Protein AF-A0A497GZW0-F1 (afdb_monomer_lite)

Foldseek 3Di:
DEDELDAAQDQAEPPVVPRFGDALFRPQLQLQLCLFFFVQFLLSSLLSNCLRLQVLLWFPQALPDTDSADDDDLQDQDPVQVVSCVQLVRFGCASVAQDVVSCVVCVVRSVPGDYGPDHCQAGFNPHDFQFFGGQFFKKKKKFFLWFDFLLLQVLLLLLVLLLLLLQLQLQLVVNQVRQVVDPQRAQKEKEKEAEAEDDAPVQGDSVSSVVQVVPWDWHDDNHYTYTYHYNYDDDPPCHRDMDMAMEGSHSDFDFLVCVVVNYDYSLLSQFLFDDSTMTMGTGHSNDDDDQVVSLVSSLVSSVVVCVVLLFDQWAAPVNLVVLPPPDPPFPQCQQPQPVVNDTRRLSVVCCVKTIDIDMDGNDPDPDDGGTVCCVVCVSVVVQVVADAAAPQRRRGIDDSADADDQCCDPQVLDLQNGHPHHRHGSSVVSLNSQDQDDDDPVCVVVVNDDTRDHSLFKKKKKFFGLDWDFDLVQKDQQDDRSSNPNCNVVDSGDHPHHGSSNSSVLSSVRLSLQSVLVCQLPVPCRPDAAPSRSRSMHMDTNVCVSSVVSSVVSCVSLLDWYWYDHPSITTTMRGKIWIRINHDDPPVDDPSRDPPDCRRDGDRDTDHSVDDDDDPDPPPVPDD

pLDDT: mean 74.23, std 16.89, range [27.61, 98.06]

Structure (mmCIF, N/CA/C/O backbone):
data_AF-A0A497GZW0-F1
#
_entry.id   AF-A0A497GZW0-F1
#
loop_
_atom_site.group_PDB
_atom_site.id
_atom_site.type_symbol
_atom_site.label_atom_id
_atom_site.label_alt_id
_atom_site.label_comp_id
_atom_site.label_asym_id
_atom_site.label_entity_id
_atom_site.label_seq_id
_atom_site.pdbx_PDB_ins_code
_atom_site.Cartn_x
_atom_site.Cartn_y
_atom_site.Cartn_z
_atom_site.occupancy
_atom_site.B_iso_or_equiv
_atom_site.auth_seq_id
_atom_site.auth_comp_id
_atom_site.auth_asym_id
_atom_site.auth_atom_id
_atom_site.pdbx_PDB_model_num
ATOM 1 N N . MET A 1 1 ? -15.204 -14.429 -4.700 1.00 72.56 1 MET A N 1
ATOM 2 C CA . MET A 1 1 ? -14.470 -14.567 -3.412 1.00 72.56 1 MET A CA 1
ATOM 3 C C . MET A 1 1 ? -15.152 -13.696 -2.369 1.00 72.56 1 MET A C 1
ATOM 5 O O . MET A 1 1 ? -15.653 -12.664 -2.774 1.00 72.56 1 MET A O 1
ATOM 9 N N . GLU A 1 2 ? -15.188 -14.061 -1.084 1.00 78.50 2 GLU A N 1
ATOM 10 C CA . GLU A 1 2 ? -15.742 -13.191 -0.030 1.00 78.50 2 GLU A CA 1
ATOM 11 C C . GLU A 1 2 ? -14.625 -12.669 0.890 1.00 78.50 2 GLU A C 1
ATOM 13 O O . GLU A 1 2 ? -13.804 -13.459 1.355 1.00 78.50 2 GLU A O 1
ATOM 18 N N . PHE A 1 3 ? -14.589 -11.357 1.141 1.00 79.50 3 PHE A N 1
ATOM 19 C CA . PHE A 1 3 ? -13.738 -10.729 2.154 1.00 79.50 3 PHE A CA 1
ATOM 20 C C . PHE A 1 3 ? -14.595 -10.079 3.227 1.00 79.50 3 PHE A C 1
ATOM 22 O O . PHE A 1 3 ? -15.461 -9.257 2.936 1.00 79.50 3 PHE A O 1
ATOM 29 N N . ASP A 1 4 ? -14.297 -10.416 4.473 1.00 83.25 4 ASP A N 1
ATOM 30 C CA . ASP A 1 4 ? -14.954 -9.867 5.647 1.00 83.25 4 ASP A CA 1
ATOM 31 C C . ASP A 1 4 ? -13.923 -9.112 6.480 1.00 83.25 4 ASP A C 1
ATOM 33 O O . ASP A 1 4 ? -13.052 -9.714 7.111 1.00 83.25 4 ASP A O 1
ATOM 37 N N . PHE A 1 5 ? -14.000 -7.784 6.446 1.00 77.94 5 PHE A N 1
ATOM 38 C CA . PHE A 1 5 ? -13.150 -6.924 7.267 1.00 77.94 5 PHE A CA 1
ATOM 39 C C . PHE A 1 5 ? -13.878 -6.432 8.528 1.00 77.94 5 PHE A C 1
ATOM 41 O O . PHE A 1 5 ? -13.449 -5.449 9.142 1.00 77.94 5 PHE A O 1
ATOM 48 N N . GLY A 1 6 ? -14.974 -7.095 8.910 1.00 84.75 6 GLY A N 1
ATOM 49 C CA . GLY A 1 6 ? -15.782 -6.756 10.072 1.00 84.75 6 GLY A CA 1
ATOM 50 C C . GLY A 1 6 ? -16.754 -5.586 9.837 1.00 84.75 6 GLY A C 1
ATOM 51 O O . GLY A 1 6 ? -17.154 -5.303 8.703 1.00 84.75 6 GLY A O 1
ATOM 52 N N . PRO A 1 7 ? -17.196 -4.915 10.915 1.00 82.31 7 PRO A N 1
ATOM 53 C CA . PRO A 1 7 ? -18.136 -3.801 10.839 1.00 82.31 7 PRO A CA 1
ATOM 54 C C . PRO A 1 7 ? -17.513 -2.561 10.189 1.00 82.31 7 PRO A C 1
ATOM 56 O O . PRO A 1 7 ? -16.296 -2.362 10.221 1.00 82.31 7 PRO A O 1
ATOM 59 N N . ILE A 1 8 ? -18.355 -1.695 9.621 1.00 76.06 8 ILE A N 1
ATOM 60 C CA . ILE A 1 8 ? -17.902 -0.414 9.066 1.00 76.06 8 ILE A CA 1
ATOM 61 C C . ILE A 1 8 ? -17.605 0.630 10.143 1.00 76.06 8 ILE A C 1
ATOM 63 O O . ILE A 1 8 ? -18.201 0.653 11.220 1.00 76.06 8 ILE A O 1
ATOM 67 N N . SER A 1 9 ? -16.707 1.545 9.795 1.00 64.94 9 SER A N 1
ATOM 68 C CA . SER A 1 9 ? -16.302 2.685 10.597 1.00 64.94 9 SER A CA 1
ATOM 69 C C . SER A 1 9 ? -17.310 3.845 10.555 1.00 64.94 9 SER A C 1
ATOM 71 O O . SER A 1 9 ? -17.476 4.542 11.547 1.00 64.94 9 SER A O 1
ATOM 73 N N . ARG A 1 10 ? -18.003 4.156 9.447 1.00 62.12 10 ARG A N 1
ATOM 74 C CA . ARG A 1 10 ? -18.831 5.385 9.438 1.00 62.12 10 ARG A CA 1
ATOM 75 C C . ARG A 1 10 ? -19.922 5.453 8.374 1.00 62.12 10 ARG A C 1
ATOM 77 O O . ARG A 1 10 ? -19.821 4.865 7.308 1.00 62.12 10 ARG A O 1
ATOM 84 N N . THR A 1 11 ? -20.926 6.286 8.659 1.00 51.06 11 THR A N 1
ATOM 85 C CA . THR A 1 11 ? -21.983 6.722 7.734 1.00 51.06 11 THR A CA 1
ATOM 86 C C . THR A 1 11 ? -22.100 8.252 7.735 1.00 51.06 11 THR A C 1
ATOM 88 O O . THR A 1 11 ? -22.813 8.776 8.591 1.00 51.06 11 THR A O 1
ATOM 91 N N . VAL A 1 12 ? -21.449 9.017 6.854 1.00 51.72 12 VAL A N 1
ATOM 92 C CA . VAL A 1 12 ? -21.759 10.462 6.718 1.00 51.72 12 VAL A CA 1
ATOM 93 C C . VAL A 1 12 ? -21.550 10.939 5.282 1.00 51.72 12 VAL A C 1
ATOM 95 O O . VAL A 1 12 ? -20.528 10.652 4.672 1.00 51.72 12 VAL A O 1
ATOM 98 N N . ASP A 1 13 ? -22.522 11.711 4.796 1.00 44.41 13 ASP A N 1
ATOM 99 C CA . ASP A 1 13 ? -22.482 12.461 3.544 1.00 44.41 13 ASP A CA 1
ATOM 100 C C . ASP A 1 13 ? -22.250 13.949 3.838 1.00 44.41 13 ASP A C 1
ATOM 102 O O . ASP A 1 13 ? -23.073 14.574 4.516 1.00 44.41 13 ASP A O 1
ATOM 106 N N . ALA A 1 14 ? -21.152 14.507 3.332 1.00 39.19 14 ALA A N 1
ATOM 107 C CA . ALA A 1 14 ? -20.874 15.946 3.357 1.00 39.19 14 ALA A CA 1
ATOM 108 C C . ALA A 1 14 ? -21.216 16.652 2.035 1.00 39.19 14 ALA A C 1
ATOM 110 O O . ALA A 1 14 ? -21.321 17.876 2.017 1.00 39.19 14 ALA A O 1
ATOM 111 N N . SER A 1 15 ? -21.462 15.894 0.965 1.00 38.19 15 SER A N 1
ATOM 112 C CA . SER A 1 15 ? -21.670 16.411 -0.391 1.00 38.19 15 SER A CA 1
ATOM 113 C C . SER A 1 15 ? -23.035 17.068 -0.575 1.00 38.19 15 SER A C 1
ATOM 115 O O . SER A 1 15 ? -23.174 18.086 -1.253 1.00 38.19 15 SER A O 1
ATOM 117 N N . THR A 1 16 ? -24.058 16.520 0.091 1.00 43.00 16 THR A N 1
ATOM 118 C CA . THR A 1 16 ? -25.438 17.022 0.013 1.00 43.00 16 THR A CA 1
ATOM 119 C C . THR A 1 16 ? -25.911 17.715 1.291 1.00 43.00 16 THR A C 1
ATOM 121 O O . THR A 1 16 ? -26.984 18.323 1.298 1.00 43.00 16 THR A O 1
ATOM 124 N N . GLY A 1 17 ? -25.166 17.581 2.397 1.00 45.44 17 GLY A N 1
ATOM 125 C CA . GLY A 1 17 ? -25.575 18.028 3.734 1.00 45.44 17 GLY A CA 1
ATOM 126 C C . GLY A 1 17 ? -26.786 17.283 4.323 1.00 45.44 17 GLY A C 1
ATOM 127 O O . GLY A 1 17 ? -27.246 17.637 5.409 1.00 45.44 17 GLY A O 1
ATOM 128 N N . LYS A 1 18 ? -27.319 16.261 3.634 1.00 47.38 18 LYS A N 1
ATOM 129 C CA . LYS A 1 18 ? -28.511 15.500 4.058 1.00 47.38 18 LYS A CA 1
ATOM 130 C C . LYS A 1 18 ? -28.174 14.254 4.873 1.00 47.38 18 LYS A C 1
ATOM 132 O O . LYS A 1 18 ? -29.022 13.765 5.614 1.00 47.38 18 LYS A O 1
ATOM 137 N N . GLY A 1 19 ? -26.923 13.794 4.804 1.00 50.72 19 GLY A N 1
ATOM 138 C CA . GLY A 1 19 ? -26.454 12.645 5.565 1.00 50.72 19 GLY A CA 1
ATOM 139 C C . GLY A 1 19 ? -26.933 11.306 5.003 1.00 50.72 19 GLY A C 1
ATOM 140 O O . GLY A 1 19 ? -27.130 10.397 5.798 1.00 50.72 19 GLY A O 1
ATOM 141 N N . ASP A 1 20 ? -27.105 11.154 3.691 1.00 50.94 20 ASP A N 1
ATOM 142 C CA . ASP A 1 20 ? -27.768 9.979 3.091 1.00 50.94 20 ASP A CA 1
ATOM 143 C C . ASP A 1 20 ? -26.820 9.017 2.351 1.00 50.94 20 ASP A C 1
ATOM 145 O O . ASP A 1 20 ? -27.283 8.138 1.633 1.00 50.94 20 ASP A O 1
ATOM 149 N N . ALA A 1 21 ? -25.504 9.139 2.557 1.00 53.97 21 ALA A N 1
ATOM 150 C CA . ALA A 1 21 ? -24.487 8.260 1.974 1.00 53.97 21 ALA A CA 1
ATOM 151 C C . ALA A 1 21 ? -23.683 7.499 3.046 1.00 53.97 21 ALA A C 1
ATOM 153 O O . ALA A 1 21 ? -23.474 7.983 4.168 1.00 53.97 21 ALA A O 1
ATOM 154 N N . ILE A 1 22 ? -23.225 6.296 2.682 1.00 56.78 22 ILE A N 1
ATOM 155 C CA . ILE A 1 22 ? -22.329 5.446 3.478 1.00 56.78 22 ILE A CA 1
ATOM 156 C C . ILE A 1 22 ? -21.067 5.164 2.675 1.00 56.78 22 ILE A C 1
ATOM 158 O O . ILE A 1 22 ? -21.142 4.828 1.496 1.00 56.78 22 ILE A O 1
ATOM 162 N N . ASN A 1 23 ? -19.927 5.268 3.355 1.00 60.88 23 ASN A N 1
ATOM 163 C CA . ASN A 1 23 ? -18.619 4.900 2.832 1.00 60.88 23 ASN A CA 1
ATOM 164 C C . ASN A 1 23 ? -18.255 3.510 3.375 1.00 60.88 23 ASN A C 1
ATOM 166 O O . ASN A 1 23 ? -18.435 3.245 4.566 1.00 60.88 23 ASN A O 1
ATOM 170 N N . PHE A 1 24 ? -17.712 2.630 2.537 1.00 62.91 24 PHE A N 1
ATOM 171 C CA . PHE A 1 24 ? -17.342 1.252 2.888 1.00 62.91 24 PHE A CA 1
ATOM 172 C C . PHE A 1 24 ? -15.982 1.172 3.597 1.00 62.91 24 PHE A C 1
ATOM 174 O O . PHE A 1 24 ? -15.136 0.332 3.291 1.00 62.91 24 PHE A O 1
ATOM 181 N N . ALA A 1 25 ? -15.750 2.061 4.559 1.00 67.75 25 ALA A N 1
ATOM 182 C CA . ALA A 1 25 ? -14.551 2.021 5.378 1.00 67.75 25 ALA A CA 1
ATOM 183 C C . ALA A 1 25 ? -14.703 0.927 6.440 1.00 67.75 25 A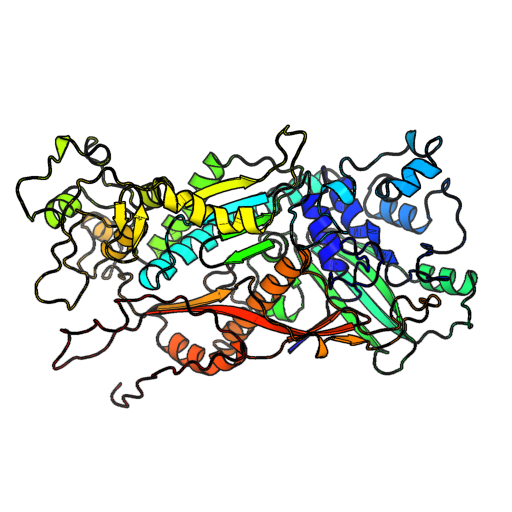LA A C 1
ATOM 185 O O . ALA A 1 25 ? -15.474 1.093 7.382 1.00 67.75 25 ALA A O 1
ATOM 186 N N . SER A 1 26 ? -13.978 -0.184 6.307 1.00 79.31 26 SER A N 1
ATOM 187 C CA . SER A 1 26 ? -13.835 -1.172 7.386 1.00 79.31 26 SER A CA 1
ATOM 188 C C . SER A 1 26 ? -13.307 -0.496 8.652 1.00 79.31 26 SER A C 1
ATOM 190 O O . SER A 1 26 ? -12.370 0.301 8.572 1.00 79.31 26 SER A O 1
ATOM 192 N N . LEU A 1 27 ? -13.884 -0.828 9.811 1.00 81.56 27 LEU A N 1
ATOM 193 C CA . LEU A 1 27 ? -13.433 -0.321 11.104 1.00 81.56 27 LEU A CA 1
ATOM 194 C C . LEU A 1 27 ? -11.936 -0.609 11.340 1.00 81.56 27 LEU A C 1
ATOM 196 O O . LEU A 1 27 ? -11.187 0.357 11.443 1.00 81.56 27 LEU A O 1
ATOM 200 N N . PRO A 1 28 ? -11.441 -1.864 11.312 1.00 85.56 28 PRO A N 1
ATOM 201 C CA . PRO A 1 28 ? -10.009 -2.156 11.448 1.00 85.56 28 PRO A CA 1
ATOM 202 C C . PRO A 1 28 ? -9.083 -1.342 10.536 1.00 85.56 28 PRO A C 1
ATOM 204 O O . PRO A 1 28 ? -8.052 -0.840 10.984 1.00 85.56 28 PRO A O 1
ATOM 207 N N . ILE A 1 29 ? -9.440 -1.215 9.253 1.00 84.56 29 ILE A N 1
ATOM 208 C CA . ILE A 1 29 ? -8.618 -0.501 8.265 1.00 84.56 29 ILE A CA 1
ATOM 209 C C . ILE A 1 29 ? -8.612 0.995 8.575 1.00 84.56 29 ILE A C 1
ATOM 211 O O . ILE A 1 29 ? -7.560 1.630 8.531 1.00 84.56 29 ILE A O 1
ATOM 215 N N . HIS A 1 30 ? -9.772 1.542 8.927 1.00 82.12 30 HIS A N 1
ATOM 216 C CA . HIS A 1 30 ? -9.926 2.933 9.313 1.00 82.12 30 HIS A CA 1
ATOM 217 C C . HIS A 1 30 ? -9.054 3.290 10.519 1.00 82.12 30 HIS A C 1
ATOM 219 O O . HIS A 1 30 ? -8.257 4.219 10.429 1.00 82.12 30 HIS A O 1
ATOM 225 N N . GLU A 1 31 ? -9.156 2.533 11.615 1.00 84.50 31 GLU A N 1
ATOM 226 C CA . GLU A 1 31 ? -8.363 2.774 12.827 1.00 84.50 31 GLU A CA 1
ATOM 227 C C . GLU A 1 31 ? -6.859 2.741 12.522 1.00 84.50 31 GLU A C 1
ATOM 229 O O . GLU A 1 31 ? -6.108 3.616 12.948 1.00 84.50 31 GLU A O 1
ATOM 234 N N . ALA A 1 32 ? -6.415 1.752 11.740 1.00 88.38 32 ALA A N 1
ATOM 235 C CA . ALA A 1 32 ? -5.006 1.573 11.409 1.00 88.38 32 ALA A CA 1
ATOM 236 C C . ALA A 1 32 ? -4.464 2.677 10.493 1.00 88.38 32 ALA A C 1
ATOM 238 O O . ALA A 1 32 ? -3.387 3.214 10.751 1.00 88.38 32 ALA A O 1
ATOM 239 N N . MET A 1 33 ? -5.203 3.041 9.440 1.00 86.00 33 MET A N 1
ATOM 240 C CA . MET A 1 33 ? -4.814 4.133 8.544 1.00 86.00 33 MET A CA 1
ATOM 241 C C . MET A 1 33 ? -4.800 5.476 9.277 1.00 86.00 33 MET A C 1
ATOM 243 O O . MET A 1 33 ? -3.877 6.264 9.078 1.00 86.00 33 MET A O 1
ATOM 247 N N . THR A 1 34 ? -5.778 5.729 10.151 1.00 83.81 34 THR A N 1
ATOM 248 C CA . THR A 1 34 ? -5.810 6.947 10.966 1.00 83.81 34 THR A CA 1
ATOM 249 C C . THR A 1 34 ? -4.653 6.962 11.960 1.00 83.81 34 THR A C 1
ATOM 251 O O . THR A 1 34 ? -3.938 7.957 12.015 1.00 83.81 34 THR A O 1
ATOM 254 N N . ALA A 1 35 ? -4.366 5.860 12.659 1.00 88.56 35 ALA A N 1
ATOM 255 C CA . ALA A 1 35 ? -3.198 5.763 13.537 1.00 88.56 35 ALA A CA 1
ATOM 256 C C . ALA A 1 3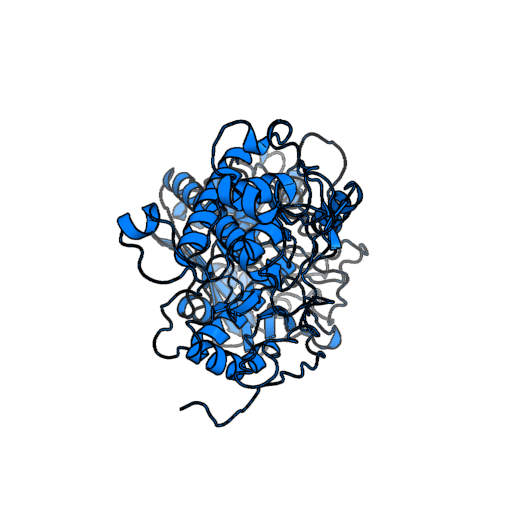5 ? -1.893 6.086 12.795 1.00 88.56 35 ALA A C 1
ATOM 258 O O . ALA A 1 35 ? -1.090 6.890 13.274 1.00 88.56 35 ALA A O 1
ATOM 259 N N . LEU A 1 36 ? -1.725 5.526 11.592 1.00 88.81 36 LEU A N 1
ATOM 260 C CA . LEU A 1 36 ? -0.571 5.767 10.728 1.00 88.81 36 LEU A CA 1
ATOM 261 C C . LEU A 1 36 ? -0.474 7.197 10.203 1.00 88.81 36 LEU A C 1
ATOM 263 O O . LEU A 1 36 ? 0.624 7.602 9.866 1.00 88.81 36 LEU A O 1
ATOM 267 N N . LEU A 1 37 ? -1.564 7.952 10.088 1.00 85.44 37 LEU A N 1
ATOM 268 C CA . LEU A 1 37 ? -1.540 9.305 9.515 1.00 85.44 37 LEU A CA 1
ATOM 269 C C . LEU A 1 37 ? -1.713 10.415 10.547 1.00 85.44 37 LEU A C 1
ATOM 271 O O . LEU A 1 37 ? -1.465 11.576 10.228 1.00 85.44 37 LEU A O 1
ATOM 275 N N . ALA A 1 38 ? -2.155 10.080 11.755 1.00 84.31 38 ALA A N 1
ATOM 276 C CA . ALA A 1 38 ? -2.543 11.035 12.783 1.00 84.31 38 ALA A CA 1
ATOM 277 C C . ALA A 1 38 ? -1.726 10.918 14.065 1.00 84.31 38 ALA A C 1
ATOM 279 O O . ALA A 1 38 ? -1.605 11.906 14.783 1.00 84.31 38 ALA A O 1
ATOM 280 N N . GLY A 1 39 ? -1.167 9.745 14.370 1.00 88.69 39 GLY A N 1
ATOM 281 C CA . GLY A 1 39 ? -0.337 9.583 15.556 1.00 88.69 39 GLY A CA 1
ATOM 282 C C . GLY A 1 39 ? 0.919 10.440 15.442 1.00 88.69 39 GLY A C 1
ATOM 283 O O . GLY A 1 39 ? 1.758 10.158 14.591 1.00 88.69 39 GLY A O 1
ATOM 284 N N . SER A 1 40 ? 1.051 11.469 16.286 1.00 89.50 40 SER A N 1
ATOM 285 C CA . SER A 1 40 ? 2.241 12.342 16.356 1.00 89.50 40 SER A CA 1
ATOM 286 C C . SER A 1 40 ? 3.333 11.831 17.295 1.00 89.50 40 SER A C 1
ATOM 288 O O . SER A 1 40 ? 4.424 12.391 17.354 1.00 89.50 40 SER A O 1
ATOM 290 N N . ASN A 1 41 ? 3.033 10.772 18.038 1.00 90.38 41 ASN A N 1
ATOM 291 C CA . ASN A 1 41 ? 3.936 10.067 18.932 1.00 90.38 41 ASN A CA 1
ATOM 292 C C . ASN A 1 41 ? 3.365 8.670 19.211 1.00 90.38 41 ASN A C 1
ATOM 294 O O . ASN A 1 41 ? 2.225 8.363 18.839 1.00 90.38 41 ASN A O 1
ATOM 298 N N . ARG A 1 42 ? 4.138 7.850 19.924 1.00 91.75 42 ARG A N 1
ATOM 299 C CA . ARG A 1 42 ? 3.717 6.536 20.422 1.00 91.75 42 ARG A CA 1
ATOM 300 C C . ARG A 1 42 ? 2.316 6.505 21.043 1.00 91.75 42 ARG A C 1
ATOM 302 O O . ARG A 1 42 ? 1.527 5.630 20.696 1.00 91.75 42 ARG A O 1
ATOM 309 N N . ASP A 1 43 ? 2.011 7.390 21.993 1.00 91.50 43 ASP A N 1
ATOM 310 C CA . ASP A 1 43 ? 0.768 7.303 22.773 1.00 91.50 43 ASP A CA 1
ATOM 311 C C . ASP A 1 43 ? -0.454 7.614 21.905 1.00 91.50 43 ASP A C 1
ATOM 313 O O . ASP A 1 43 ? -1.455 6.906 21.986 1.00 91.50 43 ASP A O 1
ATOM 317 N N . GLU A 1 44 ? -0.347 8.603 21.017 1.00 90.56 44 GLU A N 1
ATOM 318 C CA . GLU A 1 44 ? -1.394 8.899 20.039 1.00 90.56 44 GLU A CA 1
ATOM 319 C C . GLU A 1 44 ? -1.558 7.778 19.009 1.00 90.56 44 GLU A C 1
ATOM 321 O O . GLU A 1 44 ? -2.687 7.404 18.705 1.00 90.56 44 GLU A O 1
ATOM 326 N N . PHE A 1 45 ? -0.461 7.202 18.500 1.00 91.19 45 PHE A N 1
ATOM 327 C CA . PHE A 1 45 ? -0.522 6.065 17.575 1.00 91.19 45 PHE A CA 1
ATOM 328 C C . PHE A 1 45 ? -1.304 4.893 18.183 1.00 91.19 45 PHE A C 1
ATOM 330 O O . PHE A 1 45 ? -2.216 4.357 17.557 1.00 91.19 45 PHE A O 1
ATOM 337 N N . VAL A 1 46 ? -0.991 4.526 19.430 1.00 90.88 46 VAL A N 1
ATOM 338 C CA . VAL A 1 46 ? -1.681 3.436 20.133 1.00 90.88 46 VAL A CA 1
ATOM 339 C C . VAL A 1 46 ? -3.126 3.816 20.472 1.00 90.88 46 VAL A C 1
ATOM 341 O O . VAL A 1 46 ? -4.015 2.979 20.339 1.00 90.88 46 VAL A O 1
ATOM 344 N N . ALA A 1 47 ? -3.386 5.063 20.874 1.00 88.31 47 ALA A N 1
ATOM 345 C CA . ALA A 1 47 ? -4.731 5.550 21.178 1.00 88.31 47 ALA A CA 1
ATOM 346 C C . ALA A 1 47 ? -5.663 5.535 19.954 1.00 88.31 47 ALA A C 1
ATOM 348 O O . ALA A 1 47 ? -6.829 5.159 20.087 1.00 88.31 47 ALA A O 1
ATOM 349 N N . TRP A 1 48 ? -5.154 5.877 18.765 1.00 87.62 48 TRP A N 1
ATOM 350 C CA . TRP A 1 48 ? -5.913 5.817 17.511 1.00 87.62 48 TRP A CA 1
ATOM 351 C C . TRP A 1 48 ? -6.361 4.400 17.146 1.00 87.62 48 TRP A C 1
ATOM 353 O O . TRP A 1 48 ? -7.436 4.244 16.583 1.00 87.62 48 TRP A O 1
ATOM 363 N N . LEU A 1 49 ? -5.605 3.362 17.518 1.00 88.19 49 LEU A N 1
ATOM 364 C CA . LEU A 1 49 ? -5.995 1.962 17.289 1.00 88.19 49 LEU A CA 1
ATOM 365 C C . LEU A 1 49 ? -7.181 1.500 18.157 1.00 88.19 49 LEU A C 1
ATOM 367 O O . LEU A 1 49 ? -7.654 0.379 18.005 1.00 88.19 49 LEU A O 1
ATOM 371 N N . TRP A 1 50 ? -7.640 2.323 19.100 1.00 82.94 50 TRP A N 1
ATOM 372 C CA . TRP A 1 50 ? -8.790 2.020 19.953 1.00 82.94 50 TRP A CA 1
ATOM 373 C C . TRP A 1 50 ? -9.951 2.999 19.766 1.00 82.94 50 TRP A C 1
ATOM 375 O O . TRP A 1 50 ? -11.048 2.699 20.242 1.00 82.94 50 TRP A O 1
ATOM 385 N N . HIS A 1 51 ? -9.730 4.154 19.121 1.00 73.00 51 HIS A N 1
ATOM 386 C CA . HIS A 1 51 ? -10.596 5.330 19.264 1.00 73.00 51 HIS A CA 1
ATOM 387 C C . HIS A 1 51 ? -12.068 5.053 18.966 1.00 73.00 51 HIS A C 1
ATOM 389 O O . HIS A 1 51 ? -12.941 5.620 19.626 1.00 73.00 51 HIS A O 1
ATOM 395 N N . ASP A 1 52 ? -12.336 4.112 18.065 1.00 73.00 52 ASP A N 1
ATOM 396 C CA . ASP A 1 52 ? -13.666 3.893 17.529 1.00 73.00 52 ASP A CA 1
ATOM 397 C C . ASP A 1 52 ? -14.141 2.433 17.597 1.00 73.00 52 ASP A C 1
ATOM 399 O O . ASP A 1 52 ? -15.139 2.029 16.991 1.00 73.00 52 ASP A O 1
ATOM 403 N N . ILE A 1 53 ? -13.497 1.652 18.468 1.00 70.75 53 ILE A N 1
ATOM 404 C CA . ILE A 1 53 ? -13.812 0.246 18.750 1.00 70.75 53 ILE A CA 1
ATOM 405 C C . ILE A 1 53 ? -15.299 -0.006 19.058 1.00 70.75 53 ILE A C 1
ATOM 407 O O . ILE A 1 53 ? -15.798 -1.074 18.743 1.00 70.75 53 ILE A O 1
ATOM 411 N N . PHE A 1 54 ? -16.041 0.958 19.621 1.00 70.38 54 PHE A N 1
ATOM 412 C CA . PHE A 1 54 ? -17.454 0.785 20.002 1.00 70.38 54 PHE A CA 1
ATOM 413 C C . PHE A 1 54 ? -18.458 0.997 18.867 1.00 70.38 54 PHE A C 1
ATOM 415 O O . PHE A 1 54 ? -19.664 0.930 19.117 1.00 70.38 54 PHE A O 1
ATOM 422 N N . LYS A 1 55 ? -18.008 1.293 17.645 1.00 71.00 55 LYS A N 1
ATOM 423 C CA . LYS A 1 55 ? -18.890 1.628 16.516 1.00 71.00 55 LYS A CA 1
ATOM 424 C C . LYS A 1 55 ? -19.944 0.582 16.211 1.00 71.00 55 LYS A C 1
ATOM 426 O O . LYS A 1 55 ? -21.094 0.936 15.953 1.00 71.00 55 LYS A O 1
ATOM 431 N N . ALA A 1 56 ? -19.606 -0.695 16.355 1.00 70.88 56 ALA A N 1
ATOM 432 C CA . ALA A 1 56 ? -20.575 -1.769 16.182 1.00 70.88 56 ALA A CA 1
ATOM 433 C C . ALA A 1 56 ? -21.677 -1.803 17.270 1.00 70.88 56 ALA A C 1
ATOM 435 O O . ALA A 1 56 ? -22.668 -2.507 17.086 1.00 70.88 56 ALA A O 1
ATOM 436 N N . LEU A 1 57 ? -21.567 -1.017 18.356 1.00 74.31 57 LEU A N 1
ATOM 437 C CA . LEU A 1 57 ? -22.634 -0.794 19.348 1.00 74.31 57 LEU A CA 1
ATOM 438 C C . LEU A 1 57 ? -23.263 0.601 19.342 1.00 74.31 57 LEU A C 1
ATOM 440 O O . LEU A 1 57 ? -23.914 0.975 20.324 1.00 74.31 57 LEU A O 1
ATOM 444 N N . PHE A 1 58 ? -23.064 1.419 18.312 1.00 73.81 58 PHE A N 1
ATOM 445 C CA . PHE A 1 58 ? -23.676 2.746 18.337 1.00 73.81 58 PHE A CA 1
ATOM 446 C C . PHE A 1 58 ? -25.194 2.634 18.430 1.00 73.81 58 PHE A C 1
ATOM 448 O O . PHE A 1 58 ? -25.856 2.041 17.579 1.00 73.81 58 PHE A O 1
ATOM 455 N N . HIS A 1 59 ? -25.735 3.220 19.497 1.00 77.50 59 HIS A N 1
ATOM 456 C CA . HIS A 1 59 ? -27.164 3.324 19.691 1.00 77.50 59 HIS A CA 1
ATOM 457 C C . HIS A 1 59 ? -27.659 4.567 18.959 1.00 77.50 59 HIS A C 1
ATOM 459 O O . HIS A 1 59 ? -27.299 5.685 19.333 1.00 77.50 59 HIS A O 1
ATOM 465 N N . TRP A 1 60 ? -28.492 4.368 17.938 1.00 77.06 60 TRP A N 1
ATOM 466 C CA . TRP A 1 60 ? -29.149 5.433 17.183 1.00 77.06 60 TRP A CA 1
ATOM 467 C C . TRP A 1 60 ? -30.621 5.528 17.580 1.00 77.06 60 TRP A C 1
ATOM 469 O O . TRP A 1 60 ? -31.471 4.913 16.936 1.00 77.06 60 TRP A O 1
ATOM 479 N N . PRO A 1 61 ? -30.978 6.307 18.616 1.00 75.44 61 PRO A N 1
ATOM 480 C CA . PRO A 1 61 ? -32.378 6.554 18.952 1.00 75.44 61 PRO A CA 1
ATOM 481 C C . PRO A 1 61 ? -33.110 7.369 17.880 1.00 75.44 61 PRO A C 1
ATOM 483 O O . PRO A 1 61 ? -34.333 7.306 17.782 1.00 75.44 61 PRO A O 1
ATOM 486 N N . ARG A 1 62 ? -32.383 8.172 17.091 1.00 73.81 62 ARG A N 1
ATOM 487 C CA . ARG A 1 62 ? -32.902 8.929 15.940 1.00 73.81 62 ARG A CA 1
ATOM 488 C C . ARG A 1 62 ? -31.847 8.939 14.839 1.00 73.81 62 ARG A C 1
ATOM 490 O O . ARG A 1 62 ? -30.665 8.904 15.152 1.00 73.81 62 ARG A O 1
ATOM 497 N N . ARG A 1 63 ? -32.248 9.100 13.573 1.00 72.19 63 ARG A N 1
ATOM 498 C CA . ARG A 1 63 ? -31.352 9.066 12.394 1.00 72.19 63 ARG A CA 1
ATOM 499 C C . ARG A 1 63 ? -30.070 9.907 12.512 1.00 72.19 63 ARG A C 1
ATOM 501 O O . ARG A 1 63 ? -29.059 9.551 11.924 1.00 72.19 63 ARG A O 1
ATOM 508 N N . THR A 1 64 ? -30.113 11.031 13.228 1.00 66.94 64 THR A N 1
ATOM 509 C CA . THR A 1 64 ? -28.980 11.962 13.398 1.00 66.94 64 THR A CA 1
ATOM 510 C C . THR A 1 64 ? -28.441 12.030 14.826 1.00 66.94 64 THR A C 1
ATOM 512 O O . THR A 1 64 ? -27.469 12.743 15.076 1.00 66.94 64 THR A O 1
ATOM 515 N N . ASN A 1 65 ? -29.054 11.314 15.771 1.00 68.12 65 ASN A N 1
ATOM 516 C CA . ASN A 1 65 ? -28.669 11.354 17.175 1.00 68.12 65 ASN A CA 1
ATOM 517 C C . ASN A 1 65 ? -28.218 9.974 17.623 1.00 68.12 65 ASN A C 1
ATOM 519 O O . ASN A 1 65 ? -29.010 9.038 17.577 1.00 68.12 65 ASN A O 1
ATOM 523 N N . TRP A 1 66 ? -26.984 9.896 18.100 1.00 67.69 66 TRP A N 1
ATOM 524 C CA . TRP A 1 66 ? -26.371 8.688 18.619 1.00 67.69 66 TRP A CA 1
ATOM 525 C C . TRP A 1 66 ? -25.700 8.938 19.947 1.00 67.69 66 TRP A C 1
ATOM 527 O O . TRP A 1 66 ? -25.317 10.063 20.276 1.00 67.69 66 TRP A O 1
ATOM 537 N N . SER A 1 67 ? -25.496 7.851 20.675 1.00 63.22 67 SER A N 1
ATOM 538 C CA . SER A 1 67 ? -24.667 7.837 21.865 1.00 63.22 67 SER A CA 1
ATOM 539 C C . SER A 1 67 ? -23.679 6.674 21.840 1.00 63.22 67 SER A C 1
ATOM 541 O O . SER A 1 67 ? -24.019 5.528 21.542 1.00 63.22 67 SER A O 1
ATOM 543 N N . HIS A 1 68 ? -22.436 6.978 22.218 1.00 58.75 68 HIS A N 1
ATOM 544 C CA . HIS A 1 68 ? -21.473 5.968 22.642 1.00 58.75 68 HIS A CA 1
ATOM 545 C C . HIS A 1 68 ? -21.828 5.494 24.047 1.00 58.75 68 HIS A C 1
ATOM 547 O O . HIS A 1 68 ? -21.301 6.050 25.013 1.00 58.75 68 HIS A O 1
ATOM 553 N N . LEU A 1 69 ? -22.642 4.446 24.146 1.00 55.12 69 LEU A N 1
ATOM 554 C CA . LEU A 1 69 ? -23.044 3.822 25.407 1.00 55.12 69 LEU A CA 1
ATOM 555 C C . LEU A 1 69 ? -23.821 4.775 26.351 1.00 55.12 69 LEU A C 1
ATOM 557 O O . LEU A 1 69 ? -23.433 5.919 26.584 1.00 55.12 69 LEU A O 1
ATOM 561 N N . PRO A 1 70 ? -24.929 4.323 26.937 1.00 40.12 70 PRO A N 1
ATOM 562 C CA . PRO A 1 70 ? -25.610 5.089 27.967 1.00 40.12 70 PRO A CA 1
ATOM 563 C C . PRO A 1 70 ? -24.844 5.072 29.307 1.00 40.12 70 PRO A C 1
ATOM 565 O O . PRO A 1 70 ? -24.257 4.058 29.676 1.00 40.12 70 PRO A O 1
ATOM 568 N N . ASP A 1 71 ? -24.893 6.194 30.036 1.00 42.06 71 ASP A N 1
ATOM 569 C CA . ASP A 1 71 ? -24.651 6.321 31.491 1.00 42.06 71 ASP A CA 1
ATOM 570 C C . ASP A 1 71 ? -23.242 6.578 32.069 1.00 42.06 71 ASP A C 1
ATOM 572 O O . ASP A 1 71 ? -22.944 6.106 33.166 1.00 42.06 71 ASP A O 1
ATOM 576 N N . VAL A 1 72 ? -22.400 7.435 31.470 1.00 41.44 72 VAL A N 1
ATOM 577 C CA . VAL A 1 72 ? -21.309 8.076 32.250 1.00 41.44 72 VAL A CA 1
ATOM 578 C C . VAL A 1 72 ? -21.120 9.552 31.856 1.00 41.44 72 VAL A C 1
ATOM 580 O O . VAL A 1 72 ? -20.975 9.840 30.667 1.00 41.44 72 VAL A O 1
ATOM 583 N N . PRO A 1 73 ? -21.113 10.509 32.810 1.00 48.09 73 PRO A N 1
ATOM 584 C CA . PRO A 1 73 ? -20.828 11.915 32.519 1.00 48.09 73 PRO A CA 1
ATOM 585 C C . PRO A 1 73 ? -19.416 12.110 31.941 1.00 48.09 73 PRO A C 1
ATOM 587 O O . PRO A 1 73 ? -18.496 11.367 32.265 1.00 48.09 73 PRO A O 1
ATOM 590 N N . CYS A 1 74 ? -19.241 13.171 31.140 1.00 49.69 74 CYS A N 1
ATOM 591 C CA . CYS A 1 74 ? -17.985 13.626 30.505 1.00 49.69 74 CYS A CA 1
ATOM 592 C C . CYS A 1 74 ? -16.740 13.685 31.421 1.00 49.69 74 CYS A C 1
ATOM 594 O O . CYS A 1 74 ? -15.635 13.916 30.942 1.00 49.69 74 CYS A O 1
ATOM 596 N N . THR A 1 75 ? -16.930 13.600 32.736 1.00 46.88 75 THR A N 1
ATOM 597 C CA . THR A 1 75 ? -15.969 13.949 33.785 1.00 46.88 75 THR A CA 1
ATOM 598 C C . THR A 1 75 ? -15.259 12.750 34.413 1.00 46.88 75 THR A C 1
ATOM 600 O O . THR A 1 75 ? -14.409 12.948 35.275 1.00 46.88 75 THR A O 1
ATOM 603 N N . MET A 1 76 ? -15.591 11.518 34.017 1.00 54.28 76 MET A N 1
ATOM 604 C CA . MET A 1 76 ? -14.981 10.292 34.542 1.00 54.28 76 MET A CA 1
ATOM 605 C C . MET A 1 76 ? -14.323 9.501 33.407 1.00 54.28 76 MET A C 1
ATOM 607 O O . MET A 1 76 ? -14.986 9.257 32.396 1.00 54.28 76 MET A O 1
ATOM 611 N N . PRO A 1 77 ? -13.071 9.030 33.568 1.00 56.19 77 PRO A N 1
ATOM 612 C CA . PRO A 1 77 ? -12.511 8.037 32.665 1.00 56.19 77 PRO A CA 1
ATOM 613 C C . PRO A 1 77 ? -13.446 6.834 32.559 1.00 56.19 77 PRO A C 1
ATOM 615 O O . PRO A 1 77 ? -13.809 6.233 33.577 1.00 56.19 77 PRO A O 1
ATOM 618 N N . LYS A 1 78 ? -13.855 6.469 31.338 1.00 69.38 78 LYS A N 1
ATOM 619 C CA . LYS A 1 78 ? -14.688 5.275 31.142 1.00 69.38 78 LYS A CA 1
ATOM 620 C C . LYS A 1 78 ? -13.918 4.061 31.665 1.00 69.38 78 LYS A C 1
ATOM 622 O O . LYS A 1 78 ? -12.715 3.957 31.447 1.00 69.38 78 LYS A O 1
ATOM 627 N N . ILE A 1 79 ? -14.598 3.106 32.304 1.00 72.38 79 ILE A N 1
ATOM 628 C CA . ILE A 1 79 ? -13.966 1.863 32.794 1.00 72.38 79 ILE A CA 1
ATOM 629 C C . ILE A 1 79 ? -13.174 1.177 31.669 1.00 72.38 79 ILE A C 1
ATOM 631 O O . ILE A 1 79 ? -12.101 0.629 31.908 1.00 72.38 79 ILE A O 1
ATOM 635 N N . GLN A 1 80 ? -13.680 1.234 30.438 1.00 74.94 80 GLN A N 1
ATOM 636 C CA . GLN A 1 80 ? -13.034 0.680 29.255 1.00 74.94 80 GLN A CA 1
ATOM 637 C C . GLN A 1 80 ? -11.777 1.459 28.849 1.00 74.94 80 GLN A C 1
ATOM 639 O O . GLN A 1 80 ? -10.771 0.835 28.540 1.00 74.94 80 GLN A O 1
ATOM 644 N N . GLU A 1 81 ? -11.795 2.792 28.914 1.00 78.31 81 GLU A N 1
ATOM 645 C CA . GLU A 1 81 ? -10.608 3.615 28.653 1.00 78.31 81 GLU A CA 1
ATOM 646 C C . GLU A 1 81 ? -9.556 3.440 29.758 1.00 78.31 81 GLU A C 1
ATOM 648 O O . GLU A 1 81 ? -8.371 3.328 29.476 1.00 78.31 81 GLU A O 1
ATOM 653 N N . ALA A 1 82 ? -9.971 3.327 31.022 1.00 80.06 82 ALA A N 1
ATOM 654 C CA . ALA A 1 82 ? -9.062 3.031 32.126 1.00 80.06 82 ALA A CA 1
ATOM 655 C C . ALA A 1 82 ? -8.415 1.641 31.977 1.00 80.06 82 ALA A C 1
ATOM 657 O O . ALA A 1 82 ? -7.228 1.474 32.257 1.00 80.06 82 ALA A O 1
ATOM 658 N N . ARG A 1 83 ? -9.175 0.641 31.504 1.00 80.06 83 ARG A N 1
ATOM 659 C CA . ARG A 1 83 ? -8.633 -0.677 31.130 1.00 80.06 83 ARG A CA 1
ATOM 660 C C . ARG A 1 83 ? -7.665 -0.564 29.956 1.00 80.06 83 ARG A C 1
ATOM 662 O O . ARG A 1 83 ? -6.598 -1.166 30.026 1.00 80.06 83 ARG A O 1
ATOM 669 N N . PHE A 1 84 ? -8.016 0.221 28.936 1.00 84.19 84 PHE A N 1
ATOM 670 C CA . PHE A 1 84 ? -7.162 0.494 27.786 1.00 84.19 84 PHE A CA 1
ATOM 671 C C . PHE A 1 84 ? -5.826 1.090 28.224 1.00 84.19 84 PHE A C 1
ATOM 673 O O . PHE A 1 84 ? -4.791 0.459 28.048 1.00 84.19 84 PHE A O 1
ATOM 680 N N . ALA A 1 85 ? -5.871 2.234 28.901 1.00 86.38 85 ALA A N 1
ATOM 681 C CA . ALA A 1 85 ? -4.721 2.953 29.429 1.00 86.38 85 ALA A CA 1
ATOM 682 C C . ALA A 1 85 ? -3.851 2.088 30.348 1.00 86.38 85 ALA A C 1
ATOM 684 O O . ALA A 1 85 ? -2.631 2.112 30.244 1.00 86.38 85 ALA A O 1
ATOM 685 N N . LYS A 1 86 ? -4.455 1.272 31.222 1.00 86.19 86 LYS A N 1
ATOM 686 C CA . LYS A 1 86 ? -3.698 0.339 32.068 1.00 86.19 86 LYS A CA 1
ATOM 687 C C . LYS A 1 86 ? -2.966 -0.718 31.240 1.00 86.19 86 LYS A C 1
ATOM 689 O O . LYS A 1 86 ? -1.841 -1.074 31.576 1.00 86.19 86 LYS A O 1
ATOM 694 N N . ALA A 1 87 ? -3.616 -1.249 30.208 1.00 84.38 87 ALA A N 1
ATOM 695 C CA . ALA A 1 87 ? -3.052 -2.303 29.382 1.00 84.38 87 ALA A CA 1
ATOM 696 C C . ALA A 1 87 ? -1.996 -1.770 28.410 1.00 84.38 87 ALA A C 1
ATOM 698 O O . ALA A 1 87 ? -1.000 -2.443 28.215 1.00 84.38 87 ALA A O 1
ATOM 699 N N . THR A 1 88 ? -2.173 -0.581 27.834 1.00 87.25 88 THR A N 1
ATOM 700 C CA . THR A 1 88 ? -1.269 0.001 26.826 1.00 87.25 88 THR A CA 1
ATOM 701 C C . THR A 1 88 ? -0.330 1.063 27.382 1.00 87.25 88 THR A C 1
ATOM 703 O O . THR A 1 88 ? 0.529 1.545 26.649 1.00 87.25 88 THR A O 1
ATOM 706 N N . ASN A 1 89 ? -0.468 1.451 28.650 1.00 87.50 89 ASN A N 1
ATOM 707 C CA . ASN A 1 89 ? 0.276 2.548 29.277 1.00 87.50 89 ASN A CA 1
ATOM 708 C C . ASN A 1 89 ? 0.112 3.905 28.557 1.00 87.50 89 ASN A C 1
ATOM 710 O O . ASN A 1 89 ? 0.962 4.789 28.663 1.00 87.50 89 ASN A O 1
ATOM 714 N N . VAL A 1 90 ? -0.970 4.059 27.789 1.00 88.56 90 VAL A N 1
ATOM 715 C CA . VAL A 1 90 ? -1.393 5.343 27.218 1.00 88.56 90 VAL A CA 1
ATOM 716 C C . VAL A 1 90 ? -2.049 6.181 28.323 1.00 88.56 90 VAL A C 1
ATOM 718 O O . VAL A 1 90 ? -2.744 5.613 29.169 1.00 88.56 90 VAL A O 1
ATOM 721 N N . PRO A 1 91 ? -1.880 7.516 28.349 1.00 86.94 91 PRO A N 1
ATOM 722 C CA . PRO A 1 91 ? -2.542 8.360 29.335 1.00 86.94 91 PRO A CA 1
ATOM 723 C C . PRO A 1 91 ? -4.068 8.203 29.336 1.00 86.94 91 PRO A C 1
ATOM 725 O O . PRO A 1 91 ? -4.729 8.293 28.301 1.00 86.94 91 PRO A O 1
ATOM 728 N N . VAL A 1 92 ? -4.633 8.013 30.529 1.00 83.88 92 VAL A N 1
ATOM 729 C CA . VAL A 1 92 ? -6.085 8.000 30.734 1.00 83.88 92 VAL A CA 1
ATOM 730 C C . VAL A 1 92 ? -6.668 9.350 30.305 1.00 83.88 92 VAL A C 1
ATOM 732 O O . VAL A 1 92 ? -6.173 10.395 30.724 1.00 83.88 92 VAL A O 1
ATOM 735 N N . GLY A 1 93 ? -7.735 9.331 29.509 1.00 76.56 93 GLY A N 1
ATOM 736 C CA . GLY A 1 93 ? -8.397 10.532 29.005 1.00 76.56 93 GLY A CA 1
ATOM 737 C C . GLY A 1 93 ? -7.919 10.961 27.620 1.00 76.56 93 GLY A C 1
ATOM 738 O O . GLY A 1 93 ? -8.624 11.741 26.984 1.00 76.56 93 GLY A O 1
ATOM 739 N N . LEU A 1 94 ? -6.778 10.450 27.126 1.00 81.12 94 LEU A N 1
ATOM 740 C CA . LEU A 1 94 ? -6.260 10.823 25.806 1.00 81.12 94 LEU A CA 1
ATOM 741 C C . LEU A 1 94 ? -7.272 10.488 24.712 1.00 81.12 94 LEU A C 1
ATOM 743 O O . LEU A 1 94 ? -7.580 11.352 23.891 1.00 81.12 94 LEU A O 1
ATOM 747 N N . VAL A 1 95 ? -7.855 9.283 24.735 1.00 78.94 95 VAL A N 1
ATOM 748 C CA . VAL A 1 95 ? -8.822 8.900 23.703 1.00 78.94 95 VAL A CA 1
ATOM 749 C C . VAL A 1 95 ? -10.028 9.828 23.740 1.00 78.94 95 VAL A C 1
ATOM 751 O O . VAL A 1 95 ? -10.478 10.274 22.694 1.00 78.94 95 VAL A O 1
ATOM 754 N N . ALA A 1 96 ? -10.538 10.195 24.914 1.00 71.81 96 ALA A N 1
ATOM 755 C CA . ALA A 1 96 ? -11.726 11.044 25.009 1.00 71.81 96 ALA A CA 1
ATOM 756 C C . ALA A 1 96 ? -11.582 12.429 24.331 1.00 71.81 96 ALA A C 1
ATOM 758 O O . ALA A 1 96 ? -12.592 13.073 24.036 1.00 71.81 96 ALA A O 1
ATOM 759 N N . THR A 1 97 ? -10.357 12.895 24.061 1.00 72.19 97 THR A N 1
ATOM 760 C CA . THR A 1 97 ? -10.097 14.237 23.512 1.00 72.19 97 THR A CA 1
ATOM 761 C C . THR A 1 97 ? -10.141 14.356 21.986 1.00 72.19 97 THR A C 1
ATOM 763 O O . THR A 1 97 ? -10.152 15.480 21.490 1.00 72.19 97 THR A O 1
ATOM 766 N N . HIS A 1 98 ? -10.212 13.252 21.232 1.00 67.69 98 HIS A N 1
ATOM 767 C CA . HIS A 1 98 ? -10.098 13.291 19.762 1.00 67.69 98 HIS A CA 1
ATOM 768 C C . HIS A 1 98 ? -11.321 13.878 19.027 1.00 67.69 98 HIS A C 1
ATOM 770 O O . HIS A 1 98 ? -11.220 14.243 17.856 1.00 67.69 98 HIS A O 1
ATOM 776 N N . HIS A 1 99 ? -12.483 13.996 19.688 1.00 64.06 99 HIS A N 1
ATOM 777 C CA . HIS A 1 99 ? -13.690 14.578 19.093 1.00 64.06 99 HIS A CA 1
ATOM 778 C C . HIS A 1 99 ? -13.858 16.072 19.454 1.00 64.06 99 HIS A C 1
ATOM 780 O O . HIS A 1 99 ? -14.177 16.403 20.607 1.00 64.06 99 HIS A O 1
ATOM 786 N N . PRO A 1 100 ? -13.815 17.003 18.475 1.00 56.75 100 PRO A N 1
ATOM 787 C CA . PRO A 1 100 ? -13.859 18.452 18.724 1.00 56.75 100 PRO A CA 1
ATOM 788 C C . PRO A 1 100 ? -15.130 18.944 19.432 1.00 56.75 100 PRO A C 1
ATOM 790 O O . PRO A 1 100 ? -15.119 19.958 20.136 1.00 56.75 100 PRO A O 1
ATOM 793 N N . ARG A 1 101 ? -16.262 18.252 19.230 1.00 56.94 101 ARG A N 1
ATOM 794 C CA . ARG A 1 101 ? -17.551 18.584 19.866 1.00 56.94 101 ARG A CA 1
ATOM 795 C C . ARG A 1 101 ? -17.610 18.143 21.329 1.00 56.94 101 ARG A C 1
ATOM 797 O O . ARG A 1 101 ? -18.215 18.850 22.133 1.00 56.94 101 ARG A O 1
ATOM 804 N N . ALA A 1 102 ? -16.982 17.018 21.672 1.00 56.00 102 ALA A N 1
ATOM 805 C CA . ALA A 1 102 ? -16.846 16.570 23.057 1.00 56.00 102 ALA A CA 1
ATOM 806 C C . ALA A 1 102 ? -15.884 17.495 23.818 1.00 56.00 102 ALA A C 1
ATOM 808 O O . ALA A 1 102 ? -16.237 17.989 24.890 1.00 56.00 102 ALA A O 1
ATOM 809 N N . TYR A 1 103 ? -14.756 17.849 23.187 1.00 53.59 103 TYR A N 1
ATOM 810 C CA . TYR A 1 103 ? -13.794 18.821 23.712 1.00 53.59 103 TYR A CA 1
ATOM 811 C C . TYR A 1 103 ? -14.443 20.177 24.031 1.00 53.59 103 TYR A C 1
ATOM 813 O O . TYR A 1 103 ? -14.310 20.694 25.139 1.00 53.59 103 TYR A O 1
ATOM 821 N N . ARG A 1 104 ? -15.240 20.725 23.099 1.00 58.62 104 ARG A N 1
ATOM 822 C CA . ARG A 1 104 ? -15.956 22.000 23.294 1.00 58.62 104 ARG A CA 1
ATOM 823 C C . ARG A 1 104 ? -17.048 21.952 24.366 1.00 58.62 104 ARG A C 1
ATOM 825 O O . ARG A 1 104 ? -17.215 22.927 25.088 1.00 58.62 104 ARG A O 1
ATOM 832 N N . ARG A 1 105 ? -17.800 20.852 24.493 1.00 57.78 105 ARG A N 1
ATOM 833 C CA . ARG A 1 105 ? -18.874 20.736 25.504 1.00 57.78 105 ARG A CA 1
ATOM 834 C C . ARG A 1 105 ? -18.347 20.594 26.929 1.00 57.78 105 ARG A C 1
ATOM 836 O O . ARG A 1 105 ? -19.041 20.979 27.863 1.00 57.78 105 ARG A O 1
ATOM 843 N N . CYS A 1 106 ? -17.144 20.052 27.089 1.00 56.41 106 CYS A N 1
ATOM 844 C CA . CYS A 1 106 ? -16.559 19.722 28.388 1.00 56.41 106 CYS A CA 1
ATOM 845 C C . CYS A 1 106 ? -15.255 20.526 28.637 1.00 56.41 106 CYS A C 1
ATOM 847 O O . CYS A 1 106 ? -14.393 20.124 29.416 1.00 56.41 106 CYS A O 1
ATOM 849 N N . GLN A 1 107 ? -15.150 21.703 27.996 1.00 56.28 107 GLN A N 1
ATOM 850 C CA . GLN A 1 107 ? -13.962 22.566 27.877 1.00 56.28 107 GLN A CA 1
ATOM 851 C C . GLN A 1 107 ? -13.280 22.901 29.214 1.00 56.28 107 GLN A C 1
ATOM 853 O O . GLN A 1 107 ? -12.060 22.861 29.301 1.00 56.28 107 GLN A O 1
ATOM 858 N N . ASN A 1 108 ? -14.052 23.165 30.272 1.00 60.06 108 ASN A N 1
ATOM 859 C CA . ASN A 1 108 ? -13.508 23.556 31.581 1.00 60.06 108 ASN A CA 1
ATOM 860 C C . ASN A 1 108 ? -12.811 22.403 32.332 1.00 60.06 108 ASN A C 1
ATOM 862 O O . ASN A 1 108 ? -12.129 22.648 33.320 1.00 60.06 108 ASN A O 1
ATOM 866 N N . ILE A 1 109 ? -13.011 21.153 31.900 1.00 57.44 109 ILE A N 1
ATOM 867 C CA . ILE A 1 109 ? -12.511 19.941 32.573 1.00 57.44 109 ILE A CA 1
ATOM 868 C C . ILE A 1 109 ? -11.534 19.182 31.666 1.00 57.44 109 ILE A C 1
ATOM 870 O O . ILE A 1 109 ? -10.562 18.622 32.154 1.00 57.44 109 ILE A O 1
ATOM 874 N N . LEU A 1 110 ? -11.738 19.209 30.345 1.00 58.59 110 LEU A N 1
ATOM 875 C CA . LEU A 1 110 ? -10.857 18.551 29.373 1.00 58.59 110 LEU A CA 1
ATOM 876 C C . LEU A 1 110 ? -9.553 19.320 29.097 1.00 58.59 110 LEU A C 1
ATOM 878 O O . LEU A 1 110 ? -8.622 18.733 28.561 1.00 58.59 110 LEU A O 1
ATOM 882 N N . GLN A 1 111 ? -9.449 20.599 29.482 1.00 63.03 111 GLN A N 1
ATOM 883 C CA . GLN A 1 111 ? -8.204 21.377 29.365 1.00 63.03 111 GLN A CA 1
ATOM 884 C C . GLN A 1 111 ? -7.045 20.821 30.209 1.00 63.03 111 GLN A C 1
ATOM 886 O O . GLN A 1 111 ? -5.892 21.120 29.913 1.00 63.03 111 GLN A O 1
ATOM 891 N N . SER A 1 112 ? -7.330 20.037 31.254 1.00 66.00 112 SER A N 1
ATOM 892 C CA . SER A 1 112 ? -6.303 19.395 32.085 1.00 66.00 112 SER A CA 1
ATOM 893 C C . SER A 1 112 ? -5.902 18.000 31.597 1.00 66.00 112 SER A C 1
ATOM 895 O O . SER A 1 112 ? -4.952 17.428 32.133 1.00 66.00 112 SER A O 1
ATOM 897 N N . LEU A 1 113 ? -6.610 17.441 30.609 1.00 70.38 113 LEU A N 1
ATOM 898 C CA . LEU A 1 113 ? -6.309 16.129 30.044 1.00 70.38 113 LEU A CA 1
ATOM 899 C C . LEU A 1 113 ? -5.344 16.250 28.856 1.00 70.38 113 LEU A C 1
ATOM 901 O O . LEU A 1 113 ? -5.373 17.252 28.138 1.00 70.38 113 LEU A O 1
ATOM 905 N N . PRO A 1 114 ? -4.504 15.228 28.616 1.00 74.56 114 PRO A N 1
ATOM 906 C CA . PRO A 1 114 ? -3.688 15.169 27.411 1.00 74.56 114 PRO A CA 1
ATOM 907 C C . PRO A 1 114 ? -4.593 15.111 26.178 1.00 74.56 114 PRO A C 1
ATOM 909 O O . PRO A 1 114 ? -5.584 14.382 26.173 1.00 74.56 114 PRO A O 1
ATOM 912 N N . SER A 1 115 ? -4.246 15.872 25.142 1.00 77.44 115 SER A N 1
ATOM 913 C CA . SER A 1 115 ? -5.022 15.961 23.906 1.00 77.44 115 SER A CA 1
ATOM 914 C C . SER A 1 115 ? -4.239 15.471 22.700 1.00 77.44 115 SER A C 1
ATOM 916 O O . SER A 1 115 ? -3.031 15.690 22.636 1.00 77.44 115 SER A O 1
ATOM 918 N N . PHE A 1 116 ? -4.935 14.897 21.718 1.00 80.19 116 PHE A N 1
ATOM 919 C CA . PHE A 1 116 ? -4.329 14.621 20.418 1.00 80.19 116 PHE A CA 1
ATOM 920 C C . PHE A 1 116 ? -3.822 15.901 19.755 1.00 80.19 116 PHE A C 1
ATOM 922 O O . PHE A 1 116 ? -4.507 16.927 19.740 1.00 80.19 116 PHE A O 1
ATOM 929 N N . SER A 1 117 ? -2.643 15.798 19.154 1.00 84.81 117 SER A N 1
ATOM 930 C CA . SER A 1 117 ? -2.036 16.853 18.344 1.00 84.81 117 SER A CA 1
ATOM 931 C C . SER A 1 117 ? -2.847 17.118 17.077 1.00 84.81 117 SER A C 1
ATOM 933 O O . SER A 1 117 ? -2.998 18.265 16.659 1.00 84.81 117 SER A O 1
ATOM 935 N N . TYR A 1 118 ? -3.420 16.060 16.502 1.00 77.69 118 TYR A N 1
ATOM 936 C CA . TYR A 1 118 ? -4.266 16.133 15.320 1.00 77.69 118 TYR A CA 1
ATOM 937 C C . TYR A 1 118 ? -5.642 15.542 15.601 1.00 77.69 118 TYR A C 1
ATOM 939 O O . TYR A 1 118 ? -5.762 14.457 16.163 1.00 77.69 118 TYR A O 1
ATOM 947 N N . MET A 1 119 ? -6.684 16.256 15.187 1.00 73.81 119 MET A N 1
ATOM 948 C CA . MET A 1 119 ? -8.065 15.791 15.290 1.00 73.81 119 MET A CA 1
ATOM 949 C C . MET A 1 119 ? -8.428 14.951 14.064 1.00 73.81 119 MET A C 1
ATOM 951 O O . MET A 1 119 ? -7.741 14.997 13.044 1.00 73.81 119 MET A O 1
ATOM 955 N N . GLU A 1 120 ? -9.546 14.231 14.141 1.00 66.88 120 GLU A N 1
ATOM 956 C CA . GLU A 1 120 ? -10.079 13.423 13.035 1.00 66.88 120 GLU A CA 1
ATOM 957 C C . GLU A 1 120 ? -10.182 14.226 11.719 1.00 66.88 120 GLU A C 1
ATOM 959 O O . GLU A 1 120 ? -9.783 13.759 10.660 1.00 66.88 120 GLU A O 1
ATOM 964 N N . GLU A 1 121 ? -10.618 15.487 11.788 1.00 66.69 121 GLU A N 1
ATOM 965 C CA . GLU A 1 121 ? -10.721 16.393 10.631 1.00 66.69 121 GLU A CA 1
ATOM 966 C C . GLU A 1 121 ? -9.368 16.765 9.985 1.00 66.69 121 GLU A C 1
ATOM 968 O O . GLU A 1 121 ? -9.336 17.257 8.854 1.00 66.69 121 GLU A O 1
ATOM 973 N N . SER A 1 122 ? -8.251 16.541 10.683 1.00 66.62 122 SER A N 1
ATOM 974 C CA . SER A 1 122 ? -6.918 16.991 10.275 1.00 66.62 122 SER A CA 1
ATOM 975 C C . SER A 1 122 ? -6.163 15.982 9.407 1.00 66.62 122 SER A C 1
ATOM 977 O O . SER A 1 122 ? -5.348 16.390 8.588 1.00 66.62 122 SER A O 1
ATOM 979 N N . THR A 1 123 ? -6.380 14.678 9.558 1.00 61.34 123 THR A N 1
ATOM 980 C CA . THR A 1 123 ? -5.408 13.651 9.112 1.00 61.34 123 THR A CA 1
ATOM 981 C C . THR A 1 123 ? -5.963 12.732 8.035 1.00 61.34 123 THR A C 1
ATOM 983 O O . THR A 1 123 ? -5.263 12.335 7.111 1.00 61.34 123 THR A O 1
ATOM 986 N N . LEU A 1 124 ? -7.260 12.492 8.049 1.00 60.75 124 LEU A N 1
ATOM 987 C CA . LEU A 1 124 ? -8.008 11.890 6.961 1.00 60.75 124 LEU A CA 1
ATOM 988 C C . LEU A 1 124 ? -9.386 12.497 7.067 1.00 60.75 124 LEU A C 1
ATOM 990 O O . LEU A 1 124 ? -10.020 12.391 8.109 1.00 60.75 124 LEU A O 1
ATOM 994 N N . SER A 1 125 ? -9.844 13.190 6.033 1.00 51.19 125 SER A N 1
ATOM 995 C CA . SER A 1 125 ? -11.149 13.812 6.136 1.00 51.19 125 SER A CA 1
ATOM 996 C C . SER A 1 125 ? -12.204 12.691 6.079 1.00 51.19 125 SER A C 1
ATOM 998 O O . SER A 1 125 ? -12.575 12.175 5.030 1.00 51.19 125 SER A O 1
ATOM 1000 N N . ASN A 1 126 ? -12.654 12.253 7.256 1.00 46.22 126 ASN A N 1
ATOM 1001 C CA . ASN A 1 126 ? -13.610 11.155 7.440 1.00 46.22 126 ASN A CA 1
ATOM 1002 C C . ASN A 1 126 ? -15.029 11.498 6.939 1.00 46.22 126 ASN A C 1
ATOM 1004 O O . ASN A 1 126 ? -15.981 10.744 7.143 1.00 46.22 126 ASN A O 1
ATOM 1008 N N . GLU A 1 127 ? -15.170 12.655 6.294 1.00 46.75 127 GLU A N 1
ATOM 1009 C CA . GLU A 1 127 ? -16.422 13.315 5.962 1.00 46.75 127 GLU A CA 1
ATOM 1010 C C . GLU A 1 127 ? -16.364 14.017 4.598 1.00 46.75 127 GLU A C 1
ATOM 1012 O O . GLU A 1 127 ? -16.865 15.121 4.522 1.00 46.75 127 GLU A O 1
ATOM 1017 N N . PHE A 1 128 ? -15.730 13.527 3.525 1.00 48.50 128 PHE A N 1
ATOM 1018 C CA . PHE A 1 128 ? -15.700 14.352 2.300 1.00 48.50 128 PHE A CA 1
ATOM 1019 C C . PHE A 1 128 ? -15.732 13.584 0.990 1.00 48.50 128 PHE A C 1
ATOM 1021 O O . PHE A 1 128 ? -15.070 12.561 0.812 1.00 48.50 128 PHE A O 1
ATOM 1028 N N . ASP A 1 129 ? -16.489 14.179 0.069 1.00 40.28 129 ASP A N 1
ATOM 1029 C CA . ASP A 1 129 ? -16.371 14.056 -1.372 1.00 40.28 129 ASP A CA 1
ATOM 1030 C C . ASP A 1 129 ? -14.944 13.732 -1.797 1.00 40.28 129 ASP A C 1
ATOM 1032 O O . ASP A 1 129 ? -14.053 14.487 -1.424 1.00 40.28 129 ASP A O 1
ATOM 1036 N N . GLN A 1 130 ? -14.768 12.637 -2.550 1.00 45.03 130 GLN A N 1
ATOM 1037 C CA . GLN A 1 130 ? -13.753 12.223 -3.558 1.00 45.03 130 GLN A CA 1
ATOM 1038 C C . GLN A 1 130 ? -12.432 13.000 -3.807 1.00 45.03 130 GLN A C 1
ATOM 1040 O O . GLN A 1 130 ? -11.706 12.693 -4.754 1.00 45.03 130 GLN A O 1
ATOM 1045 N N . VAL A 1 131 ? -12.090 14.025 -3.043 1.00 49.88 131 VAL A N 1
ATOM 1046 C CA . VAL A 1 131 ? -11.428 15.217 -3.561 1.00 49.88 131 VAL A CA 1
ATOM 1047 C C . VAL A 1 131 ? -10.389 15.767 -2.571 1.00 49.88 131 VAL A C 1
ATOM 1049 O O . VAL A 1 131 ? -9.946 16.890 -2.735 1.00 49.88 131 VAL A O 1
ATOM 1052 N N . ALA A 1 132 ? -9.940 15.012 -1.561 1.00 57.81 132 ALA A N 1
ATOM 1053 C CA . ALA A 1 132 ? -8.980 15.522 -0.575 1.00 57.81 132 ALA A CA 1
ATOM 1054 C C . ALA A 1 132 ? -8.020 14.457 -0.027 1.00 57.81 132 ALA A C 1
ATOM 1056 O O . ALA A 1 132 ? -8.451 13.413 0.458 1.00 57.81 132 ALA A O 1
ATOM 1057 N N . ILE A 1 133 ? -6.719 14.755 -0.026 1.00 66.06 133 ILE A N 1
ATOM 1058 C CA . ILE A 1 133 ? -5.781 14.164 0.941 1.00 66.06 133 ILE A CA 1
ATOM 1059 C C . ILE A 1 133 ? -5.810 15.021 2.220 1.00 66.06 133 ILE A C 1
ATOM 1061 O O . ILE A 1 133 ? -5.893 16.245 2.119 1.00 66.06 133 ILE A O 1
ATOM 1065 N N . GLY A 1 134 ? -5.834 14.399 3.407 1.00 64.81 134 GLY A N 1
ATOM 1066 C CA . GLY A 1 134 ? -6.070 15.081 4.694 1.00 64.81 134 GLY A CA 1
ATOM 1067 C C . GLY A 1 134 ? -5.213 16.339 4.908 1.00 64.81 134 GLY A C 1
ATOM 1068 O O . GLY A 1 134 ? -4.075 16.396 4.448 1.00 64.81 134 GLY A O 1
ATOM 1069 N N . ARG A 1 135 ? -5.766 17.348 5.602 1.00 67.31 135 ARG A N 1
ATOM 1070 C CA . ARG A 1 135 ? -5.192 18.706 5.737 1.00 67.31 135 ARG A CA 1
ATOM 1071 C C . ARG A 1 135 ? -3.738 18.712 6.223 1.00 67.31 135 ARG A C 1
ATOM 1073 O O . ARG A 1 135 ? -2.915 19.436 5.674 1.00 67.31 135 ARG A O 1
ATOM 1080 N N . GLU A 1 136 ? -3.459 17.913 7.242 1.00 73.69 136 GLU A N 1
ATOM 1081 C CA . GLU A 1 136 ? -2.172 17.810 7.931 1.00 73.69 136 GLU A CA 1
ATOM 1082 C C . GLU A 1 136 ? -1.516 16.438 7.695 1.00 73.69 136 GLU A C 1
ATOM 1084 O O . GLU A 1 136 ? -0.450 16.158 8.233 1.00 73.69 136 GLU A O 1
ATOM 1089 N N . ALA A 1 137 ? -2.131 15.549 6.904 1.00 78.06 137 ALA A N 1
ATOM 1090 C CA . ALA A 1 137 ? -1.541 14.244 6.634 1.00 78.06 137 ALA A CA 1
ATOM 1091 C C . ALA A 1 137 ? -0.336 14.330 5.708 1.00 78.06 137 ALA A C 1
ATOM 1093 O O . ALA A 1 137 ? -0.293 15.087 4.734 1.00 78.06 137 ALA A O 1
ATOM 1094 N N . HIS A 1 138 ? 0.640 13.486 6.015 1.00 84.62 138 HIS A N 1
ATOM 1095 C CA . HIS A 1 138 ? 1.846 13.359 5.234 1.00 84.62 138 HIS A CA 1
ATOM 1096 C C . HIS A 1 138 ? 1.752 12.156 4.301 1.00 84.62 138 HIS A C 1
ATOM 1098 O O . HIS A 1 138 ? 1.377 11.049 4.696 1.00 84.62 138 HIS A O 1
ATOM 1104 N N . PHE A 1 139 ? 2.163 12.372 3.058 1.00 88.44 139 PHE A N 1
ATOM 1105 C CA . PHE A 1 139 ? 2.298 11.319 2.067 1.00 88.44 139 PHE A CA 1
ATOM 1106 C C . PHE A 1 139 ? 3.646 11.429 1.366 1.00 88.44 139 PHE A C 1
ATOM 1108 O O . PHE A 1 139 ? 4.232 12.506 1.261 1.00 88.44 139 PHE A O 1
ATOM 1115 N N . ILE A 1 140 ? 4.120 10.318 0.820 1.00 92.38 140 ILE A N 1
ATOM 1116 C CA . ILE A 1 140 ? 5.176 10.308 -0.187 1.00 92.38 140 ILE A CA 1
ATOM 1117 C C . ILE A 1 140 ? 4.563 9.846 -1.495 1.00 92.38 140 ILE A C 1
ATOM 1119 O O . ILE A 1 140 ? 3.850 8.843 -1.548 1.00 92.38 140 ILE A O 1
ATOM 1123 N N . GLN A 1 141 ? 4.880 10.563 -2.562 1.00 93.44 141 GLN A N 1
ATOM 1124 C CA . GLN A 1 141 ? 4.514 10.191 -3.913 1.00 93.44 141 GLN A CA 1
ATOM 1125 C C . GLN A 1 141 ? 5.759 9.766 -4.693 1.00 93.44 141 GLN A C 1
ATOM 1127 O O . GLN A 1 141 ? 6.727 10.526 -4.766 1.00 93.44 141 GLN A O 1
ATOM 1132 N N . LEU A 1 142 ? 5.692 8.593 -5.321 1.00 95.88 142 LEU A N 1
ATOM 1133 C CA . LEU A 1 142 ? 6.528 8.209 -6.455 1.00 95.88 142 LEU A CA 1
ATOM 1134 C C . LEU A 1 142 ? 5.748 8.488 -7.743 1.00 95.88 142 LEU A C 1
ATOM 1136 O O . LEU A 1 142 ? 4.631 8.000 -7.906 1.00 95.88 142 LEU A O 1
ATOM 1140 N N . SER A 1 143 ? 6.356 9.227 -8.664 1.00 94.25 143 SER A N 1
ATOM 1141 C CA . SER A 1 143 ? 5.781 9.579 -9.962 1.00 94.25 143 SER A CA 1
ATOM 1142 C C . SER A 1 143 ? 6.737 9.229 -11.093 1.00 94.25 143 SER A C 1
ATOM 1144 O O . SER A 1 143 ? 7.885 9.671 -11.100 1.00 94.25 143 SER A O 1
ATOM 1146 N N . PHE A 1 144 ? 6.242 8.525 -12.105 1.00 91.94 144 PHE A N 1
ATOM 1147 C CA . PHE A 1 144 ? 6.910 8.360 -13.388 1.00 91.94 144 PHE A CA 1
ATOM 1148 C C . PHE A 1 144 ? 6.417 9.424 -14.364 1.00 91.94 144 PHE A C 1
ATOM 1150 O O . PHE A 1 144 ? 5.275 9.395 -14.826 1.00 91.94 144 PHE A O 1
ATOM 1157 N N . LEU A 1 145 ? 7.312 10.329 -14.749 1.00 89.19 145 LEU A N 1
ATOM 1158 C CA . LEU A 1 145 ? 7.089 11.368 -15.760 1.00 89.19 145 LEU A CA 1
ATOM 1159 C C . LEU A 1 145 ? 7.214 10.774 -17.169 1.00 89.19 145 LEU A C 1
ATOM 1161 O O . LEU A 1 145 ? 7.735 11.408 -18.077 1.00 89.19 145 LEU A O 1
ATOM 1165 N N . ALA A 1 146 ? 6.788 9.529 -17.342 1.00 84.75 146 ALA A N 1
ATOM 1166 C CA . ALA A 1 146 ? 6.844 8.818 -18.597 1.00 84.75 146 ALA A CA 1
ATOM 1167 C C . ALA A 1 146 ? 5.503 8.149 -18.877 1.00 84.75 146 ALA A C 1
ATOM 1169 O O . ALA A 1 146 ? 4.928 7.480 -18.014 1.00 84.75 146 ALA A O 1
ATOM 1170 N N . GLU A 1 147 ? 5.031 8.271 -20.113 1.00 81.00 147 GLU A N 1
ATOM 1171 C CA . GLU A 1 147 ? 3.874 7.542 -20.627 1.00 81.00 147 GLU A CA 1
ATOM 1172 C C . GLU A 1 147 ? 4.110 6.030 -20.453 1.00 81.00 147 GLU A C 1
ATOM 1174 O O . GLU A 1 147 ? 5.160 5.535 -20.879 1.00 81.00 147 GLU A O 1
ATOM 1179 N N . PRO A 1 148 ? 3.209 5.300 -19.767 1.00 77.81 148 PRO A N 1
ATOM 1180 C CA . PRO A 1 148 ? 3.289 3.861 -19.607 1.00 77.81 148 PRO A CA 1
ATOM 1181 C C . PRO A 1 148 ? 3.408 3.181 -20.957 1.00 77.81 148 PRO A C 1
ATOM 1183 O O . PRO A 1 148 ? 2.602 3.393 -21.858 1.00 77.81 148 PRO A O 1
ATOM 1186 N N . ALA A 1 149 ? 4.432 2.349 -21.081 1.00 74.88 149 ALA A N 1
ATOM 1187 C CA . ALA A 1 149 ? 4.631 1.515 -22.244 1.00 74.88 149 ALA A CA 1
ATOM 1188 C C . ALA A 1 149 ? 5.070 0.127 -21.797 1.00 74.88 149 ALA A C 1
ATOM 1190 O O . ALA A 1 149 ? 5.876 0.015 -20.868 1.00 74.88 149 ALA A O 1
ATOM 1191 N N . THR A 1 150 ? 4.596 -0.906 -22.495 1.00 70.38 150 THR A N 1
ATOM 1192 C CA . THR A 1 150 ? 4.851 -2.317 -22.174 1.00 70.38 150 THR A CA 1
ATOM 1193 C C . THR A 1 150 ? 6.341 -2.604 -22.000 1.00 70.38 150 THR A C 1
ATOM 1195 O O . THR A 1 150 ? 6.739 -3.169 -20.992 1.00 70.38 150 THR A O 1
ATOM 1198 N N . HIS A 1 151 ? 7.190 -2.102 -22.902 1.00 71.62 151 HIS A N 1
ATOM 1199 C CA . HIS A 1 151 ? 8.641 -2.290 -22.815 1.00 71.62 151 HIS A CA 1
ATOM 1200 C C . HIS A 1 151 ? 9.267 -1.621 -21.575 1.00 71.62 151 HIS A C 1
ATOM 1202 O O . HIS A 1 151 ? 10.288 -2.060 -21.078 1.00 71.62 151 HIS A O 1
ATOM 1208 N N . THR A 1 152 ? 8.661 -0.584 -20.994 1.00 79.81 152 THR A N 1
ATOM 1209 C CA . THR A 1 152 ? 9.173 0.022 -19.746 1.00 79.81 152 THR A CA 1
ATOM 1210 C C . THR A 1 152 ? 8.573 -0.581 -18.474 1.00 79.81 152 THR A C 1
ATOM 1212 O O . THR A 1 152 ? 9.022 -0.238 -17.379 1.00 79.81 152 THR A O 1
ATOM 1215 N N . ALA A 1 153 ? 7.577 -1.467 -18.591 1.00 82.50 153 ALA A N 1
ATOM 1216 C CA . ALA A 1 153 ? 6.794 -1.958 -17.458 1.00 82.50 153 ALA A CA 1
ATOM 1217 C C . ALA A 1 153 ? 7.650 -2.719 -16.435 1.00 82.50 153 ALA A C 1
ATOM 1219 O O . ALA A 1 153 ? 7.503 -2.490 -15.236 1.00 82.50 153 ALA A O 1
ATOM 1220 N N . LEU A 1 154 ? 8.604 -3.543 -16.890 1.00 84.62 154 LEU A N 1
ATOM 1221 C CA . LEU A 1 154 ? 9.493 -4.286 -15.991 1.00 84.62 154 LEU A CA 1
ATOM 1222 C C . LEU A 1 154 ? 10.337 -3.340 -15.128 1.00 84.62 154 LEU A C 1
ATOM 1224 O O . LEU A 1 154 ? 10.369 -3.475 -13.907 1.00 84.62 154 LEU A O 1
ATOM 1228 N N . LEU A 1 155 ? 10.987 -2.350 -15.748 1.00 87.88 155 LEU A N 1
ATOM 1229 C CA . LEU A 1 155 ? 11.820 -1.383 -15.029 1.00 87.88 155 LEU A CA 1
ATOM 1230 C C . LEU A 1 155 ? 10.993 -0.563 -14.030 1.00 87.88 155 LEU A C 1
ATOM 1232 O O . LEU A 1 155 ? 11.425 -0.371 -12.894 1.00 87.88 155 LEU A O 1
ATOM 1236 N N . ARG A 1 156 ? 9.790 -0.124 -14.422 1.00 91.19 156 ARG A N 1
ATOM 1237 C CA . ARG A 1 156 ? 8.867 0.563 -13.507 1.00 91.19 156 ARG A CA 1
ATOM 1238 C C . ARG A 1 156 ? 8.501 -0.321 -12.327 1.00 91.19 156 ARG A C 1
ATOM 1240 O O . ARG A 1 156 ? 8.624 0.134 -11.201 1.00 91.19 156 ARG A O 1
ATOM 1247 N N . ALA A 1 157 ? 8.140 -1.583 -12.558 1.00 91.88 157 ALA A N 1
ATOM 1248 C CA . ALA A 1 157 ? 7.795 -2.516 -11.490 1.00 91.88 157 ALA A CA 1
ATOM 1249 C C . ALA A 1 157 ? 8.963 -2.739 -10.514 1.00 91.88 157 ALA A C 1
ATOM 1251 O O . ALA A 1 157 ? 8.754 -2.767 -9.301 1.00 91.88 157 ALA A O 1
ATOM 1252 N N . VAL A 1 158 ? 10.201 -2.828 -11.015 1.00 93.50 158 VAL A N 1
ATOM 1253 C CA . VAL A 1 158 ? 11.399 -2.936 -10.168 1.00 93.50 158 VAL A CA 1
ATOM 1254 C C . VAL A 1 158 ? 11.610 -1.674 -9.327 1.00 93.50 158 VAL A C 1
ATOM 1256 O O . VAL A 1 158 ? 11.840 -1.788 -8.122 1.00 93.50 158 VAL A O 1
ATOM 1259 N N . ILE A 1 159 ? 11.497 -0.488 -9.935 1.00 96.50 159 ILE A N 1
ATOM 1260 C CA . ILE A 1 159 ? 11.622 0.799 -9.233 1.00 96.50 159 ILE A CA 1
ATOM 1261 C C . ILE A 1 159 ? 10.513 0.951 -8.186 1.00 96.50 159 ILE A C 1
ATOM 1263 O O . ILE A 1 159 ? 10.803 1.295 -7.043 1.00 96.50 159 ILE A O 1
ATOM 1267 N N . THR A 1 160 ? 9.262 0.653 -8.538 1.00 96.69 160 THR A N 1
ATOM 1268 C CA . THR A 1 160 ? 8.129 0.751 -7.615 1.00 96.69 160 THR A CA 1
ATOM 1269 C C . THR A 1 160 ? 8.278 -0.220 -6.452 1.00 96.69 160 THR A C 1
ATOM 1271 O O . THR A 1 160 ? 8.119 0.178 -5.303 1.00 96.69 160 THR A O 1
ATOM 1274 N N . ASN A 1 161 ? 8.651 -1.476 -6.713 1.00 97.19 161 ASN A N 1
ATOM 1275 C CA . ASN A 1 161 ? 8.878 -2.451 -5.648 1.00 97.19 161 ASN A CA 1
ATOM 1276 C C . ASN A 1 161 ? 9.998 -2.001 -4.692 1.00 97.19 161 ASN A C 1
ATOM 1278 O O . ASN A 1 161 ? 9.850 -2.140 -3.482 1.00 97.19 161 ASN A O 1
ATOM 1282 N N . ALA A 1 162 ? 11.087 -1.428 -5.221 1.00 97.69 162 ALA A N 1
ATOM 1283 C CA . ALA A 1 162 ? 12.164 -0.859 -4.410 1.00 97.69 162 ALA A CA 1
ATOM 1284 C C . ALA A 1 162 ? 11.692 0.349 -3.580 1.00 97.69 162 ALA A C 1
ATOM 1286 O O . ALA A 1 162 ? 11.998 0.432 -2.395 1.00 97.69 162 ALA A O 1
ATOM 1287 N N . PHE A 1 163 ? 10.910 1.255 -4.173 1.00 98.06 163 PHE A N 1
ATOM 1288 C CA . PHE A 1 163 ? 10.323 2.398 -3.470 1.00 98.06 163 PHE A CA 1
ATOM 1289 C C . PHE A 1 163 ? 9.465 1.952 -2.287 1.00 98.06 163 PHE A C 1
ATOM 1291 O O . PHE A 1 163 ? 9.685 2.384 -1.157 1.00 98.06 163 PHE A O 1
ATOM 1298 N N . MET A 1 164 ? 8.533 1.036 -2.536 1.00 97.50 164 MET A N 1
ATOM 1299 C CA . MET A 1 164 ? 7.608 0.552 -1.519 1.00 97.50 164 MET A CA 1
ATOM 1300 C C . MET A 1 164 ? 8.321 -0.206 -0.403 1.00 97.50 164 MET A C 1
ATOM 1302 O O . MET A 1 164 ? 7.977 -0.030 0.762 1.00 97.50 164 MET A O 1
ATOM 1306 N N . GLU A 1 165 ? 9.337 -1.005 -0.732 1.00 97.50 165 GLU A N 1
ATOM 1307 C CA . GLU A 1 165 ? 10.177 -1.673 0.262 1.00 97.50 165 GLU A CA 1
ATOM 1308 C C . GLU A 1 165 ? 10.875 -0.676 1.186 1.00 97.50 165 GLU A C 1
ATOM 1310 O O . GLU A 1 165 ? 10.784 -0.811 2.406 1.00 97.50 165 GLU A O 1
ATOM 1315 N N . VAL A 1 166 ? 11.578 0.306 0.613 1.00 97.81 166 VAL A N 1
ATOM 1316 C CA . VAL A 1 166 ? 12.373 1.266 1.387 1.00 97.81 166 VAL A CA 1
ATOM 1317 C C . VAL A 1 166 ? 11.468 2.080 2.308 1.00 97.81 166 VAL A C 1
ATOM 1319 O O . VAL A 1 166 ? 11.755 2.187 3.499 1.00 97.81 166 VAL A O 1
ATOM 1322 N N . VAL A 1 167 ? 10.344 2.587 1.788 1.00 97.19 167 VAL A N 1
ATOM 1323 C CA . VAL A 1 167 ? 9.370 3.340 2.593 1.00 97.19 167 VAL A CA 1
ATOM 1324 C C . VAL A 1 167 ? 8.782 2.462 3.698 1.00 97.19 167 VAL A C 1
ATOM 1326 O O . VAL A 1 167 ? 8.759 2.876 4.853 1.00 97.19 167 VAL A O 1
ATOM 1329 N N . THR A 1 168 ? 8.360 1.234 3.383 1.00 96.88 168 THR A N 1
ATOM 1330 C CA . THR A 1 168 ? 7.758 0.326 4.377 1.00 96.88 168 THR A CA 1
ATOM 1331 C C . THR A 1 168 ? 8.735 -0.007 5.501 1.00 96.88 168 THR A C 1
ATOM 1333 O O . THR A 1 168 ? 8.350 0.035 6.666 1.00 96.88 168 THR A O 1
ATOM 1336 N N . LYS A 1 169 ? 10.000 -0.297 5.174 1.00 96.94 169 LYS A N 1
ATOM 1337 C CA . LYS A 1 169 ? 11.049 -0.562 6.172 1.00 96.94 169 LYS A CA 1
ATOM 1338 C C . LYS A 1 169 ? 11.304 0.652 7.057 1.00 96.94 169 LYS A C 1
ATOM 1340 O O . LYS A 1 169 ? 11.267 0.529 8.273 1.00 96.94 169 LYS A O 1
ATOM 1345 N N . MET A 1 170 ? 11.447 1.833 6.458 1.00 95.94 170 MET A N 1
ATOM 1346 C CA . MET A 1 170 ? 11.642 3.081 7.199 1.00 95.94 170 MET A CA 1
ATOM 1347 C C . MET A 1 170 ? 10.483 3.377 8.165 1.00 95.94 170 MET A C 1
ATOM 1349 O O . MET A 1 170 ? 10.710 3.800 9.302 1.00 95.94 170 MET A O 1
ATOM 1353 N N . VAL A 1 171 ? 9.241 3.138 7.730 1.00 95.56 171 VAL A N 1
ATOM 1354 C CA . VAL A 1 171 ? 8.053 3.298 8.576 1.00 95.56 171 VAL A CA 1
ATOM 1355 C C . VAL A 1 171 ? 8.033 2.260 9.699 1.00 95.56 171 VAL A C 1
ATOM 1357 O O . VAL A 1 171 ? 7.860 2.649 10.852 1.00 95.56 171 VAL A O 1
ATOM 1360 N N . ALA A 1 172 ? 8.255 0.977 9.399 1.00 95.38 172 ALA A N 1
ATOM 1361 C CA . ALA A 1 172 ? 8.272 -0.089 10.404 1.00 95.38 172 ALA A CA 1
ATOM 1362 C C . ALA A 1 172 ? 9.329 0.162 11.488 1.00 95.38 172 ALA A C 1
ATOM 1364 O O . ALA A 1 172 ? 9.006 0.125 12.672 1.00 95.38 172 ALA A O 1
ATOM 1365 N N . ASP A 1 173 ? 10.556 0.513 11.090 1.00 94.25 173 ASP A N 1
ATOM 1366 C CA . ASP A 1 173 ? 11.656 0.824 12.010 1.00 94.25 173 ASP A CA 1
ATOM 1367 C C . ASP A 1 173 ? 11.319 2.023 12.908 1.00 94.25 173 ASP A C 1
ATOM 1369 O O . ASP A 1 173 ? 11.776 2.136 14.047 1.00 94.25 173 ASP A O 1
ATOM 1373 N N . THR A 1 174 ? 10.527 2.967 12.399 1.00 92.69 174 THR A N 1
ATOM 1374 C CA . THR A 1 174 ? 10.111 4.144 13.166 1.00 92.69 174 THR A CA 1
ATOM 1375 C C . THR A 1 174 ? 8.985 3.806 14.134 1.00 92.69 174 THR A C 1
ATOM 1377 O O . THR A 1 174 ? 9.067 4.197 15.294 1.00 92.69 174 THR A O 1
ATOM 1380 N N . ILE A 1 175 ? 7.991 3.023 13.709 1.00 92.12 175 ILE A N 1
ATOM 1381 C CA . ILE A 1 175 ? 6.945 2.506 14.601 1.00 92.12 175 ILE A CA 1
ATOM 1382 C C . ILE A 1 175 ? 7.573 1.663 15.716 1.00 92.12 175 ILE A C 1
ATOM 1384 O O . ILE A 1 175 ? 7.246 1.864 16.881 1.00 92.12 175 ILE A O 1
ATOM 1388 N N . GLU A 1 176 ? 8.508 0.764 15.398 1.00 91.44 176 GLU A N 1
ATOM 1389 C CA . GLU A 1 176 ? 9.179 -0.073 16.398 1.00 91.44 176 GLU A CA 1
ATOM 1390 C C . GLU A 1 176 ? 9.938 0.776 17.427 1.00 91.44 176 GLU A C 1
ATOM 1392 O O . GLU A 1 176 ? 9.795 0.549 18.630 1.00 91.44 176 GLU A O 1
ATOM 1397 N N . ARG A 1 177 ? 10.681 1.799 16.980 1.00 91.06 177 ARG A N 1
ATOM 1398 C CA . ARG A 1 177 ? 11.376 2.736 17.880 1.00 91.06 177 ARG A CA 1
ATOM 1399 C C . ARG A 1 177 ? 10.416 3.531 18.760 1.00 91.06 177 ARG A C 1
ATOM 1401 O O . ARG A 1 177 ? 10.666 3.646 19.958 1.00 91.06 177 ARG A O 1
ATOM 1408 N N . GLU A 1 178 ? 9.332 4.054 18.190 1.00 90.56 178 GLU A N 1
ATOM 1409 C CA . GLU A 1 178 ? 8.311 4.777 18.952 1.00 90.56 178 GLU A CA 1
ATOM 1410 C C . GLU A 1 178 ? 7.677 3.868 20.004 1.00 90.56 178 GLU A C 1
ATOM 1412 O O . GLU A 1 178 ? 7.644 4.219 21.185 1.00 90.56 178 GLU A O 1
ATOM 1417 N N . LEU A 1 179 ? 7.239 2.668 19.613 1.00 88.75 179 LEU A N 1
ATOM 1418 C CA . LEU A 1 179 ? 6.610 1.708 20.518 1.00 88.75 179 LEU A CA 1
ATOM 1419 C C . LEU A 1 179 ? 7.568 1.252 21.628 1.00 88.75 179 LEU A C 1
ATOM 1421 O O . LEU A 1 179 ? 7.123 1.121 22.765 1.00 88.75 179 LEU A O 1
ATOM 1425 N N . ALA A 1 180 ? 8.868 1.102 21.351 1.00 87.94 180 ALA A N 1
ATOM 1426 C CA . ALA A 1 180 ? 9.887 0.718 22.336 1.00 87.94 180 ALA A CA 1
ATOM 1427 C C . ALA A 1 180 ? 10.072 1.717 23.492 1.00 87.94 180 ALA A C 1
ATOM 1429 O O . ALA A 1 180 ? 10.631 1.352 24.527 1.00 87.94 180 ALA A O 1
ATOM 1430 N N . SER A 1 181 ? 9.588 2.955 23.356 1.00 85.19 181 SER A N 1
ATOM 1431 C CA . SER A 1 181 ? 9.723 3.983 24.396 1.00 85.19 181 SER A CA 1
ATOM 1432 C C . SER A 1 181 ? 9.003 3.641 25.709 1.00 85.19 181 SER A C 1
ATOM 1434 O O . SER A 1 181 ? 9.408 4.132 26.766 1.00 85.19 181 SER A O 1
ATOM 1436 N N . LYS A 1 182 ? 7.946 2.811 25.669 1.00 84.00 182 LYS A N 1
ATOM 1437 C CA . LYS A 1 182 ? 7.135 2.431 26.839 1.00 84.00 182 LYS A CA 1
ATOM 1438 C C . LYS A 1 182 ? 6.565 1.018 26.704 1.00 84.00 182 LYS A C 1
ATOM 1440 O O . LYS A 1 182 ? 6.058 0.639 25.653 1.00 84.00 182 LYS A O 1
ATOM 1445 N N . THR A 1 183 ? 6.545 0.263 27.802 1.00 71.69 183 THR A N 1
ATOM 1446 C CA . THR A 1 183 ? 5.820 -1.014 27.870 1.00 71.69 183 THR A CA 1
ATOM 1447 C C . THR A 1 183 ? 4.301 -0.798 27.944 1.00 71.69 183 THR A C 1
ATOM 1449 O O . THR A 1 183 ? 3.868 0.166 28.578 1.00 71.69 183 THR A O 1
ATOM 1452 N N . PRO A 1 184 ? 3.487 -1.705 27.368 1.00 73.38 184 PRO A N 1
ATOM 1453 C CA . PRO A 1 184 ? 3.871 -2.780 26.448 1.00 73.38 184 PRO A CA 1
ATOM 1454 C C . PRO A 1 184 ? 4.104 -2.290 25.010 1.00 73.38 184 PRO A C 1
ATOM 1456 O O . PRO A 1 184 ? 3.512 -1.308 24.555 1.00 73.38 184 PRO A O 1
ATOM 1459 N N . THR A 1 185 ? 4.940 -3.036 24.295 1.00 82.50 185 THR A N 1
ATOM 1460 C CA . THR A 1 185 ? 5.127 -2.951 22.843 1.00 82.50 185 THR A CA 1
ATOM 1461 C C . THR A 1 185 ? 4.329 -4.054 22.160 1.00 82.50 185 THR A C 1
ATOM 1463 O O . THR A 1 185 ? 4.119 -5.097 22.770 1.00 82.50 185 THR A O 1
ATOM 1466 N N . PHE A 1 186 ? 3.923 -3.855 20.909 1.00 90.62 186 PHE A N 1
ATOM 1467 C CA . PHE A 1 186 ? 3.338 -4.896 20.061 1.00 90.62 186 PHE A CA 1
ATOM 1468 C C . PHE A 1 186 ? 3.773 -4.677 18.611 1.00 90.62 186 PHE A C 1
ATOM 1470 O O . PHE A 1 186 ? 4.037 -3.548 18.204 1.00 90.62 186 PHE A O 1
ATOM 1477 N N . LYS A 1 187 ? 3.839 -5.751 17.823 1.00 91.06 187 LYS A N 1
ATOM 1478 C CA . LYS A 1 187 ? 4.162 -5.692 16.386 1.00 91.06 187 LYS A CA 1
ATOM 1479 C C . LYS A 1 187 ? 2.938 -5.920 15.507 1.00 91.06 187 LYS A C 1
ATOM 1481 O O . LYS A 1 187 ? 2.962 -5.603 14.324 1.00 91.06 187 LYS A O 1
ATOM 1486 N N . ARG A 1 188 ? 1.859 -6.459 16.074 1.00 93.19 188 ARG A N 1
ATOM 1487 C CA . ARG A 1 188 ? 0.618 -6.773 15.366 1.00 93.19 188 ARG A CA 1
ATOM 1488 C C . ARG A 1 188 ? -0.599 -6.273 16.134 1.00 93.19 188 ARG A C 1
ATOM 1490 O O . ARG A 1 188 ? -0.581 -6.206 17.360 1.00 93.19 188 ARG A O 1
ATOM 1497 N N . VAL A 1 189 ? -1.663 -5.948 15.411 1.00 93.62 189 VAL A N 1
ATOM 1498 C CA . VAL A 1 189 ? -2.968 -5.563 15.965 1.00 93.62 189 VAL A CA 1
ATOM 1499 C C . VAL A 1 189 ? -4.021 -6.504 15.400 1.00 93.62 189 VAL A C 1
ATOM 1501 O O . VAL A 1 189 ? -4.097 -6.679 14.193 1.00 93.62 189 VAL A O 1
ATOM 1504 N N . ARG A 1 190 ? -4.840 -7.126 16.239 1.00 93.56 190 ARG A N 1
ATOM 1505 C CA . ARG A 1 190 ? -5.865 -8.089 15.838 1.00 93.56 190 ARG A CA 1
ATOM 1506 C C . ARG A 1 190 ? -7.229 -7.600 16.286 1.00 93.56 190 ARG A C 1
ATOM 1508 O O . ARG A 1 190 ? -7.478 -7.527 17.479 1.00 93.56 190 ARG A O 1
ATOM 1515 N N . TYR A 1 191 ? -8.125 -7.353 15.344 1.00 92.19 191 TYR A N 1
ATOM 1516 C CA . TYR A 1 191 ? -9.543 -7.135 15.604 1.00 92.19 191 TYR A CA 1
ATOM 1517 C C . TYR A 1 191 ? -10.286 -8.454 15.410 1.00 92.19 191 TYR A C 1
ATOM 1519 O O . TYR A 1 191 ? -10.134 -9.090 14.369 1.00 92.19 191 TYR A O 1
ATOM 1527 N N . ALA A 1 192 ? -11.062 -8.878 16.398 1.00 92.12 192 ALA A N 1
ATOM 1528 C CA . ALA A 1 192 ? -11.837 -10.110 16.389 1.00 92.12 192 ALA A CA 1
ATOM 1529 C C . ALA A 1 192 ? -13.304 -9.780 16.678 1.00 92.12 192 ALA A C 1
ATOM 1531 O O . ALA A 1 192 ? -13.653 -9.394 17.792 1.00 92.12 192 ALA A O 1
ATOM 1532 N N . PHE A 1 193 ? -14.157 -9.921 15.671 1.00 90.75 193 PHE A N 1
ATOM 1533 C CA . PHE A 1 193 ? -15.585 -9.649 15.745 1.00 90.75 193 PHE A CA 1
ATOM 1534 C C . PHE A 1 193 ? -16.365 -10.955 15.836 1.00 90.75 193 PHE A C 1
ATOM 1536 O O . PHE A 1 193 ? -16.208 -11.846 15.002 1.00 90.75 193 PHE A O 1
ATOM 1543 N N . ASP A 1 194 ? -17.216 -11.055 16.846 1.00 91.31 194 ASP A N 1
ATOM 1544 C CA . ASP A 1 194 ? -18.114 -12.181 17.063 1.00 91.31 194 ASP A CA 1
ATOM 1545 C C . ASP A 1 194 ? -19.551 -11.719 16.833 1.00 91.31 194 ASP A C 1
ATOM 1547 O O . ASP A 1 194 ? -20.068 -10.877 17.570 1.00 91.31 194 ASP A O 1
ATOM 1551 N N . PHE A 1 195 ? -20.173 -12.223 15.774 1.00 91.25 195 PHE A N 1
ATOM 1552 C CA . PHE A 1 195 ? -21.526 -11.855 15.406 1.00 91.25 195 PHE A CA 1
ATOM 1553 C C . PHE A 1 195 ? -22.502 -12.804 16.093 1.00 91.25 195 PHE A C 1
ATOM 1555 O O . PHE A 1 195 ? -22.567 -13.994 15.774 1.00 91.25 195 PHE A O 1
ATOM 1562 N N . ARG A 1 196 ? -23.275 -12.277 17.045 1.00 90.75 196 ARG A N 1
ATOM 1563 C CA . ARG A 1 196 ? -24.221 -13.089 17.815 1.00 90.75 196 ARG A CA 1
ATOM 1564 C C . ARG A 1 196 ? -25.592 -12.470 17.841 1.00 90.75 196 ARG A C 1
ATOM 1566 O O . ARG A 1 196 ? -25.762 -11.257 18.016 1.00 90.75 196 ARG A O 1
ATOM 1573 N N . ARG A 1 197 ? -26.588 -13.340 17.775 1.00 90.06 197 ARG A N 1
ATOM 1574 C CA . ARG A 1 197 ? -27.964 -12.947 18.030 1.00 90.06 197 ARG A CA 1
ATOM 1575 C C . ARG A 1 197 ? -28.125 -12.493 19.471 1.00 90.06 197 ARG A C 1
ATOM 1577 O O . ARG A 1 197 ? -27.760 -13.196 20.414 1.00 90.06 197 ARG A O 1
ATOM 1584 N N . VAL A 1 198 ? -28.720 -11.321 19.629 1.00 87.25 198 VAL A N 1
ATOM 1585 C CA . VAL A 1 198 ? -29.041 -10.759 20.938 1.00 87.25 198 VAL A CA 1
ATOM 1586 C C . VAL A 1 198 ? -30.546 -10.590 21.052 1.00 87.25 198 VAL A C 1
ATOM 1588 O O . VAL A 1 198 ? -31.213 -10.158 20.116 1.00 87.25 198 VAL A O 1
ATOM 1591 N N . GLN A 1 199 ? -31.097 -10.944 22.209 1.00 85.94 199 GLN A N 1
ATOM 1592 C CA . GLN A 1 199 ? -32.475 -10.599 22.541 1.00 85.94 199 GLN A CA 1
ATOM 1593 C C . GLN A 1 199 ? -32.450 -9.250 23.246 1.00 85.94 199 GLN A C 1
ATOM 1595 O O . GLN A 1 199 ? -32.059 -9.165 24.407 1.00 85.94 199 GLN A O 1
ATOM 1600 N N . LEU A 1 200 ? -32.812 -8.201 22.511 1.00 87.06 200 LEU A N 1
ATOM 1601 C CA . LEU A 1 200 ? -32.978 -6.857 23.049 1.00 87.06 200 LEU A CA 1
ATOM 1602 C C . LEU A 1 200 ? -34.461 -6.513 23.092 1.00 87.06 200 LEU A C 1
ATOM 1604 O O . LEU A 1 200 ? -35.221 -6.881 22.191 1.00 87.06 200 LEU A O 1
ATOM 1608 N N . SER A 1 201 ? -34.866 -5.774 24.119 1.00 88.50 201 SER A N 1
ATOM 1609 C CA . SER A 1 201 ? -36.157 -5.097 24.114 1.00 88.50 201 SER A CA 1
ATOM 1610 C C . SER A 1 201 ? -36.257 -4.102 22.944 1.00 88.50 201 SER A C 1
ATOM 1612 O O . SER A 1 201 ? -35.257 -3.696 22.352 1.00 88.50 201 SER A O 1
ATOM 1614 N N . SER A 1 202 ? -37.480 -3.731 22.561 1.00 82.69 202 SER A N 1
ATOM 1615 C CA . SER A 1 202 ? -37.735 -2.759 21.493 1.00 82.69 202 SER A CA 1
ATOM 1616 C C . SER A 1 202 ? -38.563 -1.605 22.067 1.00 82.69 202 SER A C 1
ATOM 1618 O O . SER A 1 202 ? -39.759 -1.793 22.303 1.00 82.69 202 SER A O 1
ATOM 1620 N N . PRO A 1 203 ? -37.961 -0.430 22.345 1.00 82.69 203 PRO A N 1
ATOM 1621 C CA . PRO A 1 203 ? -36.550 -0.056 22.150 1.00 82.69 203 PRO A CA 1
ATOM 1622 C C . PRO A 1 203 ? -35.589 -0.676 23.191 1.00 82.69 203 PRO A C 1
ATOM 1624 O O . PRO A 1 203 ? -36.012 -0.829 24.337 1.00 82.69 203 PRO A O 1
ATOM 1627 N N . PRO A 1 204 ? -34.304 -0.950 22.861 1.00 85.44 204 PRO A N 1
ATOM 1628 C CA . PRO A 1 204 ? -33.335 -1.471 23.825 1.00 85.44 204 PRO A CA 1
ATOM 1629 C C . PRO A 1 204 ? -33.130 -0.518 25.006 1.00 85.44 204 PRO A C 1
ATOM 1631 O O . PRO A 1 204 ? -32.969 0.696 24.842 1.00 85.44 204 PRO A O 1
ATOM 1634 N N . THR A 1 205 ? -33.093 -1.072 26.210 1.00 85.38 205 THR A N 1
ATOM 1635 C CA . THR A 1 205 ? -32.833 -0.341 27.450 1.00 85.38 205 THR A CA 1
ATOM 1636 C C . THR A 1 205 ? -31.354 0.017 27.601 1.00 85.38 205 THR A C 1
ATOM 1638 O O . THR A 1 205 ? -30.458 -0.616 27.039 1.00 85.38 205 THR A O 1
ATOM 1641 N N . HIS A 1 206 ? -31.074 1.029 28.427 1.00 79.69 206 HIS A N 1
ATOM 1642 C CA . HIS A 1 206 ? -29.701 1.447 28.719 1.00 79.69 206 HIS A CA 1
ATOM 1643 C C . HIS A 1 206 ? -28.875 0.319 29.366 1.00 79.69 206 HIS A C 1
ATOM 1645 O O . HIS A 1 206 ? -27.703 0.129 29.038 1.00 79.69 206 HIS A O 1
ATOM 1651 N N . SER A 1 207 ? -29.499 -0.491 30.225 1.00 83.25 207 SER A N 1
ATOM 1652 C CA . SER A 1 207 ? -28.858 -1.637 30.876 1.00 83.25 207 SER A CA 1
ATOM 1653 C C . SER A 1 207 ? -28.506 -2.762 29.899 1.00 83.25 207 SER A C 1
ATOM 1655 O O . SER A 1 207 ? -27.432 -3.352 30.032 1.00 83.25 207 SER A O 1
ATOM 1657 N N . GLU A 1 208 ? -29.353 -3.045 28.905 1.00 86.62 208 GLU A N 1
ATOM 1658 C CA . GLU A 1 208 ? -29.059 -4.025 27.851 1.00 86.62 208 GLU A CA 1
ATOM 1659 C C . GLU A 1 208 ? -27.854 -3.590 27.010 1.00 86.62 208 GLU A C 1
ATOM 1661 O O . GLU A 1 208 ? -26.913 -4.365 26.830 1.00 86.62 208 GLU A O 1
ATOM 1666 N N . ILE A 1 209 ? -27.822 -2.324 26.579 1.00 79.25 209 ILE A N 1
ATOM 1667 C CA . ILE A 1 209 ? -26.696 -1.765 25.813 1.00 79.25 209 ILE A CA 1
ATOM 1668 C C . ILE A 1 209 ? -25.404 -1.801 26.649 1.00 79.25 209 ILE A C 1
ATOM 1670 O O . ILE A 1 209 ? -24.353 -2.228 26.164 1.00 79.25 209 ILE A O 1
ATOM 1674 N N . ALA A 1 210 ? -25.473 -1.420 27.929 1.00 78.00 210 ALA A N 1
ATOM 1675 C CA . ALA A 1 210 ? -24.332 -1.479 28.842 1.00 78.00 210 ALA A CA 1
ATOM 1676 C C . ALA A 1 210 ? -23.847 -2.918 29.103 1.00 78.00 210 ALA A C 1
ATOM 1678 O O . ALA A 1 210 ? -22.655 -3.134 29.326 1.00 78.00 210 ALA A O 1
ATOM 1679 N N . SER A 1 211 ? -24.745 -3.908 29.076 1.00 83.06 211 SER A N 1
ATOM 1680 C CA . SER A 1 211 ? -24.402 -5.328 29.210 1.00 83.06 211 SER A CA 1
ATOM 1681 C C . SER A 1 211 ? -23.603 -5.834 28.008 1.00 83.06 211 SER A C 1
ATOM 1683 O O . SER A 1 211 ? -22.565 -6.472 28.188 1.00 83.06 211 SER A O 1
ATOM 1685 N N . LEU A 1 212 ? -24.017 -5.480 26.785 1.00 84.94 212 LEU A N 1
ATOM 1686 C CA . LEU A 1 212 ? -23.250 -5.778 25.569 1.00 84.94 212 LEU A CA 1
ATOM 1687 C C . LEU A 1 212 ? -21.860 -5.137 25.630 1.00 84.94 212 LEU A C 1
ATOM 1689 O O . LEU A 1 212 ? -20.855 -5.785 25.355 1.00 84.94 212 LEU A O 1
ATOM 1693 N N . ALA A 1 213 ? -21.783 -3.892 26.101 1.00 77.19 213 ALA A N 1
ATOM 1694 C CA . ALA A 1 213 ? -20.525 -3.164 26.211 1.00 77.19 213 ALA A CA 1
ATOM 1695 C C . ALA A 1 213 ? -19.516 -3.746 27.207 1.00 77.19 213 ALA A C 1
ATOM 1697 O O . ALA A 1 213 ? -18.319 -3.467 27.128 1.00 77.19 213 ALA A O 1
ATOM 1698 N N . LYS A 1 214 ? -19.974 -4.546 28.171 1.00 78.25 214 LYS A N 1
ATOM 1699 C CA . LYS A 1 214 ? -19.090 -5.240 29.117 1.00 78.25 214 LYS A CA 1
ATOM 1700 C C . LYS A 1 214 ? -18.405 -6.460 28.506 1.00 78.25 214 LYS A C 1
ATOM 1702 O O . LYS A 1 214 ? -17.465 -6.958 29.118 1.00 78.25 214 LYS A O 1
ATOM 1707 N N . GLN A 1 215 ? -18.860 -6.920 27.341 1.00 82.62 215 GLN A N 1
ATOM 1708 C CA . GLN A 1 215 ? -18.299 -8.078 26.645 1.00 82.62 215 GLN A CA 1
ATOM 1709 C C . GLN A 1 215 ? -17.093 -7.711 25.769 1.00 82.62 215 GLN A C 1
ATOM 1711 O O . GLN A 1 215 ? -16.438 -8.606 25.248 1.00 82.62 215 GLN A O 1
ATOM 1716 N N . TYR A 1 216 ? -16.757 -6.419 25.653 1.00 81.00 216 TYR A N 1
ATOM 1717 C CA . TYR A 1 216 ? -15.505 -5.989 25.037 1.00 81.00 216 TYR A CA 1
ATOM 1718 C C . TYR A 1 216 ? -14.307 -6.359 25.872 1.00 81.00 216 TYR A C 1
ATOM 1720 O O . TYR A 1 216 ? -14.259 -6.105 27.083 1.00 81.00 216 TYR A O 1
ATOM 1728 N N . ASN A 1 217 ? -13.305 -6.871 25.176 1.00 85.38 217 ASN A N 1
ATOM 1729 C CA . ASN A 1 217 ? -12.054 -7.244 25.778 1.00 85.38 217 ASN A CA 1
ATOM 1730 C C . ASN A 1 217 ? -10.889 -6.745 24.930 1.00 85.38 217 ASN A C 1
ATOM 1732 O O . ASN A 1 217 ? -10.959 -6.679 23.703 1.00 85.38 217 ASN A O 1
ATOM 1736 N N . MET A 1 218 ? -9.818 -6.370 25.618 1.00 85.88 218 MET A N 1
ATOM 1737 C CA . MET A 1 218 ? -8.575 -5.985 24.984 1.00 85.88 218 MET A CA 1
ATOM 1738 C C . MET A 1 218 ? -7.422 -6.641 25.720 1.00 85.88 218 MET A C 1
ATOM 1740 O O . MET A 1 218 ? -7.313 -6.535 26.945 1.00 85.88 218 MET A O 1
ATOM 1744 N N . LEU A 1 219 ? -6.556 -7.294 24.959 1.00 89.12 219 LEU A N 1
ATOM 1745 C CA . LEU A 1 219 ? -5.400 -8.012 25.467 1.00 89.12 219 LEU A CA 1
ATOM 1746 C C . LEU A 1 219 ? -4.153 -7.450 24.799 1.00 89.12 219 LEU A C 1
ATOM 1748 O O . LEU A 1 219 ? -4.122 -7.287 23.583 1.00 89.12 219 LEU A O 1
ATOM 1752 N N . VAL A 1 220 ? -3.124 -7.161 25.590 1.00 88.00 220 VAL A N 1
ATOM 1753 C CA . VAL A 1 220 ? -1.833 -6.717 25.063 1.00 88.00 220 VAL A CA 1
ATOM 1754 C C . VAL A 1 220 ? -0.768 -7.713 25.483 1.00 88.00 220 VAL A C 1
ATOM 1756 O O . VAL A 1 220 ? -0.602 -8.002 26.668 1.00 88.00 220 VAL A O 1
ATOM 1759 N N . SER A 1 221 ? -0.065 -8.240 24.492 1.00 85.19 221 SER A N 1
ATOM 1760 C CA . SER A 1 221 ? 1.112 -9.094 24.626 1.00 85.19 221 SER A CA 1
ATOM 1761 C C . SER A 1 221 ? 2.316 -8.400 23.984 1.00 85.19 221 SER A C 1
ATOM 1763 O O . SER A 1 221 ? 2.148 -7.372 23.332 1.00 85.19 221 SER A O 1
ATOM 1765 N N . SER A 1 222 ? 3.523 -8.950 24.147 1.00 80.69 222 SER A N 1
ATOM 1766 C CA . SER A 1 222 ? 4.758 -8.365 23.592 1.00 80.69 222 SER A CA 1
ATOM 1767 C C . SER A 1 222 ? 4.735 -8.180 22.075 1.00 80.69 222 SER A C 1
ATOM 1769 O O . SER A 1 222 ? 5.417 -7.301 21.554 1.00 80.69 222 SER A O 1
ATOM 1771 N N . ASP A 1 223 ? 3.964 -9.011 21.372 1.00 88.88 223 ASP A N 1
ATOM 1772 C CA . ASP A 1 223 ? 3.923 -9.029 19.912 1.00 88.88 223 ASP A CA 1
ATOM 1773 C C . ASP A 1 223 ? 2.552 -8.662 19.338 1.00 88.88 223 ASP A C 1
ATOM 1775 O O . ASP A 1 223 ? 2.476 -8.341 18.153 1.00 88.88 223 ASP A O 1
ATOM 1779 N N . GLU A 1 224 ? 1.480 -8.665 20.137 1.00 92.69 224 GLU A N 1
ATOM 1780 C CA . GLU A 1 224 ? 0.110 -8.471 19.644 1.00 92.69 224 GLU A CA 1
ATOM 1781 C C . GLU A 1 224 ? -0.767 -7.625 20.585 1.00 92.69 224 GLU A C 1
ATOM 1783 O O . GLU A 1 224 ? -0.848 -7.900 21.786 1.00 92.69 224 GLU A O 1
ATOM 1788 N N . LEU A 1 225 ? -1.488 -6.658 20.010 1.00 91.94 225 LEU A N 1
ATOM 1789 C CA . LEU A 1 225 ? -2.657 -5.985 20.581 1.00 91.94 225 LEU A CA 1
ATOM 1790 C C . LEU A 1 225 ? -3.924 -6.649 20.027 1.00 91.94 225 LEU A C 1
ATOM 1792 O O . LEU A 1 225 ? -4.195 -6.543 18.836 1.00 91.94 225 LEU A O 1
ATOM 1796 N N . VAL A 1 226 ? -4.712 -7.315 20.865 1.00 92.19 226 VAL A N 1
ATOM 1797 C CA . VAL A 1 226 ? -5.959 -7.985 20.471 1.00 92.19 226 VAL A CA 1
ATOM 1798 C C . VAL A 1 226 ? -7.160 -7.190 20.974 1.00 92.19 226 VAL A C 1
ATOM 1800 O O . VAL A 1 226 ? -7.231 -6.839 22.150 1.00 92.19 226 VAL A O 1
ATOM 1803 N N . ILE A 1 227 ? -8.104 -6.937 20.077 1.00 89.56 227 ILE A N 1
ATOM 1804 C CA . ILE A 1 227 ? -9.349 -6.198 20.255 1.00 89.56 227 ILE A CA 1
ATOM 1805 C C . ILE A 1 227 ? -10.501 -7.155 19.935 1.00 89.56 227 ILE A C 1
ATOM 1807 O O . ILE A 1 227 ? -10.709 -7.513 18.779 1.00 89.56 227 ILE A O 1
ATOM 1811 N N . GLU A 1 228 ? -11.248 -7.581 20.950 1.00 89.56 228 GLU A N 1
ATOM 1812 C CA . GLU A 1 228 ? -12.366 -8.521 20.804 1.00 89.56 228 GLU A CA 1
ATOM 1813 C C . GLU A 1 228 ? -13.698 -7.783 20.956 1.00 89.56 228 GLU A C 1
ATOM 1815 O O . GLU A 1 228 ? -13.908 -7.070 21.943 1.00 89.56 228 GLU A O 1
ATOM 1820 N N . HIS A 1 229 ? -14.600 -7.959 19.986 1.00 86.75 229 HIS A N 1
ATOM 1821 C CA . HIS A 1 229 ? -15.842 -7.204 19.882 1.00 86.75 229 HIS A CA 1
ATOM 1822 C C . HIS A 1 229 ? -17.056 -8.071 19.512 1.00 86.75 229 HIS A C 1
ATOM 1824 O O . HIS A 1 229 ? -17.066 -8.759 18.501 1.00 86.75 229 HIS A O 1
ATOM 1830 N N . LEU A 1 230 ? -18.137 -7.973 20.289 1.00 88.38 230 LEU A N 1
ATOM 1831 C CA . LEU A 1 230 ? -19.446 -8.540 19.971 1.00 88.38 230 LEU A CA 1
ATOM 1832 C C . LEU A 1 230 ? -20.228 -7.648 18.994 1.00 88.38 230 LEU A C 1
ATOM 1834 O O . LEU A 1 230 ? -20.492 -6.487 19.293 1.00 88.38 230 LEU A O 1
ATOM 1838 N N . VAL A 1 231 ? -20.666 -8.181 17.861 1.00 90.00 231 VAL A N 1
ATOM 1839 C CA . VAL A 1 231 ? -21.576 -7.491 16.940 1.00 90.00 231 VAL A CA 1
ATOM 1840 C C . VAL A 1 231 ? -22.993 -8.047 17.141 1.00 90.00 231 VAL A C 1
ATOM 1842 O O . VAL A 1 231 ? -23.229 -9.219 16.842 1.00 90.00 231 VAL A O 1
ATOM 1845 N N . PRO A 1 232 ? -23.939 -7.255 17.684 1.00 89.31 232 PRO A N 1
ATOM 1846 C CA . PRO A 1 232 ? -25.302 -7.711 17.916 1.00 89.31 232 PRO A CA 1
ATOM 1847 C C . PRO A 1 232 ? -26.066 -7.836 16.598 1.00 89.31 232 PRO A C 1
ATOM 1849 O O . PRO A 1 232 ? -26.058 -6.906 15.789 1.00 89.31 232 PRO A O 1
ATOM 1852 N N . LEU A 1 233 ? -26.770 -8.954 16.437 1.00 90.44 233 LEU A N 1
ATOM 1853 C CA . LEU A 1 233 ? -27.552 -9.273 15.244 1.00 90.44 233 LEU A CA 1
ATOM 1854 C C . LEU A 1 233 ? -29.048 -9.402 15.521 1.00 90.44 233 LEU A C 1
ATOM 1856 O O . LEU A 1 233 ? -29.450 -9.841 16.606 1.00 90.44 233 LEU A O 1
ATOM 1860 N N . ALA A 1 234 ? -29.856 -9.105 14.499 1.00 83.50 234 ALA A N 1
ATOM 1861 C CA . ALA A 1 234 ? -31.295 -9.379 14.492 1.00 83.50 234 ALA A CA 1
ATOM 1862 C C . ALA A 1 234 ? -31.632 -10.695 13.767 1.00 83.50 234 ALA A C 1
ATOM 1864 O O . ALA A 1 234 ? -32.507 -11.445 14.212 1.00 83.50 234 ALA A O 1
ATOM 1865 N N . LYS A 1 235 ? -30.955 -10.982 12.650 1.00 81.31 235 LYS A N 1
ATOM 1866 C CA . LYS A 1 235 ? -31.219 -12.124 11.770 1.00 81.31 235 LYS A CA 1
ATOM 1867 C C . LYS A 1 235 ? -30.345 -13.342 12.096 1.00 81.31 235 LYS A C 1
ATOM 1869 O O . LYS A 1 235 ? -29.209 -13.199 12.542 1.00 81.31 235 LYS A O 1
ATOM 1874 N N . PRO A 1 236 ? -30.853 -14.559 11.828 1.00 83.88 236 PRO A N 1
ATOM 1875 C CA . PRO A 1 236 ? -30.112 -15.799 12.044 1.00 83.88 236 PRO A CA 1
ATOM 1876 C C . PRO A 1 236 ? -28.935 -16.011 11.081 1.00 83.88 236 PRO A C 1
ATOM 1878 O O . PRO A 1 236 ? -27.994 -16.703 11.443 1.00 83.88 236 PRO A O 1
ATOM 1881 N N . ASP A 1 237 ? -28.965 -15.433 9.880 1.00 84.38 237 ASP A N 1
ATOM 1882 C CA . ASP A 1 237 ? -28.038 -15.794 8.790 1.00 84.38 237 ASP A CA 1
ATOM 1883 C C . ASP A 1 237 ? -26.583 -15.353 9.028 1.00 84.38 237 ASP A C 1
ATOM 1885 O O . ASP A 1 237 ? -25.663 -15.842 8.375 1.00 84.38 237 ASP A O 1
ATOM 1889 N N . LEU A 1 238 ? -26.374 -14.421 9.960 1.00 84.94 238 LEU A N 1
ATOM 1890 C CA . LEU A 1 238 ? -25.055 -13.924 10.359 1.00 84.94 238 LEU A CA 1
ATOM 1891 C C . LEU A 1 238 ? -24.603 -14.494 11.717 1.00 84.94 238 LEU A C 1
ATOM 1893 O O . LEU A 1 238 ? -23.487 -14.228 12.156 1.00 84.94 238 LEU A O 1
ATOM 1897 N N . ASP A 1 239 ? -25.465 -15.253 12.394 1.00 88.12 239 ASP A N 1
ATOM 1898 C CA . ASP A 1 239 ? -25.244 -15.748 13.752 1.00 88.12 239 ASP A CA 1
ATOM 1899 C C . ASP A 1 239 ? -24.134 -16.807 13.785 1.00 88.12 239 ASP A C 1
ATOM 1901 O O . ASP A 1 239 ? -24.133 -17.754 12.997 1.00 88.12 239 ASP A O 1
ATOM 1905 N N . GLY A 1 240 ? -23.171 -16.647 14.695 1.00 85.00 240 GLY A N 1
ATOM 1906 C CA . GLY A 1 240 ? -21.996 -17.517 14.796 1.00 85.00 240 GLY A CA 1
ATOM 1907 C C . GLY A 1 240 ? -20.894 -17.210 13.778 1.00 85.00 240 GLY A C 1
ATOM 1908 O O . GLY A 1 240 ? -19.877 -17.907 13.748 1.00 85.00 240 GLY A O 1
ATOM 1909 N N . ARG A 1 241 ? -21.058 -16.168 12.953 1.00 87.56 241 ARG A N 1
ATOM 1910 C CA . ARG A 1 241 ? -19.995 -15.683 12.073 1.00 87.56 241 ARG A CA 1
ATOM 1911 C C . ARG A 1 241 ? -18.891 -15.027 12.906 1.00 87.56 241 ARG A C 1
ATOM 1913 O O . ARG A 1 241 ? -19.161 -14.280 13.844 1.00 87.56 241 ARG A O 1
ATOM 1920 N N . HIS A 1 242 ? -17.640 -15.292 12.540 1.00 88.88 242 HIS A N 1
ATOM 1921 C CA . HIS A 1 242 ? -16.466 -14.703 13.176 1.00 88.88 242 HIS A CA 1
ATOM 1922 C C . HIS A 1 242 ? -15.597 -14.025 12.121 1.00 88.88 242 HIS A C 1
ATOM 1924 O O . HIS A 1 242 ? -15.195 -14.671 11.153 1.00 88.88 242 HIS A O 1
ATOM 1930 N N . ALA A 1 243 ? -15.299 -12.742 12.317 1.00 89.00 243 ALA A N 1
ATOM 1931 C CA . ALA A 1 243 ? -14.404 -11.992 11.444 1.00 89.00 243 ALA A CA 1
ATOM 1932 C C . ALA A 1 243 ? -13.158 -11.587 12.223 1.00 89.00 243 ALA A C 1
ATOM 1934 O O . ALA A 1 243 ? -13.249 -10.949 13.271 1.00 89.00 243 ALA A O 1
ATOM 1935 N N . GLN A 1 244 ? -11.987 -11.937 11.702 1.00 91.31 244 GLN A N 1
ATOM 1936 C CA . GLN A 1 244 ? -10.715 -11.570 12.299 1.00 91.31 244 GLN A CA 1
ATOM 1937 C C . GLN A 1 244 ? -9.867 -10.811 11.287 1.00 91.31 244 GLN A C 1
ATOM 1939 O O . GLN A 1 244 ? -9.562 -11.326 10.215 1.00 91.31 244 GLN A O 1
ATOM 1944 N N . VAL A 1 245 ? -9.431 -9.615 11.668 1.00 90.88 245 VAL A N 1
ATOM 1945 C CA . VAL A 1 245 ? -8.506 -8.799 10.884 1.00 90.88 245 VAL A CA 1
ATOM 1946 C C . VAL A 1 245 ? -7.227 -8.632 11.680 1.00 90.88 245 VAL A C 1
ATOM 1948 O O . VAL A 1 245 ? -7.247 -8.113 12.794 1.00 90.88 245 VAL A O 1
ATOM 1951 N N . VAL A 1 246 ? -6.110 -9.077 11.112 1.00 93.69 246 VAL A N 1
ATOM 1952 C CA . VAL A 1 246 ? -4.784 -8.901 11.709 1.00 93.69 246 VAL A CA 1
ATOM 1953 C C . VAL A 1 246 ? -4.033 -7.868 10.893 1.00 93.69 246 VAL A C 1
ATOM 1955 O O . VAL A 1 246 ? -3.925 -7.994 9.685 1.00 93.69 246 VAL A O 1
ATOM 1958 N N . ILE A 1 247 ? -3.489 -6.865 11.551 1.00 93.94 247 ILE A N 1
ATOM 1959 C CA . ILE A 1 247 ? -2.616 -5.849 10.989 1.00 93.94 247 ILE A CA 1
ATOM 1960 C C . ILE A 1 247 ? -1.209 -6.148 11.473 1.00 93.94 247 ILE A C 1
ATOM 1962 O O . ILE A 1 247 ? -0.978 -6.263 12.676 1.00 93.94 247 ILE A O 1
ATOM 1966 N N . ASP A 1 248 ? -0.278 -6.272 10.541 1.00 94.88 248 ASP A N 1
ATOM 1967 C CA . ASP A 1 248 ? 1.135 -6.403 10.851 1.00 94.88 248 ASP A CA 1
ATOM 1968 C C . ASP A 1 248 ? 1.864 -5.085 10.620 1.00 94.88 248 ASP A C 1
ATOM 1970 O O . ASP A 1 248 ? 1.844 -4.540 9.517 1.00 94.88 248 ASP A O 1
ATOM 1974 N N . LEU A 1 249 ? 2.503 -4.593 11.678 1.00 94.12 249 LEU A N 1
ATOM 1975 C CA . LEU A 1 249 ? 3.271 -3.354 11.695 1.00 94.12 249 LEU A CA 1
ATOM 1976 C C . LEU A 1 249 ? 4.755 -3.589 11.377 1.00 94.12 249 LEU A C 1
ATOM 1978 O O . LEU A 1 249 ? 5.534 -2.637 11.376 1.00 94.12 249 LEU A O 1
ATOM 1982 N N . THR A 1 250 ? 5.170 -4.832 11.116 1.00 93.94 250 THR A N 1
ATOM 1983 C CA . THR A 1 250 ? 6.524 -5.133 10.643 1.00 93.94 250 THR A CA 1
ATOM 1984 C C . THR A 1 250 ? 6.691 -4.818 9.154 1.00 93.94 250 THR A C 1
ATOM 1986 O O . THR A 1 250 ? 5.731 -4.663 8.397 1.00 93.94 250 THR A O 1
ATOM 1989 N N . ALA A 1 251 ? 7.948 -4.774 8.709 1.00 94.50 251 ALA A N 1
ATOM 1990 C CA . ALA A 1 251 ? 8.296 -4.685 7.294 1.00 94.50 251 ALA A CA 1
ATOM 1991 C C . ALA A 1 251 ? 8.477 -6.056 6.622 1.00 94.50 251 ALA A C 1
ATOM 1993 O O . ALA A 1 251 ? 9.107 -6.134 5.559 1.00 94.50 251 ALA A O 1
ATOM 1994 N N . GLU A 1 252 ? 7.980 -7.139 7.227 1.00 93.75 252 GLU A N 1
ATOM 1995 C CA . GLU A 1 252 ? 8.066 -8.461 6.617 1.00 93.75 252 GLU A CA 1
ATOM 1996 C C . GLU A 1 252 ? 7.307 -8.496 5.280 1.00 93.75 252 GLU A C 1
ATOM 1998 O O . GLU A 1 252 ? 6.169 -8.022 5.194 1.00 93.75 252 GLU A O 1
ATOM 2003 N N . PRO A 1 253 ? 7.909 -9.061 4.217 1.00 91.06 253 PRO A N 1
ATOM 2004 C CA . PRO A 1 253 ? 7.217 -9.244 2.951 1.00 91.06 253 PRO A CA 1
ATOM 2005 C C . PRO A 1 253 ? 5.954 -10.099 3.142 1.00 91.06 253 PRO A C 1
ATOM 2007 O O . PRO A 1 253 ? 6.040 -11.182 3.733 1.00 91.06 253 PRO A O 1
ATOM 2010 N N . PRO A 1 254 ? 4.789 -9.679 2.620 1.00 87.38 254 PRO A N 1
ATOM 2011 C CA . PRO A 1 254 ? 3.588 -10.487 2.726 1.00 87.38 254 PRO A CA 1
ATOM 2012 C C . PRO A 1 254 ? 3.727 -11.784 1.915 1.00 87.38 254 PRO A C 1
ATOM 2014 O O . PRO A 1 254 ? 4.396 -11.843 0.878 1.00 87.38 254 PRO A O 1
ATOM 2017 N N . THR A 1 255 ? 3.073 -12.842 2.393 1.00 87.19 255 THR A N 1
ATOM 2018 C CA . THR A 1 255 ? 3.064 -14.167 1.761 1.00 87.19 255 THR A CA 1
ATOM 2019 C C . THR A 1 255 ? 1.638 -14.593 1.443 1.00 87.19 255 THR A C 1
ATOM 2021 O O . THR A 1 255 ? 0.692 -14.130 2.079 1.00 87.19 255 THR A O 1
ATOM 2024 N N . ALA A 1 256 ? 1.487 -15.515 0.489 1.00 80.75 256 ALA A N 1
ATOM 2025 C CA . ALA A 1 256 ? 0.204 -16.128 0.140 1.00 80.75 256 ALA A CA 1
ATOM 2026 C C . ALA A 1 256 ? -0.587 -16.579 1.378 1.00 80.75 256 ALA A C 1
ATOM 2028 O O . ALA A 1 256 ? -1.713 -16.139 1.593 1.00 80.75 256 ALA A O 1
ATOM 2029 N N . LYS A 1 257 ? 0.060 -17.360 2.252 1.00 85.00 257 LYS A N 1
ATOM 2030 C CA . LYS A 1 257 ? -0.524 -17.821 3.516 1.00 85.00 257 LYS A CA 1
ATOM 2031 C C . LYS A 1 257 ? -1.079 -16.675 4.372 1.00 85.00 257 LYS A C 1
ATOM 2033 O O . LYS A 1 257 ? -2.181 -16.787 4.896 1.00 85.00 257 LYS A O 1
ATOM 2038 N N . ARG A 1 258 ? -0.330 -15.579 4.507 1.00 87.25 258 ARG A N 1
ATOM 2039 C CA . ARG A 1 258 ? -0.744 -14.433 5.327 1.00 87.25 258 ARG A CA 1
ATOM 2040 C C . ARG A 1 258 ? -1.969 -13.724 4.747 1.00 87.25 258 ARG A C 1
ATOM 2042 O O . ARG A 1 258 ? -2.824 -13.289 5.513 1.00 87.25 258 ARG A O 1
ATOM 2049 N N . PHE A 1 259 ? -2.096 -13.660 3.421 1.00 82.25 259 PHE A N 1
ATOM 2050 C CA . PHE A 1 259 ? -3.305 -13.128 2.788 1.00 82.25 259 PHE A CA 1
ATOM 2051 C C . PHE A 1 259 ? -4.538 -13.992 3.072 1.00 82.25 259 PHE A C 1
ATOM 2053 O O . PHE A 1 259 ? -5.599 -13.442 3.373 1.00 82.25 259 PHE A O 1
ATOM 2060 N N . ASP A 1 260 ? -4.395 -15.321 3.030 1.00 80.06 260 ASP A N 1
ATOM 2061 C CA . ASP A 1 260 ? -5.484 -16.262 3.332 1.00 80.06 260 ASP A CA 1
ATOM 2062 C C . ASP A 1 260 ? -5.928 -16.193 4.800 1.00 80.06 260 ASP A C 1
ATOM 2064 O O . ASP A 1 260 ? -7.108 -16.335 5.107 1.00 80.06 260 ASP A O 1
ATOM 2068 N N . GLU A 1 261 ? -4.989 -15.927 5.709 1.00 83.75 261 GLU A N 1
ATOM 2069 C CA . GLU A 1 261 ? -5.248 -15.715 7.139 1.00 83.75 261 GLU A CA 1
ATOM 2070 C C . GLU A 1 261 ? -5.870 -14.339 7.444 1.00 83.75 261 GLU A C 1
ATOM 2072 O O . GLU A 1 261 ? -6.091 -14.000 8.606 1.00 83.75 261 GLU A O 1
ATOM 2077 N N . GLY A 1 262 ? -6.141 -13.522 6.421 1.00 81.94 262 GLY A N 1
ATOM 2078 C CA . GLY A 1 262 ? -6.728 -12.198 6.597 1.00 81.94 262 GLY A CA 1
ATOM 2079 C C . GLY A 1 262 ? -5.745 -11.145 7.110 1.00 81.94 262 GLY A C 1
ATOM 2080 O O . GLY A 1 262 ? -6.177 -10.049 7.467 1.00 81.94 262 GLY A O 1
ATOM 2081 N N . VAL A 1 263 ? -4.437 -11.426 7.114 1.00 91.31 263 VAL A N 1
ATOM 2082 C CA . VAL A 1 263 ? -3.413 -10.488 7.586 1.00 91.31 263 VAL A CA 1
ATOM 2083 C C . VAL A 1 263 ? -3.216 -9.364 6.567 1.00 91.31 263 VAL A C 1
ATOM 2085 O O . VAL A 1 263 ? -2.987 -9.611 5.385 1.00 91.31 263 VAL A O 1
ATOM 2088 N N . ILE A 1 264 ? -3.292 -8.124 7.032 1.00 93.00 264 ILE A N 1
ATOM 2089 C CA . ILE A 1 264 ? -2.987 -6.901 6.297 1.00 93.00 264 ILE A CA 1
ATOM 2090 C C . ILE A 1 264 ? -1.564 -6.486 6.673 1.00 93.00 264 ILE A C 1
ATOM 2092 O O . ILE A 1 264 ? -1.260 -6.254 7.844 1.00 93.00 264 ILE A O 1
ATOM 2096 N N . SER A 1 265 ? -0.678 -6.429 5.687 1.00 93.94 265 SER A N 1
ATOM 2097 C CA . SER A 1 265 ? 0.707 -5.990 5.873 1.00 93.94 265 SER A CA 1
ATOM 2098 C C . SER A 1 265 ? 0.823 -4.468 5.983 1.00 93.94 265 SER A C 1
ATOM 2100 O O . SER A 1 265 ? -0.023 -3.720 5.488 1.00 93.94 265 SER A O 1
ATOM 2102 N N . LEU A 1 266 ? 1.919 -3.986 6.570 1.00 94.94 266 LEU A N 1
ATOM 2103 C CA . LEU A 1 266 ? 2.174 -2.552 6.663 1.00 94.94 266 LEU A CA 1
ATOM 2104 C C . LEU A 1 266 ? 2.194 -1.886 5.278 1.00 94.94 266 LEU A C 1
ATOM 2106 O O . LEU A 1 266 ? 1.590 -0.836 5.094 1.00 94.94 266 LEU A O 1
ATOM 2110 N N . VAL A 1 267 ? 2.811 -2.511 4.269 1.00 94.94 267 VAL A N 1
ATOM 2111 C CA . VAL A 1 267 ? 2.847 -1.952 2.904 1.00 94.94 267 VAL A CA 1
ATOM 2112 C C . VAL A 1 267 ? 1.451 -1.821 2.282 1.00 94.94 267 VAL A C 1
ATOM 2114 O O . VAL A 1 267 ? 1.208 -0.903 1.499 1.00 94.94 267 VAL A O 1
ATOM 2117 N N . GLU A 1 268 ? 0.522 -2.714 2.620 1.00 92.50 268 GLU A N 1
ATOM 2118 C CA . GLU A 1 268 ? -0.881 -2.618 2.210 1.00 92.50 268 GLU A CA 1
ATOM 2119 C C . GLU A 1 268 ? -1.572 -1.417 2.859 1.00 92.50 268 GLU A C 1
ATOM 2121 O O . GLU A 1 268 ? -2.251 -0.672 2.160 1.00 92.50 268 GLU A O 1
ATOM 2126 N N . LEU A 1 269 ? -1.346 -1.179 4.154 1.00 91.19 269 LEU A N 1
ATOM 2127 C CA . LEU A 1 269 ? -1.904 -0.021 4.865 1.00 91.19 269 LEU A CA 1
ATOM 2128 C C . LEU A 1 269 ? -1.331 1.309 4.381 1.00 91.19 269 LEU A C 1
ATOM 2130 O O . LEU A 1 269 ? -2.051 2.304 4.301 1.00 91.19 269 LEU A O 1
ATOM 2134 N N . LEU A 1 270 ? -0.037 1.332 4.060 1.00 92.75 270 LEU A N 1
ATOM 2135 C CA . LEU A 1 270 ? 0.628 2.543 3.597 1.00 92.75 270 LEU A CA 1
ATOM 2136 C C . LEU A 1 270 ? 0.218 2.904 2.170 1.00 92.75 270 LEU A C 1
ATOM 2138 O O . LEU A 1 270 ? 0.216 4.086 1.851 1.00 92.75 270 LEU A O 1
ATOM 2142 N N . THR A 1 271 ? -0.109 1.939 1.300 1.00 92.25 271 THR A N 1
ATOM 2143 C CA . THR A 1 271 ? -0.357 2.232 -0.123 1.00 92.25 271 THR A CA 1
ATOM 2144 C C . THR A 1 271 ? -1.789 2.683 -0.375 1.00 92.25 271 THR A C 1
ATOM 2146 O O . THR A 1 271 ? -2.695 1.879 -0.585 1.00 92.25 271 THR A O 1
ATOM 2149 N N . VAL A 1 272 ? -1.957 3.995 -0.451 1.00 86.44 272 VAL A N 1
ATOM 2150 C CA . VAL A 1 272 ? -3.256 4.651 -0.576 1.00 86.44 272 VAL A CA 1
ATOM 2151 C C . VAL A 1 272 ? -3.750 4.712 -2.023 1.00 86.44 272 VAL A C 1
ATOM 2153 O O . VAL A 1 272 ? -4.948 4.618 -2.271 1.00 86.44 272 VAL A O 1
ATOM 2156 N N . TYR A 1 273 ? -2.841 4.867 -2.985 1.00 87.50 273 TYR A N 1
ATOM 2157 C CA . TYR A 1 273 ? -3.168 4.870 -4.410 1.00 87.50 273 TYR A CA 1
ATOM 2158 C C . TYR A 1 273 ? -2.014 4.289 -5.226 1.00 87.50 273 TYR A C 1
ATOM 2160 O O . TYR A 1 273 ? -0.846 4.556 -4.930 1.00 87.50 273 TYR A O 1
ATOM 2168 N N . GLN A 1 274 ? -2.343 3.528 -6.268 1.00 88.56 274 GLN A N 1
ATOM 2169 C CA . GLN A 1 274 ? -1.383 2.922 -7.176 1.00 88.56 274 GLN A CA 1
ATOM 2170 C C . GLN A 1 274 ? -1.939 2.793 -8.605 1.00 88.56 274 GLN A C 1
ATOM 2172 O O . GLN A 1 274 ? -2.990 2.191 -8.829 1.00 88.56 274 GLN A O 1
ATOM 2177 N N . ASP A 1 275 ? -1.177 3.289 -9.578 1.00 84.56 275 ASP A N 1
ATOM 2178 C CA . ASP A 1 275 ? -1.322 2.994 -11.007 1.00 84.56 275 ASP A CA 1
ATOM 2179 C C . ASP A 1 275 ? 0.059 2.883 -11.694 1.00 84.56 275 ASP A C 1
ATOM 2181 O O . ASP A 1 275 ? 1.108 3.034 -11.059 1.00 84.56 275 ASP A O 1
ATOM 2185 N N . SER A 1 276 ? 0.072 2.641 -13.007 1.00 82.75 276 SER A N 1
ATOM 2186 C CA . SER A 1 276 ? 1.290 2.561 -13.838 1.00 82.75 276 SER A CA 1
ATOM 2187 C C . SER A 1 276 ? 2.217 3.797 -13.847 1.00 82.75 276 SER A C 1
ATOM 2189 O O . SER A 1 276 ? 3.329 3.730 -14.400 1.00 82.75 276 SER A O 1
ATOM 2191 N N . ARG A 1 277 ? 1.798 4.943 -13.294 1.00 86.69 277 ARG A N 1
ATOM 2192 C CA . ARG A 1 277 ? 2.586 6.188 -13.210 1.00 86.69 277 ARG A CA 1
ATOM 2193 C C . ARG A 1 277 ? 2.809 6.677 -11.789 1.00 86.69 277 ARG A C 1
ATOM 2195 O O . ARG A 1 277 ? 3.801 7.364 -11.572 1.00 86.69 277 ARG A O 1
ATOM 2202 N N . THR A 1 278 ? 1.915 6.388 -10.858 1.00 90.00 278 THR A N 1
ATOM 2203 C CA . THR A 1 278 ? 1.874 7.028 -9.549 1.00 90.00 278 THR A CA 1
ATOM 2204 C C . THR A 1 278 ? 1.678 5.992 -8.458 1.00 90.00 278 THR A C 1
ATOM 2206 O O . THR A 1 278 ? 0.739 5.202 -8.501 1.00 90.00 278 THR A O 1
ATOM 2209 N N . VAL A 1 279 ? 2.516 6.068 -7.427 1.00 93.69 279 VAL A N 1
ATOM 2210 C CA . VAL A 1 279 ? 2.266 5.422 -6.136 1.00 93.69 279 VAL A CA 1
ATOM 2211 C C . VAL A 1 279 ? 2.237 6.491 -5.059 1.00 93.69 279 VAL A C 1
ATOM 2213 O O . VAL A 1 279 ? 3.169 7.286 -4.943 1.00 93.69 279 VAL A O 1
ATOM 2216 N N . LEU A 1 280 ? 1.162 6.511 -4.277 1.00 92.19 280 LEU A N 1
ATOM 2217 C CA . LEU A 1 280 ? 0.990 7.397 -3.133 1.00 92.19 280 LEU A CA 1
ATOM 2218 C C . LEU A 1 280 ? 0.960 6.555 -1.859 1.00 92.19 280 LEU A C 1
ATOM 2220 O O . LEU A 1 280 ? 0.092 5.690 -1.708 1.00 92.19 280 LEU A O 1
ATOM 2224 N N . MET A 1 281 ? 1.895 6.820 -0.948 1.00 93.25 281 MET A N 1
ATOM 2225 C CA . MET A 1 281 ? 1.972 6.151 0.348 1.00 93.25 281 MET A CA 1
ATOM 2226 C C . MET A 1 281 ? 1.768 7.139 1.496 1.00 93.25 281 MET A C 1
ATOM 2228 O O . M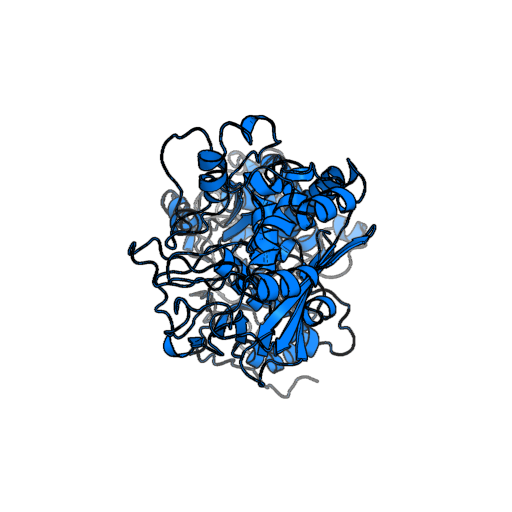ET A 1 281 ? 2.358 8.217 1.481 1.00 93.25 281 MET A O 1
ATOM 2232 N N . GLY A 1 282 ? 0.946 6.781 2.480 1.00 89.75 282 GLY A N 1
ATOM 2233 C CA . GLY A 1 282 ? 0.813 7.521 3.737 1.00 89.75 282 GLY A CA 1
ATOM 2234 C C . GLY A 1 282 ? 2.018 7.300 4.650 1.00 89.75 282 GLY A C 1
ATOM 2235 O O . GLY A 1 282 ? 2.632 6.236 4.586 1.00 89.75 282 GLY A O 1
ATOM 2236 N N . ILE A 1 283 ? 2.368 8.283 5.484 1.00 89.56 283 ILE A N 1
ATOM 2237 C CA . ILE A 1 283 ? 3.472 8.164 6.452 1.00 89.56 283 ILE A CA 1
ATOM 2238 C C . ILE A 1 283 ? 3.085 8.691 7.846 1.00 89.56 283 ILE A C 1
ATOM 2240 O O . ILE A 1 283 ? 2.327 9.660 7.926 1.00 89.56 283 ILE A O 1
ATOM 2244 N N . PRO A 1 284 ? 3.642 8.113 8.932 1.00 89.44 284 PRO A N 1
ATOM 2245 C CA . PRO A 1 284 ? 3.467 8.627 10.292 1.00 89.44 284 PRO A CA 1
ATOM 2246 C C . PRO A 1 284 ? 3.864 10.085 10.472 1.00 89.44 284 PRO A C 1
ATOM 2248 O O . PRO A 1 284 ? 4.864 10.540 9.923 1.00 89.44 284 PRO A O 1
ATOM 2251 N N . GLN A 1 285 ? 3.118 10.806 11.314 1.00 87.00 285 GLN A N 1
ATOM 2252 C CA . GLN A 1 285 ? 3.394 12.214 11.629 1.00 87.00 285 GLN A CA 1
ATOM 2253 C C . GLN A 1 285 ? 4.730 12.394 12.348 1.00 87.00 285 GLN A C 1
ATOM 2255 O O . GLN A 1 285 ? 5.426 13.382 12.134 1.00 87.00 285 GLN A O 1
ATOM 2260 N N . PHE A 1 286 ? 5.112 11.417 13.170 1.00 88.12 286 PHE A N 1
ATOM 2261 C CA . PHE A 1 286 ? 6.413 11.386 13.840 1.00 88.12 286 PHE A CA 1
ATOM 2262 C C . PHE A 1 286 ? 7.568 10.934 12.930 1.00 88.12 286 PHE A C 1
ATOM 2264 O O . PHE A 1 286 ? 8.718 10.924 13.369 1.00 88.12 286 PHE A O 1
ATOM 2271 N N . LEU A 1 287 ? 7.307 10.564 11.669 1.00 89.50 287 LEU A N 1
ATOM 2272 C CA . LEU A 1 287 ? 8.353 10.217 10.712 1.00 89.50 287 LEU A CA 1
ATOM 2273 C C . LEU A 1 287 ? 8.766 11.448 9.896 1.00 89.50 287 LEU A C 1
ATOM 2275 O O . LEU A 1 287 ? 8.011 11.962 9.072 1.00 89.50 287 LEU A O 1
ATOM 2279 N N . GLN A 1 288 ? 10.014 11.876 10.073 1.00 86.00 288 GLN A N 1
ATOM 2280 C CA . GLN A 1 288 ? 10.653 12.837 9.177 1.00 86.00 288 GLN A CA 1
ATOM 2281 C C . GLN A 1 288 ? 11.292 12.112 7.996 1.00 86.00 288 GLN A C 1
ATOM 2283 O O . GLN A 1 288 ? 11.994 11.117 8.180 1.00 86.00 288 GLN A O 1
ATOM 2288 N N . ILE A 1 289 ? 11.070 12.627 6.787 1.00 86.12 289 ILE A N 1
ATOM 2289 C CA . ILE A 1 289 ? 11.566 12.008 5.557 1.00 86.12 289 ILE A CA 1
ATOM 2290 C C . ILE A 1 289 ? 12.478 12.966 4.817 1.00 86.12 289 ILE A C 1
ATOM 2292 O O . ILE A 1 289 ? 12.054 14.020 4.350 1.00 86.12 289 ILE A O 1
ATOM 2296 N N . ASP A 1 290 ? 13.724 12.541 4.645 1.00 89.94 290 ASP A N 1
ATOM 2297 C CA . ASP A 1 290 ? 14.632 13.136 3.679 1.00 89.94 290 ASP A CA 1
ATOM 2298 C C . ASP A 1 290 ? 14.395 12.477 2.313 1.00 89.94 290 ASP A C 1
ATOM 2300 O O . ASP A 1 290 ? 14.777 11.330 2.066 1.00 89.94 290 ASP A O 1
ATOM 2304 N N . THR A 1 291 ? 13.749 13.207 1.402 1.00 90.06 291 THR A N 1
ATOM 2305 C CA . THR A 1 291 ? 13.467 12.714 0.047 1.00 90.06 291 THR A CA 1
ATOM 2306 C C . THR A 1 291 ? 14.733 12.459 -0.775 1.00 90.06 291 THR A C 1
ATOM 2308 O O . THR A 1 291 ? 14.701 11.626 -1.680 1.00 90.06 291 THR A O 1
ATOM 2311 N N . GLY A 1 292 ? 15.838 13.153 -0.482 1.00 91.44 292 GLY A N 1
ATOM 2312 C CA . GLY A 1 292 ? 17.133 12.930 -1.124 1.00 91.44 292 GLY A CA 1
ATOM 2313 C C . GLY A 1 292 ? 17.741 11.602 -0.685 1.00 91.44 292 GLY A C 1
ATOM 2314 O O . GLY A 1 292 ? 18.063 10.765 -1.528 1.00 91.44 292 GLY A O 1
ATOM 2315 N N . GLN A 1 293 ? 17.799 11.356 0.626 1.00 94.38 293 GLN A N 1
ATOM 2316 C CA . GLN A 1 293 ? 18.259 10.072 1.164 1.00 94.38 293 GLN A CA 1
ATOM 2317 C C . GLN A 1 293 ? 17.366 8.911 0.704 1.00 94.38 293 GLN A C 1
ATOM 2319 O O . GLN A 1 293 ? 17.873 7.865 0.292 1.00 94.38 293 GLN A O 1
ATOM 2324 N N . LEU A 1 294 ? 16.042 9.102 0.734 1.00 94.38 294 LEU A N 1
ATOM 2325 C CA . LEU A 1 294 ? 15.073 8.115 0.263 1.00 94.38 294 LEU A CA 1
ATOM 2326 C C . LEU A 1 294 ? 15.339 7.743 -1.198 1.00 94.38 294 LEU A C 1
ATOM 2328 O O . LEU A 1 294 ? 15.415 6.566 -1.538 1.00 94.38 294 LEU A O 1
ATOM 2332 N N . ARG A 1 295 ? 15.527 8.741 -2.062 1.00 95.44 295 ARG A N 1
ATOM 2333 C CA . ARG A 1 295 ? 15.815 8.531 -3.480 1.00 95.44 295 ARG A CA 1
ATOM 2334 C C . ARG A 1 295 ? 17.070 7.685 -3.698 1.00 95.44 295 ARG A C 1
ATOM 2336 O O . ARG A 1 295 ? 17.007 6.740 -4.478 1.00 95.44 295 ARG A O 1
ATOM 2343 N N . GLU A 1 296 ? 18.164 7.966 -2.994 1.00 95.31 296 GLU A N 1
ATOM 2344 C CA . GLU A 1 296 ? 19.405 7.181 -3.101 1.00 95.31 296 GLU A CA 1
ATOM 2345 C C . GLU A 1 296 ? 19.218 5.725 -2.647 1.00 95.31 296 GLU A C 1
ATOM 2347 O O . GLU A 1 296 ? 19.673 4.788 -3.310 1.00 95.31 296 GLU A O 1
ATOM 2352 N N . GLN A 1 297 ? 18.485 5.505 -1.552 1.00 96.94 297 GLN A N 1
ATOM 2353 C CA . GLN A 1 297 ? 18.168 4.155 -1.076 1.00 96.94 297 GLN A CA 1
ATOM 2354 C C . GLN A 1 297 ? 17.317 3.378 -2.089 1.00 96.94 297 GLN A C 1
ATOM 2356 O O . GLN A 1 297 ? 17.565 2.193 -2.326 1.00 96.94 297 GLN A O 1
ATOM 2361 N N . VAL A 1 298 ? 16.351 4.043 -2.729 1.00 97.38 298 VAL A N 1
ATOM 2362 C CA . VAL A 1 298 ? 15.519 3.435 -3.775 1.00 97.38 298 VAL A CA 1
ATOM 2363 C C . VAL A 1 298 ? 16.340 3.119 -5.025 1.00 97.38 298 VAL A C 1
ATOM 2365 O O . VAL A 1 298 ? 16.194 2.021 -5.564 1.00 97.38 298 VAL A O 1
ATOM 2368 N N . ILE A 1 299 ? 17.226 4.021 -5.467 1.00 95.25 299 ILE A N 1
ATOM 2369 C CA . ILE A 1 299 ? 18.151 3.771 -6.587 1.00 95.25 299 ILE A CA 1
ATOM 2370 C C . ILE A 1 299 ? 18.984 2.518 -6.303 1.00 95.25 299 ILE A C 1
ATOM 2372 O O . ILE A 1 299 ? 19.011 1.609 -7.129 1.00 95.25 299 ILE A O 1
ATOM 2376 N N . SER A 1 300 ? 19.589 2.428 -5.117 1.00 94.75 300 SER A N 1
ATOM 2377 C CA . SER A 1 300 ? 20.413 1.284 -4.709 1.00 94.75 300 SER A CA 1
ATOM 2378 C C . SER A 1 300 ? 19.622 -0.034 -4.677 1.00 94.75 300 SER A C 1
ATOM 2380 O O . SER A 1 300 ? 20.040 -1.044 -5.255 1.00 94.75 300 SER A O 1
ATOM 2382 N N . ALA A 1 301 ? 18.429 -0.029 -4.072 1.00 96.00 301 ALA A N 1
ATOM 2383 C CA . ALA A 1 301 ? 17.569 -1.211 -3.999 1.00 96.00 301 ALA A CA 1
ATOM 2384 C C . ALA A 1 301 ? 17.063 -1.663 -5.382 1.00 96.00 301 ALA A C 1
ATOM 2386 O O . ALA A 1 301 ? 16.996 -2.871 -5.654 1.00 96.00 301 ALA A O 1
ATOM 2387 N N . ALA A 1 302 ? 16.736 -0.711 -6.263 1.00 95.06 302 ALA A N 1
ATOM 2388 C CA . ALA A 1 302 ? 16.363 -0.980 -7.646 1.00 95.06 302 ALA A CA 1
ATOM 2389 C C . ALA A 1 302 ? 17.556 -1.536 -8.431 1.00 95.06 302 ALA A C 1
ATOM 2391 O O . ALA A 1 302 ? 17.420 -2.568 -9.082 1.00 95.06 302 ALA A O 1
ATOM 2392 N N . GLU A 1 303 ? 18.737 -0.930 -8.319 1.00 90.69 303 GLU A N 1
ATOM 2393 C CA . GLU A 1 303 ? 19.946 -1.397 -8.997 1.00 90.69 303 GLU A CA 1
ATOM 2394 C C . GLU A 1 303 ? 20.282 -2.843 -8.618 1.00 90.69 303 GLU A C 1
ATOM 2396 O O . GLU A 1 303 ? 20.522 -3.669 -9.496 1.00 90.69 303 GLU A O 1
ATOM 2401 N N . MET A 1 304 ? 20.222 -3.192 -7.331 1.00 89.88 304 MET A N 1
ATOM 2402 C CA . MET A 1 304 ? 20.433 -4.567 -6.869 1.00 89.88 304 MET A CA 1
ATOM 2403 C C . MET A 1 304 ? 19.451 -5.555 -7.521 1.00 89.88 304 MET A C 1
ATOM 2405 O O . MET A 1 304 ? 19.850 -6.637 -7.949 1.00 89.88 304 MET A O 1
ATOM 2409 N N . ARG A 1 305 ? 18.172 -5.182 -7.654 1.00 89.44 305 ARG A N 1
ATOM 2410 C CA . ARG A 1 305 ? 17.149 -6.017 -8.316 1.00 89.44 305 ARG A CA 1
ATOM 2411 C C . ARG A 1 305 ? 17.420 -6.168 -9.798 1.00 89.44 305 ARG A C 1
ATOM 2413 O O . ARG A 1 305 ? 17.297 -7.265 -10.331 1.00 89.44 305 ARG A O 1
ATOM 2420 N N . LEU A 1 306 ? 17.832 -5.084 -10.443 1.00 86.12 306 LEU A N 1
ATOM 2421 C CA . LEU A 1 306 ? 18.245 -5.108 -11.835 1.00 86.12 306 LEU A CA 1
ATOM 2422 C C . LEU A 1 306 ? 19.454 -6.027 -12.031 1.00 86.12 306 LEU A C 1
ATOM 2424 O O . LEU A 1 306 ? 19.424 -6.862 -12.929 1.00 86.12 306 LEU A O 1
ATOM 2428 N N . ARG A 1 307 ? 20.458 -5.984 -11.148 1.00 81.50 307 ARG A N 1
ATOM 2429 C CA . ARG A 1 307 ? 21.588 -6.929 -11.181 1.00 81.50 307 ARG A CA 1
ATOM 2430 C C . ARG A 1 307 ? 21.136 -8.383 -11.017 1.00 81.50 307 ARG A C 1
ATOM 2432 O O . ARG A 1 307 ? 21.625 -9.230 -11.753 1.00 81.50 307 ARG A O 1
ATOM 2439 N N . ASN A 1 308 ? 20.185 -8.670 -10.122 1.00 82.88 308 ASN A N 1
ATOM 2440 C CA . ASN A 1 308 ? 19.631 -10.024 -9.941 1.00 82.88 308 ASN A CA 1
ATOM 2441 C C . ASN A 1 308 ? 18.878 -10.533 -11.180 1.00 82.88 308 ASN A C 1
ATOM 2443 O O . ASN A 1 308 ? 18.797 -11.735 -11.417 1.00 82.88 308 ASN A O 1
ATOM 2447 N N . LEU A 1 309 ? 18.331 -9.612 -11.967 1.00 80.25 309 LEU A N 1
ATOM 2448 C CA . LEU A 1 309 ? 17.727 -9.876 -13.269 1.00 80.25 309 LEU A CA 1
ATOM 2449 C C . LEU A 1 309 ? 18.752 -9.800 -14.419 1.00 80.25 309 LEU A C 1
ATOM 2451 O O . LEU A 1 309 ? 18.363 -9.816 -15.583 1.00 80.25 309 LEU A O 1
ATOM 2455 N N . ASP A 1 310 ? 20.050 -9.718 -14.108 1.00 76.38 310 ASP A N 1
ATOM 2456 C CA . ASP A 1 310 ? 21.163 -9.610 -15.056 1.00 76.38 310 ASP A CA 1
ATOM 2457 C C . ASP A 1 310 ? 21.127 -8.373 -15.971 1.00 76.38 310 ASP A C 1
ATOM 2459 O O . ASP A 1 310 ? 21.606 -8.399 -17.109 1.00 76.38 310 ASP A O 1
ATOM 2463 N N . ILE A 1 311 ? 20.597 -7.261 -15.460 1.00 77.19 311 ILE A N 1
ATOM 2464 C CA . ILE A 1 311 ? 20.409 -6.013 -16.198 1.00 77.19 311 ILE A CA 1
ATOM 2465 C C . ILE A 1 311 ? 21.548 -5.024 -15.958 1.00 77.19 311 ILE A C 1
ATOM 2467 O O . ILE A 1 311 ? 21.891 -4.696 -14.821 1.00 77.19 311 ILE A O 1
ATOM 2471 N N . ARG A 1 312 ? 22.088 -4.466 -17.053 1.00 76.56 312 ARG A N 1
ATOM 2472 C CA . ARG A 1 312 ? 23.073 -3.377 -16.993 1.00 76.56 312 ARG A CA 1
ATOM 2473 C C . ARG A 1 312 ? 22.397 -2.017 -16.785 1.00 76.56 312 ARG A C 1
ATOM 2475 O O . ARG A 1 312 ? 21.626 -1.567 -17.627 1.00 76.56 312 ARG A O 1
ATOM 2482 N N . THR A 1 313 ? 22.766 -1.339 -15.705 1.00 80.19 313 THR A N 1
ATOM 2483 C CA . THR A 1 313 ? 22.355 0.041 -15.380 1.00 80.19 313 THR A CA 1
ATOM 2484 C C . THR A 1 313 ? 23.394 1.090 -15.778 1.00 80.19 313 THR A C 1
ATOM 2486 O O . THR A 1 313 ? 23.055 2.256 -15.929 1.00 80.19 313 THR A O 1
ATOM 2489 N N . LEU A 1 314 ? 24.644 0.679 -16.009 1.00 80.00 314 LEU A N 1
ATOM 2490 C CA . LEU A 1 314 ? 25.759 1.550 -16.393 1.00 80.00 314 LEU A CA 1
ATOM 2491 C C . LEU A 1 314 ? 26.055 1.438 -17.892 1.00 80.00 314 LEU A C 1
ATOM 2493 O O . LEU A 1 314 ? 26.227 0.331 -18.385 1.00 80.00 314 LEU A O 1
ATOM 2497 N N . ALA A 1 315 ? 26.196 2.534 -18.629 1.00 76.44 315 ALA A N 1
ATOM 2498 C CA . ALA A 1 315 ? 26.678 2.520 -20.012 1.00 76.44 315 ALA A CA 1
ATOM 2499 C C . ALA A 1 315 ? 28.146 2.958 -20.063 1.00 76.44 315 ALA A C 1
ATOM 2501 O O . ALA A 1 315 ? 28.470 4.069 -19.649 1.00 76.44 315 ALA A O 1
ATOM 2502 N N . SER A 1 316 ? 29.032 2.115 -20.604 1.00 75.25 316 SER A N 1
ATOM 2503 C CA . SER A 1 316 ? 30.437 2.505 -20.767 1.00 75.25 316 SER A CA 1
ATOM 2504 C C . SER A 1 316 ? 30.614 3.524 -21.876 1.00 75.25 316 SER A C 1
ATOM 2506 O O . SER A 1 316 ? 29.911 3.470 -22.885 1.00 75.25 316 SER A O 1
ATOM 2508 N N . GLU A 1 317 ? 31.606 4.397 -21.732 1.00 74.44 317 GLU A N 1
ATOM 2509 C CA . GLU A 1 317 ? 31.928 5.424 -22.727 1.00 74.44 317 GLU A CA 1
ATOM 2510 C C . GLU A 1 317 ? 32.097 4.828 -24.133 1.00 74.44 317 GLU A C 1
ATOM 2512 O O . GLU A 1 317 ? 31.517 5.325 -25.096 1.00 74.44 317 GLU A O 1
ATOM 2517 N N . ASP A 1 318 ? 32.797 3.699 -24.253 1.00 73.44 318 ASP A N 1
ATOM 2518 C CA . ASP A 1 318 ? 32.959 2.990 -25.527 1.00 73.44 318 ASP A CA 1
ATOM 2519 C C . ASP A 1 318 ? 31.641 2.447 -26.095 1.00 73.44 318 ASP A C 1
ATOM 2521 O O . ASP A 1 318 ? 31.466 2.380 -27.312 1.00 73.44 318 ASP A O 1
ATOM 2525 N N . GLU A 1 319 ? 30.698 2.055 -25.236 1.00 72.12 319 GLU A N 1
ATOM 2526 C CA . GLU A 1 319 ? 29.381 1.573 -25.665 1.00 72.12 319 GLU A CA 1
ATOM 2527 C C . GLU A 1 319 ? 28.546 2.731 -26.207 1.00 72.12 319 GLU A C 1
ATOM 2529 O O . GLU A 1 319 ? 28.010 2.645 -27.312 1.00 72.12 319 GLU A O 1
ATOM 2534 N N . LEU A 1 320 ? 28.541 3.853 -25.486 1.00 70.94 320 LEU A N 1
ATOM 2535 C CA . LEU A 1 320 ? 27.904 5.096 -25.910 1.00 70.94 320 LEU A CA 1
ATOM 2536 C C . LEU A 1 320 ? 28.490 5.576 -27.244 1.00 70.94 320 LEU A C 1
ATOM 2538 O O . LEU A 1 320 ? 27.744 5.804 -28.200 1.00 70.94 320 LEU A O 1
ATOM 2542 N N . LYS A 1 321 ? 29.826 5.634 -27.347 1.00 69.94 321 LYS A N 1
ATOM 2543 C CA . LYS A 1 321 ? 30.553 6.009 -28.567 1.00 69.94 321 LYS A CA 1
ATOM 2544 C C . LYS A 1 321 ? 30.209 5.106 -29.738 1.00 69.94 321 LYS A C 1
ATOM 2546 O O . LYS A 1 321 ? 29.955 5.612 -30.826 1.00 69.94 321 LYS A O 1
ATOM 2551 N N . ARG A 1 322 ? 30.195 3.781 -29.549 1.00 67.38 322 ARG A N 1
ATOM 2552 C CA . ARG A 1 322 ? 29.854 2.820 -30.614 1.00 67.38 322 ARG A CA 1
ATOM 2553 C C . ARG A 1 322 ? 28.427 2.996 -31.115 1.00 67.38 322 ARG A C 1
ATOM 2555 O O . ARG A 1 322 ? 28.223 2.968 -32.325 1.00 67.38 322 ARG A O 1
ATOM 2562 N N . GLN A 1 323 ? 27.473 3.197 -30.216 1.00 61.97 323 GLN A N 1
ATOM 2563 C CA . GLN A 1 323 ? 26.060 3.308 -30.569 1.00 61.97 323 GLN A CA 1
ATOM 2564 C C . GLN A 1 323 ? 25.712 4.632 -31.264 1.00 61.97 323 GLN A C 1
ATOM 2566 O O . GLN A 1 323 ? 24.808 4.680 -32.090 1.00 61.97 323 GLN A O 1
ATOM 2571 N N . ALA A 1 324 ? 26.456 5.701 -30.999 1.00 58.03 324 ALA A N 1
ATOM 2572 C CA . ALA A 1 324 ? 26.273 6.994 -31.656 1.00 58.03 324 ALA A CA 1
ATOM 2573 C C . ALA A 1 324 ? 27.121 7.181 -32.936 1.00 58.03 324 ALA A C 1
ATOM 2575 O O . ALA A 1 324 ? 27.159 8.279 -33.484 1.00 58.03 324 ALA A O 1
ATOM 2576 N N . LYS A 1 325 ? 27.775 6.131 -33.466 1.00 53.22 325 LYS A N 1
ATOM 2577 C CA . LYS A 1 325 ? 28.632 6.202 -34.676 1.00 53.22 325 LYS A CA 1
ATOM 2578 C C . LYS A 1 325 ? 27.912 6.550 -35.988 1.00 53.22 325 LYS A C 1
ATOM 2580 O O . LYS A 1 325 ? 28.584 6.711 -37.008 1.00 53.22 325 LYS A O 1
ATOM 2585 N N . ALA A 1 326 ? 26.591 6.722 -35.996 1.00 50.59 326 ALA A N 1
ATOM 2586 C CA . ALA A 1 326 ? 25.922 7.377 -37.112 1.00 50.59 326 ALA A CA 1
ATOM 2587 C C . ALA A 1 326 ? 26.123 8.906 -37.016 1.00 50.59 326 ALA A C 1
ATOM 2589 O O . ALA A 1 326 ? 25.318 9.620 -36.432 1.00 50.59 326 ALA A O 1
ATOM 2590 N N . TRP A 1 327 ? 27.200 9.354 -37.673 1.00 47.34 327 TRP A N 1
ATOM 2591 C CA . TRP A 1 327 ? 27.535 10.719 -38.103 1.00 47.34 327 TRP A CA 1
ATOM 2592 C C . TRP A 1 327 ? 28.412 11.523 -37.135 1.00 47.34 327 TRP A C 1
ATOM 2594 O O . TRP A 1 327 ? 28.152 11.657 -35.946 1.00 47.34 327 TRP A O 1
ATOM 2604 N N . SER A 1 328 ? 29.463 12.107 -37.706 1.00 54.06 328 SER A N 1
ATOM 2605 C CA . SER A 1 328 ? 30.536 12.943 -37.147 1.00 54.06 328 SER A CA 1
ATOM 2606 C C . SER A 1 328 ? 30.092 14.245 -36.443 1.00 54.06 328 SER A C 1
ATOM 2608 O O . SER A 1 328 ? 30.853 15.206 -36.390 1.00 54.06 328 SER A O 1
ATOM 2610 N N . ARG A 1 329 ? 28.860 14.304 -35.921 1.00 52.50 329 ARG A N 1
ATOM 2611 C CA . ARG A 1 329 ? 28.202 15.503 -35.374 1.00 52.50 329 ARG A CA 1
ATOM 2612 C C . ARG A 1 329 ? 28.019 15.494 -33.854 1.00 52.50 329 ARG A C 1
ATOM 2614 O O . ARG A 1 329 ? 27.580 16.499 -33.307 1.00 52.50 329 ARG A O 1
ATOM 2621 N N . VAL A 1 330 ? 28.319 14.388 -33.172 1.00 59.09 330 VAL A N 1
ATOM 2622 C CA . VAL A 1 330 ? 28.241 14.330 -31.705 1.00 59.09 330 VAL A CA 1
ATOM 2623 C C . VAL A 1 330 ? 29.565 14.806 -31.121 1.00 59.09 330 VAL A C 1
ATOM 2625 O O . VAL A 1 330 ? 30.567 14.092 -31.176 1.00 59.09 330 VAL A O 1
ATOM 2628 N N . ASP A 1 331 ? 29.563 16.016 -30.564 1.00 63.84 331 ASP A N 1
ATOM 2629 C CA . ASP A 1 331 ? 30.664 16.497 -29.734 1.00 63.84 331 ASP A CA 1
ATOM 2630 C C . ASP A 1 331 ? 30.629 15.784 -28.374 1.00 63.84 331 ASP A C 1
ATOM 2632 O O . ASP A 1 331 ? 29.900 16.154 -27.452 1.00 63.84 331 ASP A O 1
ATOM 2636 N N . TRP A 1 332 ? 31.440 14.734 -28.261 1.00 64.25 332 TRP A N 1
ATOM 2637 C CA . TRP A 1 332 ? 31.609 13.955 -27.034 1.00 64.25 332 TRP A CA 1
ATOM 2638 C C . TRP A 1 332 ? 32.179 14.776 -25.873 1.00 64.25 332 TRP A C 1
ATOM 2640 O O . TRP A 1 332 ? 31.901 14.461 -24.718 1.00 64.25 332 TRP A O 1
ATOM 2650 N N . GLY A 1 333 ? 32.938 15.836 -26.165 1.00 62.75 333 GLY A N 1
ATOM 2651 C CA . GLY A 1 333 ? 33.465 16.764 -25.166 1.00 62.75 333 GLY A CA 1
ATOM 2652 C C . GLY A 1 333 ? 32.416 17.756 -24.654 1.00 62.75 333 GLY A C 1
ATOM 2653 O O . GLY A 1 333 ? 32.582 18.319 -23.569 1.00 62.75 333 GLY A O 1
ATOM 2654 N N . ALA A 1 334 ? 31.313 17.958 -25.381 1.00 60.91 334 ALA A N 1
ATOM 2655 C CA . ALA A 1 334 ? 30.198 18.807 -24.960 1.00 60.91 334 ALA A CA 1
ATOM 2656 C C . ALA A 1 334 ? 29.178 18.090 -24.065 1.00 60.91 334 ALA A C 1
ATOM 2658 O O . ALA A 1 334 ? 28.434 18.765 -23.359 1.00 60.91 334 ALA A O 1
ATOM 2659 N N . LEU A 1 335 ? 29.161 16.753 -24.051 1.00 61.31 335 LEU A N 1
ATOM 2660 C CA . LEU A 1 335 ? 28.211 15.960 -23.269 1.00 61.31 335 LEU A CA 1
ATOM 2661 C C . LEU A 1 335 ? 28.511 16.048 -21.758 1.00 61.31 335 LEU A C 1
ATOM 2663 O O . LEU A 1 335 ? 29.510 15.471 -21.313 1.00 61.31 335 LEU A O 1
ATOM 2667 N N . PRO A 1 336 ? 27.656 16.700 -20.939 1.00 58.56 336 PRO A N 1
ATOM 2668 C CA . PRO A 1 336 ? 27.922 16.920 -19.511 1.00 58.56 336 PRO A CA 1
ATOM 2669 C C . PRO A 1 336 ? 28.168 15.622 -18.734 1.00 58.56 336 PRO A C 1
ATOM 2671 O O . PRO A 1 336 ? 29.028 15.577 -17.858 1.00 58.56 336 PRO A O 1
ATOM 2674 N N . LEU A 1 337 ? 27.467 14.551 -19.116 1.00 61.66 337 LEU A N 1
ATOM 2675 C CA . LEU A 1 337 ? 27.536 13.234 -18.481 1.00 61.66 337 LEU A CA 1
ATOM 2676 C C . LEU A 1 337 ? 28.824 12.447 -18.810 1.00 61.66 337 LEU A C 1
ATOM 2678 O O . LEU A 1 337 ? 29.151 11.514 -18.087 1.00 61.66 337 LEU A O 1
ATOM 2682 N N . ILE A 1 338 ? 29.565 12.806 -19.871 1.00 59.47 338 ILE A N 1
ATOM 2683 C CA . ILE A 1 338 ? 30.760 12.065 -20.347 1.00 59.47 338 ILE A CA 1
ATOM 2684 C C . ILE A 1 338 ? 32.073 12.751 -19.948 1.00 59.47 338 ILE A C 1
ATOM 2686 O O . ILE A 1 338 ? 33.109 12.093 -19.855 1.00 59.47 338 ILE A O 1
ATOM 2690 N N . ARG A 1 339 ? 32.039 14.052 -19.621 1.00 53.62 339 ARG A N 1
ATOM 2691 C CA . ARG A 1 339 ? 33.220 14.879 -19.290 1.00 53.62 339 ARG A CA 1
ATOM 2692 C C . ARG A 1 339 ? 34.113 14.347 -18.159 1.00 53.62 339 ARG A C 1
ATOM 2694 O O . ARG A 1 339 ? 35.209 14.864 -17.975 1.00 53.62 339 ARG A O 1
ATOM 2701 N N . GLN A 1 340 ? 33.674 13.340 -17.407 1.00 57.31 340 GLN A N 1
ATOM 2702 C CA . GLN A 1 340 ? 34.417 12.771 -16.281 1.00 57.31 340 GLN A CA 1
ATOM 2703 C C . GLN A 1 340 ? 35.133 11.445 -16.593 1.00 57.31 340 GLN A C 1
ATOM 2705 O O . GLN A 1 340 ? 35.755 10.891 -15.689 1.00 57.31 340 GLN A O 1
ATOM 2710 N N . GLY A 1 341 ? 35.055 10.919 -17.825 1.00 60.34 341 GLY A N 1
ATOM 2711 C CA . GLY A 1 341 ? 35.679 9.633 -18.186 1.00 60.34 341 GLY A CA 1
ATOM 2712 C C . GLY A 1 341 ? 35.144 8.447 -17.370 1.00 60.34 341 GLY A C 1
ATOM 2713 O O . GLY A 1 341 ? 35.871 7.491 -17.104 1.00 60.34 341 GLY A O 1
ATOM 2714 N N . ARG A 1 342 ? 33.893 8.543 -16.900 1.00 69.25 342 ARG A N 1
ATOM 2715 C CA . ARG A 1 342 ? 33.201 7.531 -16.090 1.00 69.25 342 ARG A CA 1
ATOM 2716 C C . ARG A 1 342 ? 32.011 6.972 -16.867 1.00 69.25 342 ARG A C 1
ATOM 2718 O O . ARG A 1 342 ? 31.408 7.685 -17.666 1.00 69.25 342 ARG A O 1
ATOM 2725 N N . ASP A 1 343 ? 31.678 5.707 -16.616 1.00 76.69 343 ASP A N 1
ATOM 2726 C CA . ASP A 1 343 ? 30.452 5.084 -17.123 1.00 76.69 343 ASP A CA 1
ATOM 2727 C C . ASP A 1 343 ? 29.224 5.908 -16.692 1.00 76.69 343 ASP A C 1
ATOM 2729 O O . ASP A 1 343 ? 29.148 6.375 -15.553 1.00 76.69 343 ASP A O 1
ATOM 2733 N N . ILE A 1 344 ? 28.256 6.080 -17.597 1.00 77.12 344 ILE A N 1
ATOM 2734 C CA . ILE A 1 344 ? 27.008 6.787 -17.290 1.00 77.12 344 ILE A CA 1
ATOM 2735 C C . ILE A 1 344 ? 26.085 5.842 -16.531 1.00 77.12 344 ILE A C 1
ATOM 2737 O O . ILE A 1 344 ? 25.668 4.817 -17.074 1.00 77.12 344 ILE A O 1
ATOM 2741 N N . ASP A 1 345 ? 25.696 6.223 -15.319 1.00 82.75 345 ASP A N 1
ATOM 2742 C CA . ASP A 1 345 ? 24.604 5.575 -14.597 1.00 82.75 345 ASP A CA 1
ATOM 2743 C C . ASP A 1 345 ? 23.254 5.973 -15.195 1.00 82.75 345 ASP A C 1
ATOM 2745 O O . ASP A 1 345 ? 22.718 7.062 -14.969 1.00 82.75 345 ASP A O 1
ATOM 2749 N N . LEU A 1 346 ? 22.710 5.073 -16.013 1.00 82.75 346 LEU A N 1
ATOM 2750 C CA . LEU A 1 346 ? 21.424 5.271 -16.656 1.00 82.75 346 LEU A CA 1
ATOM 2751 C C . LEU A 1 346 ? 20.270 5.184 -15.664 1.00 82.75 346 LEU A C 1
ATOM 2753 O O . LEU A 1 346 ? 19.246 5.813 -15.914 1.00 82.75 346 LEU A O 1
ATOM 2757 N N . LEU A 1 347 ? 20.401 4.429 -14.569 1.00 89.50 347 LEU A N 1
ATOM 2758 C CA . LEU A 1 347 ? 19.360 4.393 -13.548 1.00 89.50 347 LEU A CA 1
ATOM 2759 C C . LEU A 1 347 ? 19.326 5.732 -12.810 1.00 89.50 347 LEU A C 1
ATOM 2761 O O . LEU A 1 347 ? 18.259 6.335 -12.719 1.00 89.50 347 LEU A O 1
ATOM 2765 N N . ALA A 1 348 ? 20.479 6.257 -12.392 1.00 88.56 348 ALA A N 1
ATOM 2766 C CA . ALA A 1 348 ? 20.559 7.601 -11.821 1.00 88.56 348 ALA A CA 1
ATOM 2767 C C . ALA A 1 348 ? 20.003 8.662 -12.789 1.00 88.56 348 ALA A C 1
ATOM 2769 O O . ALA A 1 348 ? 19.232 9.534 -12.382 1.00 88.56 348 ALA A O 1
ATOM 2770 N N . HIS A 1 349 ? 20.301 8.546 -14.088 1.00 85.56 349 HIS A N 1
ATOM 2771 C CA . HIS A 1 349 ? 19.738 9.426 -15.114 1.00 85.56 349 HIS A CA 1
ATOM 2772 C C . HIS A 1 349 ? 18.213 9.265 -15.277 1.00 85.56 349 HIS A C 1
ATOM 2774 O O . HIS A 1 349 ? 17.502 10.257 -15.431 1.00 85.56 349 HIS A O 1
ATOM 2780 N N . VAL A 1 350 ? 17.676 8.041 -15.188 1.00 89.56 350 VAL A N 1
ATOM 2781 C CA . VAL A 1 350 ? 16.223 7.787 -15.139 1.00 89.56 350 VAL A CA 1
ATOM 2782 C C . VAL A 1 350 ? 15.598 8.486 -13.946 1.00 89.56 350 VAL A C 1
ATOM 2784 O O . VAL A 1 350 ? 14.582 9.159 -14.109 1.00 89.56 350 VAL A O 1
ATOM 2787 N N . PHE A 1 351 ? 16.207 8.378 -12.769 1.00 92.25 351 PHE A N 1
ATOM 2788 C CA . PHE A 1 351 ? 15.706 9.077 -11.599 1.00 92.25 351 PHE A CA 1
ATOM 2789 C C . PHE A 1 351 ? 15.792 10.595 -11.765 1.00 92.25 351 PHE A C 1
ATOM 2791 O O . PHE A 1 351 ? 14.918 11.309 -11.285 1.00 92.25 351 PHE A O 1
ATOM 2798 N N . ALA A 1 352 ? 16.834 11.131 -12.406 1.00 87.75 352 ALA A N 1
ATOM 2799 C CA . ALA A 1 352 ? 16.990 12.574 -12.633 1.00 87.75 352 ALA A CA 1
ATOM 2800 C C . ALA A 1 352 ? 15.885 13.136 -13.531 1.00 87.75 352 ALA A C 1
ATOM 2802 O O . ALA A 1 352 ? 15.282 14.153 -13.203 1.00 87.75 352 ALA A O 1
ATOM 2803 N N . GLU A 1 353 ? 15.577 12.433 -14.617 1.00 86.00 353 GLU A N 1
ATOM 2804 C CA . GLU A 1 353 ? 14.746 12.986 -15.685 1.00 86.00 353 GLU A CA 1
ATOM 2805 C C . GLU A 1 353 ? 13.302 12.487 -15.694 1.00 86.00 353 GLU A C 1
ATOM 2807 O O . GLU A 1 353 ? 12.430 13.142 -16.267 1.00 86.00 353 GLU A O 1
ATOM 2812 N N . GLN A 1 354 ? 13.046 11.288 -15.165 1.00 89.50 354 GLN A N 1
ATOM 2813 C CA . GLN A 1 354 ? 11.796 10.550 -15.390 1.00 89.50 354 GLN A CA 1
ATOM 2814 C C . GLN A 1 354 ? 11.121 10.070 -14.102 1.00 89.50 354 GLN A C 1
ATOM 2816 O O . GLN A 1 354 ? 10.001 9.565 -14.182 1.00 89.50 354 GLN A O 1
ATOM 2821 N N . VAL A 1 355 ? 11.762 10.218 -12.938 1.00 93.00 355 VAL A N 1
ATOM 2822 C CA . VAL A 1 355 ? 11.191 9.825 -11.644 1.00 93.00 355 VAL A CA 1
ATOM 2823 C C . VAL A 1 355 ? 11.215 11.001 -10.676 1.00 93.00 355 VAL A C 1
ATOM 2825 O O . VAL A 1 355 ? 12.266 11.551 -10.358 1.00 93.00 355 VAL A O 1
ATOM 2828 N N . GLU A 1 356 ? 10.051 11.355 -10.152 1.00 93.12 356 GLU A N 1
ATOM 2829 C CA . GLU A 1 356 ? 9.917 12.315 -9.060 1.00 93.12 356 GLU A CA 1
ATOM 2830 C C . GLU A 1 356 ? 9.508 11.538 -7.805 1.00 93.12 356 GLU A C 1
ATOM 2832 O O . GLU A 1 356 ? 8.470 10.878 -7.789 1.00 93.12 356 GLU A O 1
ATOM 2837 N N . ILE A 1 357 ? 10.338 11.600 -6.761 1.00 94.12 357 ILE A N 1
ATOM 2838 C CA . ILE A 1 357 ? 9.948 11.220 -5.401 1.00 94.12 357 ILE A CA 1
ATOM 2839 C C . ILE A 1 357 ? 9.794 12.517 -4.633 1.00 94.12 357 ILE A C 1
ATOM 2841 O O . ILE A 1 357 ? 10.732 13.315 -4.576 1.00 94.12 357 ILE A O 1
ATOM 2845 N N . ARG A 1 358 ? 8.619 12.736 -4.056 1.00 91.19 358 ARG A N 1
ATOM 2846 C CA . ARG A 1 358 ? 8.352 13.949 -3.290 1.00 91.19 358 ARG A CA 1
ATOM 2847 C C . ARG A 1 358 ? 7.482 13.663 -2.087 1.00 91.19 358 ARG A C 1
ATOM 2849 O O . ARG A 1 358 ? 6.589 12.818 -2.136 1.00 91.19 358 ARG A O 1
ATOM 2856 N N . GLN A 1 359 ? 7.713 14.430 -1.036 1.00 88.56 359 GLN A N 1
ATOM 2857 C CA . GLN A 1 359 ? 6.785 14.512 0.072 1.00 88.56 359 GLN A CA 1
ATOM 2858 C C . GLN A 1 359 ? 5.603 15.396 -0.337 1.00 88.56 359 GLN A C 1
ATOM 2860 O O . GLN A 1 359 ? 5.768 16.467 -0.927 1.00 88.56 359 GLN A O 1
ATOM 2865 N N . ILE A 1 360 ? 4.404 14.928 -0.033 1.00 82.19 360 ILE A N 1
ATOM 2866 C CA . ILE A 1 360 ? 3.166 15.687 -0.096 1.00 82.19 360 ILE A CA 1
ATOM 2867 C C . ILE A 1 360 ? 2.786 15.962 1.354 1.00 82.19 360 ILE A C 1
ATOM 2869 O O . ILE A 1 360 ? 2.494 15.035 2.103 1.00 82.19 360 ILE A O 1
ATOM 2873 N N . GLY A 1 361 ? 2.844 17.220 1.771 1.00 64.00 361 GLY A N 1
ATOM 2874 C CA . GLY A 1 361 ? 2.528 17.603 3.142 1.00 64.00 361 GLY A CA 1
ATOM 2875 C C . GLY A 1 361 ? 1.978 19.018 3.230 1.00 64.00 361 GLY A C 1
ATOM 2876 O O . GLY A 1 361 ? 2.148 19.824 2.304 1.00 64.00 361 GLY A O 1
ATOM 2877 N N . GLY A 1 362 ? 1.325 19.297 4.359 1.00 52.25 362 GLY A N 1
ATOM 2878 C CA . GLY A 1 362 ? 0.885 20.622 4.780 1.00 52.25 362 GLY A CA 1
ATOM 2879 C C . GLY A 1 362 ? 2.078 21.518 5.114 1.00 52.25 362 GLY A C 1
ATOM 2880 O O . GLY A 1 362 ? 2.482 21.653 6.261 1.00 52.25 362 GLY A O 1
ATOM 2881 N N . GLY A 1 363 ? 2.677 22.140 4.099 1.00 40.38 363 GLY A N 1
ATOM 2882 C CA . GLY A 1 363 ? 3.449 23.369 4.307 1.00 40.38 363 GLY A CA 1
ATOM 2883 C C . GLY A 1 363 ? 2.501 24.534 4.614 1.00 40.38 363 GLY A C 1
ATOM 2884 O O . GLY A 1 363 ? 1.342 24.464 4.221 1.00 40.38 363 GLY A O 1
ATOM 2885 N N . GLN A 1 364 ? 3.005 25.588 5.278 1.00 39.12 364 GLN A N 1
ATOM 2886 C CA . GLN A 1 364 ? 2.343 26.818 5.786 1.00 39.12 364 GLN A CA 1
ATOM 2887 C C . GLN A 1 364 ? 1.499 27.648 4.778 1.00 39.12 364 GLN A C 1
ATOM 2889 O O . GLN A 1 364 ? 1.508 28.878 4.789 1.00 39.12 364 GLN A O 1
ATOM 2894 N N . SER A 1 365 ? 0.762 27.018 3.875 1.00 39.53 365 SER A N 1
ATOM 2895 C CA . SER A 1 365 ? -0.251 27.663 3.062 1.00 39.53 365 SER A CA 1
ATOM 2896 C C . SER A 1 365 ? -1.558 27.582 3.831 1.00 39.53 365 SER A C 1
ATOM 2898 O O . SER A 1 365 ? -2.129 26.511 4.015 1.00 39.53 365 SER A O 1
ATOM 2900 N N . THR A 1 366 ? -2.034 28.731 4.290 1.00 40.25 366 THR A N 1
ATOM 2901 C CA . THR A 1 366 ? -3.316 28.873 4.980 1.00 40.25 366 THR A CA 1
ATOM 2902 C C . THR A 1 366 ? -4.522 28.417 4.154 1.00 40.25 366 THR A C 1
ATOM 2904 O O . THR A 1 366 ? -5.603 28.305 4.719 1.00 40.25 366 THR A O 1
ATOM 2907 N N . GLU A 1 367 ? -4.392 28.113 2.859 1.00 48.28 367 GLU A N 1
ATOM 2908 C CA . GLU A 1 367 ? -5.533 27.789 2.001 1.00 48.28 367 GLU A CA 1
ATOM 2909 C C . GLU A 1 367 ? -5.135 26.868 0.832 1.00 48.28 367 GLU A C 1
ATOM 2911 O O . GLU A 1 367 ? -4.668 27.345 -0.202 1.00 48.28 367 GLU A O 1
ATOM 2916 N N . LYS A 1 368 ? -5.341 25.548 0.982 1.00 52.31 368 LYS A N 1
ATOM 2917 C CA . LYS A 1 368 ? -6.011 24.638 0.017 1.00 52.31 368 LYS A CA 1
ATOM 2918 C C . LYS A 1 368 ? -5.638 23.175 0.274 1.00 52.31 368 LYS A C 1
ATOM 2920 O O . LYS A 1 368 ? -4.518 22.738 0.019 1.00 52.31 368 LYS A O 1
ATOM 2925 N N . VAL A 1 369 ? -6.636 22.411 0.709 1.00 59.75 369 VAL A N 1
ATOM 2926 C CA . VAL A 1 369 ? -6.678 20.949 0.593 1.00 59.75 369 VAL A CA 1
ATOM 2927 C C . VAL A 1 369 ? -6.407 20.563 -0.869 1.00 59.75 369 VAL A C 1
ATOM 2929 O O . VAL A 1 369 ? -6.985 21.170 -1.771 1.00 59.75 369 VAL A O 1
ATOM 2932 N N . ARG A 1 370 ? -5.512 19.594 -1.116 1.00 65.38 370 ARG A N 1
ATOM 2933 C CA . ARG A 1 370 ? -5.196 19.121 -2.477 1.00 65.38 370 ARG A CA 1
ATOM 2934 C C . ARG A 1 370 ? -6.049 17.926 -2.853 1.00 65.38 370 ARG A C 1
ATOM 2936 O O . ARG A 1 370 ? -6.214 16.999 -2.058 1.00 65.38 370 ARG A O 1
ATOM 2943 N N . LEU A 1 371 ? -6.513 17.924 -4.096 1.00 73.94 371 LEU A N 1
ATOM 2944 C CA . LEU A 1 371 ? -7.353 16.849 -4.599 1.00 73.94 371 LEU A CA 1
ATOM 2945 C C . LEU A 1 371 ? -6.491 15.641 -4.966 1.00 73.94 371 LEU A C 1
ATOM 2947 O O . LEU A 1 371 ? -5.416 15.798 -5.548 1.00 73.94 371 LEU A O 1
ATOM 2951 N N . LEU A 1 372 ? -6.964 14.421 -4.687 1.00 75.94 372 LEU A N 1
ATOM 2952 C CA . LEU A 1 372 ? -6.250 13.209 -5.110 1.00 75.94 372 LEU A CA 1
ATOM 2953 C C . LEU A 1 372 ? -6.032 13.215 -6.632 1.00 75.94 372 LEU A C 1
ATOM 2955 O O . LEU A 1 372 ? -4.943 12.899 -7.101 1.00 75.94 372 LEU A O 1
ATOM 2959 N N . SER A 1 373 ? -7.014 13.686 -7.404 1.00 75.50 373 SER A N 1
ATOM 2960 C CA . SER A 1 373 ? -6.901 13.858 -8.857 1.00 75.50 373 SER A CA 1
ATOM 2961 C C . SER A 1 373 ? -5.785 14.824 -9.278 1.00 75.50 373 SER A C 1
ATOM 2963 O O . SER A 1 373 ? -5.121 14.580 -10.284 1.00 75.50 373 SER A O 1
ATOM 2965 N N . GLU A 1 374 ? -5.504 15.884 -8.516 1.00 77.62 374 GLU A N 1
ATOM 2966 C CA . GLU A 1 374 ? -4.368 16.790 -8.762 1.00 77.62 374 GLU A CA 1
ATOM 2967 C C . GLU A 1 374 ? -3.020 16.104 -8.500 1.00 77.62 374 GLU A C 1
ATOM 2969 O O . GLU A 1 374 ? -2.030 16.368 -9.185 1.00 77.62 374 GLU A O 1
ATOM 2974 N N . ILE A 1 375 ? -2.972 15.203 -7.516 1.00 80.00 375 ILE A N 1
ATOM 2975 C CA . ILE A 1 375 ? -1.773 14.425 -7.180 1.00 80.00 375 ILE A CA 1
ATOM 2976 C C . ILE A 1 375 ? -1.520 13.374 -8.256 1.00 80.00 375 ILE A C 1
ATOM 2978 O O . ILE A 1 375 ? -0.403 13.285 -8.762 1.00 80.00 375 ILE A O 1
ATOM 2982 N N . VAL A 1 376 ? -2.554 12.632 -8.649 1.00 79.38 376 VAL A N 1
ATOM 2983 C CA . VAL A 1 376 ? -2.480 11.578 -9.670 1.00 79.38 376 VAL A CA 1
ATOM 2984 C C . VAL A 1 376 ? -2.233 12.160 -11.066 1.00 79.38 376 VAL A C 1
ATOM 2986 O O . VAL A 1 376 ? -1.512 11.566 -11.862 1.00 79.38 376 VAL A O 1
ATOM 2989 N N . SER A 1 377 ? -2.750 13.357 -11.371 1.00 82.75 377 SER A N 1
ATOM 2990 C CA . SER A 1 377 ? -2.500 14.037 -12.655 1.00 82.75 377 SER A CA 1
ATOM 2991 C C . SER A 1 377 ? -1.159 14.779 -12.714 1.00 82.75 377 SER A C 1
ATOM 2993 O O . SER A 1 377 ? -0.745 15.213 -13.794 1.00 82.75 377 SER A O 1
ATOM 2995 N N . ARG A 1 378 ? -0.429 14.888 -11.594 1.00 84.81 378 ARG A N 1
ATOM 2996 C CA . ARG A 1 378 ? 0.884 15.548 -11.519 1.00 84.81 378 ARG A CA 1
ATOM 2997 C C . ARG A 1 378 ? 1.868 15.099 -12.610 1.00 84.81 378 ARG A C 1
ATOM 2999 O O . ARG A 1 378 ? 2.460 15.992 -13.226 1.00 84.81 378 ARG A O 1
ATOM 3006 N N . PRO A 1 379 ? 2.052 13.795 -12.903 1.00 87.00 379 PRO A N 1
ATOM 3007 C CA . PRO A 1 379 ? 2.971 13.374 -13.957 1.00 87.00 379 PRO A CA 1
ATOM 3008 C C . PRO A 1 379 ? 2.573 13.925 -15.332 1.00 87.00 379 PRO A C 1
ATOM 3010 O O . PRO A 1 379 ? 3.431 14.363 -16.092 1.00 87.00 379 PRO A O 1
ATOM 3013 N N . VAL A 1 380 ? 1.270 13.982 -15.635 1.00 83.44 380 VAL A N 1
ATOM 3014 C CA . VAL A 1 380 ? 0.743 14.543 -16.894 1.00 83.44 380 VAL A CA 1
ATOM 3015 C C . VAL A 1 380 ? 1.048 16.035 -16.998 1.00 83.44 380 VAL A C 1
ATOM 3017 O O . VAL A 1 380 ? 1.430 16.517 -18.062 1.00 83.44 380 VAL A O 1
ATOM 3020 N N . VAL A 1 381 ? 0.911 16.777 -15.897 1.00 84.94 381 VAL A N 1
ATOM 3021 C CA . VAL A 1 381 ? 1.243 18.209 -15.859 1.00 84.94 381 VAL A CA 1
ATOM 3022 C C . VAL A 1 381 ? 2.736 18.430 -16.114 1.00 84.94 381 VAL A C 1
ATOM 3024 O O . VAL A 1 381 ? 3.094 19.292 -16.911 1.00 84.94 381 VAL A O 1
ATOM 3027 N N . LEU A 1 382 ? 3.599 17.628 -15.487 1.00 82.94 382 LEU A N 1
ATOM 3028 C CA . LEU A 1 382 ? 5.055 17.704 -15.650 1.00 82.94 382 LEU A CA 1
ATOM 3029 C C . LEU A 1 382 ? 5.528 17.358 -17.062 1.00 82.94 382 LEU A C 1
ATOM 3031 O O . LEU A 1 382 ? 6.471 17.962 -17.567 1.00 82.94 382 LEU A O 1
ATOM 3035 N N . LEU A 1 383 ? 4.854 16.417 -17.718 1.00 84.31 383 LEU A N 1
ATOM 3036 C CA . LEU A 1 383 ? 5.130 16.045 -19.101 1.0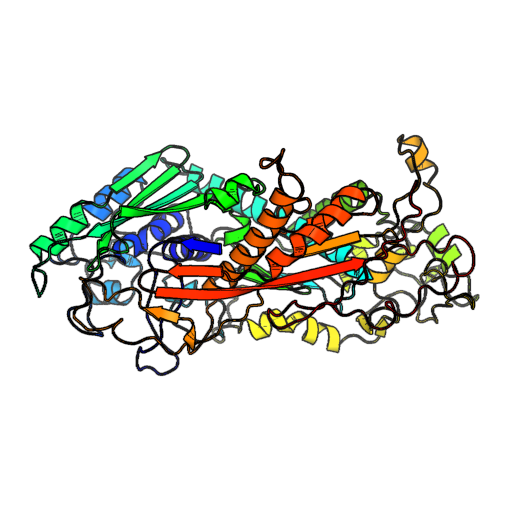0 84.31 383 LEU A CA 1
ATOM 3037 C C . LEU A 1 383 ? 4.895 17.204 -20.085 1.00 84.31 383 LEU A C 1
ATOM 3039 O O . LEU A 1 383 ? 5.589 17.298 -21.095 1.00 84.31 383 LEU A O 1
ATOM 3043 N N . ARG A 1 384 ? 3.949 18.115 -19.810 1.00 83.50 384 ARG A N 1
ATOM 3044 C CA . ARG A 1 384 ? 3.601 19.216 -20.733 1.00 83.50 384 ARG A CA 1
ATOM 3045 C C . ARG A 1 384 ? 4.708 20.254 -20.909 1.00 83.50 384 ARG A C 1
ATOM 3047 O O . ARG A 1 384 ? 4.717 20.928 -21.933 1.00 83.50 384 ARG A O 1
ATOM 3054 N N . SER A 1 385 ? 5.612 20.402 -19.941 1.00 78.06 385 SER A N 1
ATOM 3055 C CA . SER A 1 385 ? 6.684 21.406 -19.997 1.00 78.06 385 SER A CA 1
ATOM 3056 C C . SER A 1 385 ? 7.947 20.919 -20.711 1.00 78.06 385 SER A C 1
ATOM 3058 O O . SER A 1 385 ? 8.927 21.655 -20.772 1.00 78.06 385 SER A O 1
ATOM 3060 N N . LYS A 1 386 ? 7.958 19.676 -21.202 1.00 83.62 386 LYS A N 1
ATOM 3061 C CA . LYS A 1 386 ? 9.134 19.044 -21.802 1.00 83.62 386 LYS A CA 1
ATOM 3062 C C . LYS A 1 386 ? 9.229 19.347 -23.298 1.00 83.62 386 LYS A C 1
ATOM 3064 O O . LYS A 1 386 ? 8.224 19.369 -24.007 1.00 83.62 386 LYS A O 1
ATOM 3069 N N . SER A 1 387 ? 10.452 19.566 -23.775 1.00 80.19 387 SER A N 1
ATOM 3070 C CA . SER A 1 387 ? 10.715 20.072 -25.133 1.00 80.19 387 SER A CA 1
ATOM 3071 C C . SER A 1 387 ? 10.797 18.985 -26.212 1.00 80.19 387 SER A C 1
ATOM 3073 O O . SER A 1 387 ? 10.584 19.266 -27.392 1.00 80.19 387 SER A O 1
ATOM 3075 N N . ARG A 1 388 ? 11.090 17.736 -25.827 1.00 83.00 388 ARG A N 1
ATOM 3076 C CA . ARG A 1 388 ? 11.324 16.610 -26.746 1.00 83.00 388 ARG A CA 1
ATOM 3077 C C . ARG A 1 388 ? 10.366 15.463 -26.450 1.00 83.00 388 ARG A C 1
ATOM 3079 O O . ARG A 1 388 ? 9.863 15.351 -25.337 1.00 83.00 388 ARG A O 1
ATOM 3086 N N . ARG A 1 389 ? 10.116 14.587 -27.431 1.00 84.19 389 ARG A N 1
ATOM 3087 C CA . ARG A 1 389 ? 9.247 13.402 -27.283 1.00 84.19 389 ARG A CA 1
ATOM 3088 C C . ARG A 1 389 ? 9.981 12.124 -27.638 1.00 84.19 389 ARG A C 1
ATOM 3090 O O . ARG A 1 389 ? 10.581 12.030 -28.696 1.00 84.19 389 ARG A O 1
ATOM 3097 N N . CYS A 1 390 ? 9.902 11.132 -26.761 1.00 80.25 390 CYS A N 1
ATOM 3098 C CA . CYS A 1 390 ? 10.520 9.834 -26.943 1.00 80.25 390 CYS A CA 1
ATOM 3099 C C . CYS A 1 390 ? 9.951 9.155 -28.189 1.00 80.25 390 CYS A C 1
ATOM 3101 O O . CYS A 1 390 ? 8.756 8.919 -28.279 1.00 80.25 390 CYS A O 1
ATOM 3103 N N . ARG A 1 391 ? 10.791 8.745 -29.124 1.00 75.38 391 ARG A N 1
ATOM 3104 C CA . ARG A 1 391 ? 10.379 8.094 -30.364 1.00 75.38 391 ARG A CA 1
ATOM 3105 C C . ARG A 1 391 ? 9.740 6.717 -30.148 1.00 75.38 391 ARG A C 1
ATOM 3107 O O . ARG A 1 391 ? 9.007 6.264 -31.017 1.00 75.38 391 ARG A O 1
ATOM 3114 N N . PHE A 1 392 ? 10.006 6.058 -29.014 1.00 73.25 392 PHE A N 1
ATOM 3115 C CA . PHE A 1 392 ? 9.503 4.707 -28.714 1.00 73.25 392 PHE A CA 1
ATOM 3116 C C . PHE A 1 392 ? 8.205 4.687 -27.916 1.00 73.25 392 PHE A C 1
ATOM 3118 O O . PHE A 1 392 ? 7.313 3.903 -28.215 1.00 73.25 392 PHE A O 1
ATOM 3125 N N . CYS A 1 393 ? 8.099 5.526 -26.890 1.00 75.12 393 CYS A N 1
ATOM 3126 C CA . CYS A 1 393 ? 6.920 5.568 -26.023 1.00 75.12 393 CYS A CA 1
ATOM 3127 C C . CYS A 1 393 ? 6.160 6.897 -26.107 1.00 75.12 393 CYS A C 1
ATOM 3129 O O . CYS A 1 393 ? 5.258 7.129 -25.312 1.00 75.12 393 CYS A O 1
ATOM 3131 N N . ASN A 1 394 ? 6.555 7.804 -27.007 1.00 77.81 394 ASN A N 1
ATOM 3132 C CA . ASN A 1 394 ? 6.003 9.156 -27.181 1.00 77.81 394 ASN A CA 1
ATOM 3133 C C . ASN A 1 394 ? 6.042 10.057 -25.926 1.00 77.81 394 ASN A C 1
ATOM 3135 O O . ASN A 1 394 ? 5.518 11.172 -25.931 1.00 77.81 394 ASN A O 1
ATOM 3139 N N . THR A 1 395 ? 6.696 9.590 -24.858 1.00 84.44 395 THR A N 1
ATOM 3140 C CA . THR A 1 395 ? 6.887 10.304 -23.593 1.00 84.44 395 THR A CA 1
ATOM 3141 C C . THR A 1 395 ? 7.616 11.612 -23.819 1.00 84.44 395 THR A C 1
ATOM 3143 O O . THR A 1 395 ? 8.717 11.609 -24.363 1.00 84.44 395 THR A O 1
ATOM 3146 N N . ALA A 1 396 ? 7.057 12.720 -23.351 1.00 86.56 396 ALA A N 1
ATOM 3147 C CA . ALA A 1 396 ? 7.779 13.980 -23.354 1.00 86.56 396 ALA A CA 1
ATOM 3148 C C . ALA A 1 396 ? 8.921 13.955 -22.312 1.00 86.56 396 ALA A C 1
ATOM 3150 O O . ALA A 1 396 ? 8.737 13.465 -21.202 1.00 86.56 396 ALA A O 1
ATOM 3151 N N . PHE A 1 397 ? 10.117 14.430 -22.656 1.00 84.94 397 PHE A N 1
ATOM 3152 C CA . PHE A 1 397 ? 11.291 14.392 -21.776 1.00 84.94 397 PHE A CA 1
ATOM 3153 C C . PHE A 1 397 ? 12.301 15.490 -22.134 1.00 84.94 397 PHE A C 1
ATOM 3155 O O . PHE A 1 397 ? 12.232 16.065 -23.221 1.00 84.94 397 PHE A O 1
ATOM 3162 N N . ASP A 1 398 ? 13.245 15.755 -21.231 1.00 78.19 398 ASP A N 1
ATOM 3163 C CA . ASP A 1 398 ? 14.439 16.545 -21.531 1.00 78.19 398 ASP A CA 1
ATOM 3164 C C . ASP A 1 398 ? 15.653 15.617 -21.589 1.00 78.19 398 ASP A C 1
ATOM 3166 O O . ASP A 1 398 ? 15.674 14.537 -20.994 1.00 78.19 398 ASP A O 1
ATOM 3170 N N . SER A 1 399 ? 16.659 15.997 -22.372 1.00 71.44 399 SER A N 1
ATOM 3171 C CA . SER A 1 399 ? 17.911 15.256 -22.387 1.00 71.44 399 SER A CA 1
ATOM 3172 C C . SER A 1 399 ? 19.069 16.116 -22.843 1.00 71.44 399 SER A C 1
ATOM 3174 O O . SER A 1 399 ? 18.999 16.745 -23.897 1.00 71.44 399 SER A O 1
ATOM 3176 N N . ASP A 1 400 ? 20.162 15.990 -22.093 1.00 69.00 400 ASP A N 1
ATOM 3177 C CA . ASP A 1 400 ? 21.467 16.581 -22.397 1.00 69.00 400 ASP A CA 1
ATOM 3178 C C . ASP A 1 400 ? 22.196 15.895 -23.562 1.00 69.00 400 ASP A C 1
ATOM 3180 O O . ASP A 1 400 ? 23.266 16.336 -23.979 1.00 69.00 400 ASP A O 1
ATOM 3184 N N . LEU A 1 401 ? 21.650 14.792 -24.090 1.00 68.12 401 LEU A N 1
ATOM 3185 C CA . LEU A 1 401 ? 22.178 14.157 -25.293 1.00 68.12 401 LEU A CA 1
ATOM 3186 C C . LEU A 1 401 ? 21.679 14.921 -26.522 1.00 68.12 401 LEU A C 1
ATOM 3188 O O . LEU A 1 401 ? 20.502 15.297 -26.555 1.00 68.12 401 LEU A O 1
ATOM 3192 N N . PRO A 1 402 ? 22.510 15.114 -27.560 1.00 64.44 402 PRO A N 1
ATOM 3193 C CA . PRO A 1 402 ? 22.113 15.875 -28.731 1.00 64.44 402 PRO A CA 1
ATOM 3194 C C . PRO A 1 402 ? 20.863 15.278 -29.396 1.00 64.44 402 PRO A C 1
ATOM 3196 O O . PRO A 1 402 ? 20.662 14.052 -29.382 1.00 64.44 402 PRO A O 1
ATOM 3199 N N . PRO A 1 403 ? 20.011 16.131 -29.991 1.00 62.22 403 PRO A N 1
ATOM 3200 C CA . PRO A 1 403 ? 18.954 15.663 -30.870 1.00 62.22 403 PRO A CA 1
ATOM 3201 C C . PRO A 1 403 ? 19.571 14.909 -32.047 1.00 62.22 403 PRO A C 1
ATOM 3203 O O . PRO A 1 403 ? 20.666 15.217 -32.517 1.00 62.22 403 PRO A O 1
ATOM 3206 N N . GLY A 1 404 ? 18.870 13.887 -32.509 1.00 60.50 404 GLY A N 1
ATOM 3207 C CA . GLY A 1 404 ? 19.369 12.974 -33.522 1.00 60.50 404 GLY A CA 1
ATOM 3208 C C . GLY A 1 404 ? 18.286 11.993 -33.926 1.00 60.50 404 GLY A C 1
ATOM 3209 O O . GLY A 1 404 ? 17.394 11.664 -33.142 1.00 60.50 404 GLY A O 1
ATOM 3210 N N . GLU A 1 405 ? 18.345 11.519 -35.161 1.00 54.06 405 GLU A N 1
ATOM 3211 C CA . GLU A 1 405 ? 17.476 10.427 -35.561 1.00 54.06 405 GLU A CA 1
ATOM 3212 C C . GLU A 1 405 ? 18.011 9.129 -34.963 1.00 54.06 405 GLU A C 1
ATOM 3214 O O . GLU A 1 405 ? 19.165 8.757 -35.179 1.00 54.06 405 GLU A O 1
ATOM 3219 N N . ALA A 1 406 ? 17.161 8.404 -34.235 1.00 53.94 406 ALA A N 1
ATOM 3220 C CA . ALA A 1 406 ? 17.405 6.988 -34.028 1.00 53.94 406 ALA A CA 1
ATOM 3221 C C . ALA A 1 406 ? 17.415 6.324 -35.413 1.00 53.94 406 ALA A C 1
ATOM 3223 O O . ALA A 1 406 ? 16.365 6.186 -36.049 1.00 53.94 406 ALA A O 1
ATOM 3224 N N . VAL A 1 407 ? 18.599 5.956 -35.902 1.00 50.56 407 VAL A N 1
ATOM 3225 C CA . VAL A 1 407 ? 18.729 5.162 -37.123 1.00 50.56 407 VAL A CA 1
ATOM 3226 C C . VAL A 1 407 ? 18.314 3.748 -36.760 1.00 50.56 407 VAL A C 1
ATOM 3228 O O . VAL A 1 407 ? 19.123 2.936 -36.322 1.00 50.56 407 VAL A O 1
ATOM 3231 N N . VAL A 1 408 ? 17.024 3.459 -36.898 1.00 49.25 408 VAL A N 1
ATOM 3232 C CA . VAL A 1 408 ? 16.582 2.071 -36.882 1.00 49.25 408 VAL A CA 1
ATOM 3233 C C . VAL A 1 408 ? 17.008 1.486 -38.219 1.00 49.25 408 VAL A C 1
ATOM 3235 O O . VAL A 1 408 ? 16.585 1.974 -39.266 1.00 49.25 408 VAL A O 1
ATOM 3238 N N . GLY A 1 409 ? 17.913 0.506 -38.198 1.00 44.12 409 GLY A N 1
ATOM 3239 C CA . GLY A 1 409 ? 18.371 -0.149 -39.421 1.00 44.12 409 GLY A CA 1
ATOM 3240 C C . GLY A 1 409 ? 17.186 -0.623 -40.271 1.00 44.12 409 GLY A C 1
ATOM 3241 O O . GLY A 1 409 ? 16.143 -0.991 -39.735 1.00 44.12 409 GLY A O 1
ATOM 3242 N N . GLY A 1 410 ? 17.349 -0.640 -41.601 1.00 36.62 410 GLY A N 1
ATOM 3243 C CA . GLY A 1 410 ? 16.301 -1.035 -42.563 1.00 36.62 410 GLY A CA 1
ATOM 3244 C C . GLY A 1 410 ? 15.748 -2.459 -42.386 1.00 36.62 410 GLY A C 1
ATOM 3245 O O . GLY A 1 410 ? 14.784 -2.838 -43.043 1.00 36.62 410 GLY A O 1
ATOM 3246 N N . TYR A 1 411 ? 16.323 -3.226 -41.462 1.00 38.84 411 TYR A N 1
ATOM 3247 C CA . TYR A 1 411 ? 15.785 -4.462 -40.922 1.00 38.84 411 TYR A CA 1
ATOM 3248 C C . TYR A 1 411 ? 15.218 -4.146 -39.529 1.00 38.84 411 TYR A C 1
ATOM 3250 O O . TYR A 1 411 ? 15.933 -4.140 -38.527 1.00 38.84 411 TYR A O 1
ATOM 3258 N N . PHE A 1 412 ? 13.922 -3.838 -39.470 1.00 40.72 412 PHE A N 1
ATOM 3259 C CA . PHE A 1 412 ? 13.199 -3.504 -38.237 1.00 40.72 412 PHE A CA 1
ATOM 3260 C C . PHE A 1 412 ? 12.760 -4.785 -37.511 1.00 40.72 412 PHE A C 1
ATOM 3262 O O . PHE A 1 412 ? 11.577 -5.117 -37.425 1.00 40.72 412 PHE A O 1
ATOM 3269 N N . THR A 1 413 ? 13.752 -5.539 -37.059 1.00 36.94 413 THR A N 1
ATOM 3270 C CA . THR A 1 413 ? 13.586 -6.918 -36.570 1.00 36.94 413 THR A CA 1
ATOM 3271 C C . THR A 1 413 ? 13.816 -6.948 -35.079 1.00 36.94 413 THR A C 1
ATOM 3273 O O . THR A 1 413 ? 12.987 -7.477 -34.349 1.00 36.94 413 THR A O 1
ATOM 3276 N N . ASP A 1 414 ? 14.825 -6.207 -34.621 1.00 47.41 414 ASP A N 1
ATOM 3277 C CA . ASP A 1 414 ? 15.183 -6.104 -33.220 1.00 47.41 414 ASP A CA 1
ATOM 3278 C C . ASP A 1 414 ? 15.703 -4.710 -32.895 1.00 47.41 414 ASP A C 1
ATOM 3280 O O . ASP A 1 414 ? 16.479 -4.104 -33.637 1.00 47.41 414 ASP A O 1
ATOM 3284 N N . VAL A 1 415 ? 15.330 -4.210 -31.719 1.00 47.84 415 VAL A N 1
ATOM 3285 C CA . VAL A 1 415 ? 15.670 -2.872 -31.200 1.00 47.84 415 VAL A CA 1
ATOM 3286 C C . VAL A 1 415 ? 17.169 -2.741 -30.854 1.00 47.84 415 VAL A C 1
ATOM 3288 O O . VAL A 1 415 ? 17.590 -1.909 -30.063 1.00 47.84 415 VAL A O 1
ATOM 3291 N N . GLU A 1 416 ? 18.001 -3.656 -31.361 1.00 44.97 416 GLU A N 1
ATOM 3292 C CA . GLU A 1 416 ? 19.431 -3.903 -31.067 1.00 44.97 416 GLU A CA 1
ATOM 3293 C C . GLU A 1 416 ? 20.374 -2.937 -31.770 1.00 44.97 416 GLU A C 1
ATOM 3295 O O . GLU A 1 416 ? 21.573 -2.950 -31.517 1.00 44.97 416 GLU A O 1
ATOM 3300 N N . HIS A 1 417 ? 19.816 -2.090 -32.628 1.00 49.81 417 HIS A N 1
ATOM 3301 C CA . HIS A 1 417 ? 20.553 -1.159 -33.470 1.00 49.81 417 HIS A CA 1
ATOM 3302 C C . HIS A 1 417 ? 20.171 0.294 -33.172 1.00 49.81 417 HIS A C 1
ATOM 3304 O O . HIS A 1 417 ? 20.441 1.186 -33.969 1.00 49.81 417 HIS A O 1
ATOM 3310 N N . VAL A 1 418 ? 19.516 0.535 -32.033 1.00 54.88 418 VAL A N 1
ATOM 3311 C CA . VAL A 1 418 ? 19.134 1.877 -31.605 1.00 54.88 418 VAL A CA 1
ATOM 3312 C C . VAL A 1 418 ? 20.345 2.545 -30.980 1.00 54.88 418 VAL A C 1
ATOM 3314 O O . VAL A 1 418 ? 20.836 2.112 -29.943 1.00 54.88 418 VAL A O 1
ATOM 3317 N N . GLY A 1 419 ? 20.837 3.594 -31.634 1.00 55.94 419 GLY A N 1
ATOM 3318 C CA . GLY A 1 419 ? 21.894 4.418 -31.071 1.00 55.94 419 GLY A CA 1
ATOM 3319 C C . GLY A 1 419 ? 21.453 5.116 -29.780 1.00 55.94 419 GLY A C 1
ATOM 3320 O O . GLY A 1 419 ? 20.285 5.460 -29.628 1.00 55.94 419 GLY A O 1
ATOM 3321 N N . PHE A 1 420 ? 22.395 5.414 -28.879 1.00 58.25 420 PHE A N 1
ATOM 3322 C CA . PHE A 1 420 ? 22.154 6.261 -27.695 1.00 58.25 420 PHE A CA 1
ATOM 3323 C C . PHE A 1 420 ? 21.820 7.728 -28.030 1.00 58.25 420 PHE A C 1
ATOM 3325 O O . PHE A 1 420 ? 21.529 8.511 -27.128 1.00 58.25 420 PHE A O 1
ATOM 3332 N N . GLY A 1 421 ? 21.878 8.116 -29.308 1.00 56.12 421 GLY A N 1
ATOM 3333 C CA . GLY A 1 421 ? 21.502 9.446 -29.777 1.00 56.12 421 GLY A CA 1
ATOM 3334 C C . GLY A 1 421 ? 19.995 9.600 -29.986 1.00 56.12 421 GLY A C 1
ATOM 3335 O O . GLY A 1 421 ? 19.275 8.633 -30.229 1.00 56.12 421 GLY A O 1
ATOM 3336 N N . GLY A 1 422 ? 19.528 10.846 -29.943 1.00 63.69 422 GLY A N 1
ATOM 3337 C CA . GLY A 1 422 ? 18.185 11.183 -30.382 1.00 63.69 422 GLY A CA 1
ATOM 3338 C C . GLY A 1 422 ? 17.118 11.267 -29.311 1.00 63.69 422 GLY A C 1
ATOM 3339 O O . GLY A 1 422 ? 17.378 11.266 -28.104 1.00 63.69 422 GLY A O 1
ATOM 3340 N N . ASP A 1 423 ? 15.893 11.430 -29.796 1.00 75.81 423 ASP A N 1
ATOM 3341 C CA . ASP A 1 423 ? 14.714 11.677 -28.982 1.00 75.81 423 ASP A CA 1
ATOM 3342 C C . ASP A 1 423 ? 14.246 10.382 -28.295 1.00 75.81 423 ASP A C 1
ATOM 3344 O O . ASP A 1 423 ? 13.197 9.853 -28.620 1.00 75.81 423 ASP A O 1
ATOM 3348 N N . ILE A 1 424 ? 15.041 9.806 -27.387 1.00 79.88 424 ILE A N 1
ATOM 3349 C CA . ILE A 1 424 ? 14.698 8.610 -26.593 1.00 79.88 424 ILE A CA 1
ATOM 3350 C C . ILE A 1 424 ? 14.779 8.956 -25.108 1.00 79.88 424 ILE A C 1
ATOM 3352 O O . ILE A 1 424 ? 15.835 9.391 -24.650 1.00 79.88 424 ILE A O 1
ATOM 3356 N N . CYS A 1 425 ? 13.710 8.724 -24.339 1.00 84.50 425 CYS A N 1
ATOM 3357 C CA . CYS A 1 425 ? 13.727 9.025 -22.909 1.00 84.50 425 CYS A CA 1
ATOM 3358 C C . CYS A 1 425 ? 14.632 8.058 -22.118 1.00 84.50 425 CYS A C 1
ATOM 3360 O O . CYS A 1 425 ? 14.786 6.894 -22.509 1.00 84.50 425 CYS A O 1
ATOM 3362 N N . PRO A 1 426 ? 15.205 8.494 -20.980 1.00 84.56 426 PRO A N 1
ATOM 3363 C CA . PRO A 1 426 ? 16.126 7.686 -20.173 1.00 84.56 426 PRO A CA 1
ATOM 3364 C C . PRO A 1 426 ? 15.599 6.301 -19.794 1.00 84.56 426 PRO A C 1
ATOM 3366 O O . PRO A 1 426 ? 16.352 5.331 -19.799 1.00 84.56 426 PRO A O 1
ATOM 3369 N N . MET A 1 427 ? 14.293 6.182 -19.545 1.00 85.75 427 MET A N 1
ATOM 3370 C CA . MET A 1 427 ? 13.671 4.909 -19.174 1.00 85.75 427 MET A CA 1
ATOM 3371 C C . MET A 1 427 ? 13.745 3.878 -20.306 1.00 85.75 427 MET A C 1
ATOM 3373 O O . MET A 1 427 ? 14.052 2.712 -20.071 1.00 85.75 427 MET A O 1
ATOM 3377 N N . CYS A 1 428 ? 13.540 4.323 -21.548 1.00 81.38 428 CYS A N 1
ATOM 3378 C CA . CYS A 1 428 ? 13.695 3.475 -22.728 1.00 81.38 428 CYS A CA 1
ATOM 3379 C C . CYS A 1 428 ? 15.172 3.128 -22.984 1.00 81.38 428 CYS A C 1
ATOM 3381 O O . CYS A 1 428 ? 15.473 2.026 -23.434 1.00 81.38 428 CYS A O 1
ATOM 3383 N N . ARG A 1 429 ? 16.111 4.032 -22.662 1.00 79.56 429 ARG A N 1
ATOM 3384 C CA . ARG A 1 429 ? 17.557 3.793 -22.843 1.00 79.56 429 ARG A CA 1
ATOM 3385 C C . ARG A 1 429 ? 18.071 2.626 -21.997 1.00 79.56 429 ARG A C 1
ATOM 3387 O O . ARG A 1 429 ? 18.777 1.776 -22.531 1.00 79.56 429 ARG A O 1
ATOM 3394 N N . VAL A 1 430 ? 17.696 2.562 -20.714 1.00 79.56 430 VAL A N 1
ATOM 3395 C CA . VAL A 1 430 ? 18.053 1.435 -19.822 1.00 79.56 430 VAL A CA 1
ATOM 3396 C C . VAL A 1 430 ? 17.568 0.111 -20.409 1.00 79.56 430 VAL A C 1
ATOM 3398 O O . VAL A 1 430 ? 18.318 -0.863 -20.461 1.00 79.56 430 VAL A O 1
ATOM 3401 N N . TYR A 1 431 ? 16.326 0.094 -20.895 1.00 75.50 431 TYR A N 1
ATOM 3402 C CA . TYR A 1 431 ? 15.730 -1.089 -21.499 1.00 75.50 431 TYR A CA 1
ATOM 3403 C C . TYR A 1 431 ? 16.491 -1.542 -22.764 1.00 75.50 431 TYR A C 1
ATOM 3405 O O . TYR A 1 431 ? 16.785 -2.728 -22.911 1.00 75.50 431 TYR A O 1
ATOM 3413 N N . PHE A 1 432 ? 16.896 -0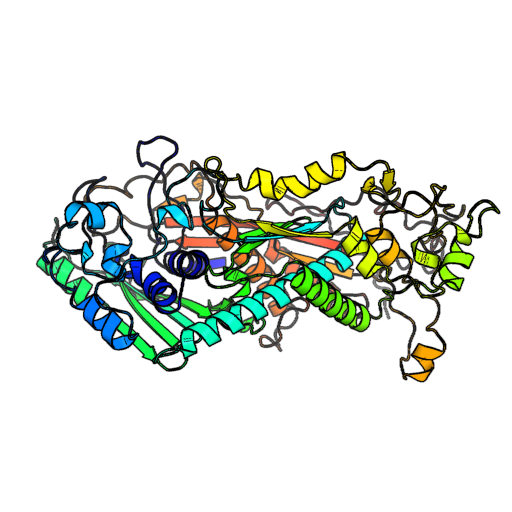.615 -23.644 1.00 71.44 432 PHE A N 1
ATOM 3414 C CA . PHE A 1 432 ? 17.599 -0.956 -24.892 1.00 71.44 432 PHE A CA 1
ATOM 3415 C C . PHE A 1 432 ? 19.078 -1.320 -24.732 1.00 71.44 432 PHE A C 1
ATOM 3417 O O . PHE A 1 432 ? 19.564 -2.150 -25.507 1.00 71.44 432 PHE A O 1
ATOM 3424 N N . LEU A 1 433 ? 19.782 -0.753 -23.742 1.00 67.56 433 LEU A N 1
ATOM 3425 C CA . LEU A 1 433 ? 21.196 -1.057 -23.471 1.00 67.56 433 LEU A CA 1
ATOM 3426 C C . LEU A 1 433 ? 21.420 -2.540 -23.148 1.00 67.56 433 LEU A C 1
ATOM 3428 O O . LEU A 1 433 ? 22.484 -3.094 -23.430 1.00 67.56 433 LEU A O 1
ATOM 3432 N N . ASN A 1 434 ? 20.428 -3.185 -22.544 1.00 64.06 434 ASN A N 1
ATOM 3433 C CA . ASN A 1 434 ? 20.538 -4.554 -22.079 1.00 64.06 434 ASN A CA 1
ATOM 3434 C C . ASN A 1 434 ? 20.242 -5.557 -23.214 1.00 64.06 434 ASN A C 1
ATOM 3436 O O . ASN A 1 434 ? 19.201 -6.211 -23.251 1.00 64.06 434 ASN A O 1
ATOM 3440 N N . SER A 1 435 ? 21.148 -5.604 -24.194 1.00 59.12 435 SER A N 1
ATOM 3441 C CA . SER A 1 435 ? 21.148 -6.520 -25.345 1.00 59.12 435 SER A CA 1
ATOM 3442 C C . SER A 1 435 ? 21.852 -7.849 -25.021 1.00 59.12 435 SER A C 1
ATOM 3444 O O . SER A 1 435 ? 22.706 -7.912 -24.138 1.00 59.12 435 SER A O 1
ATOM 3446 N N . HIS A 1 436 ? 21.523 -8.904 -25.778 1.00 53.84 436 HIS A N 1
ATOM 3447 C CA . HIS A 1 436 ? 21.996 -10.286 -25.618 1.00 53.84 436 HIS A CA 1
ATOM 3448 C C . HIS A 1 436 ? 23.520 -10.485 -25.788 1.00 53.84 436 HIS A C 1
ATOM 3450 O O . HIS A 1 436 ? 24.016 -11.601 -25.648 1.00 53.84 436 HIS A O 1
ATOM 3456 N N . LYS A 1 437 ? 24.296 -9.440 -26.113 1.00 53.44 437 LYS A N 1
ATOM 3457 C CA . LYS A 1 437 ? 25.736 -9.570 -26.386 1.00 53.44 437 LYS A CA 1
ATOM 3458 C C . LYS A 1 437 ? 26.617 -9.282 -25.164 1.00 53.44 437 LYS A C 1
ATOM 3460 O O . LYS A 1 437 ? 26.819 -8.138 -24.773 1.00 53.44 437 LYS A O 1
ATOM 3465 N N . SER A 1 438 ? 27.223 -10.367 -24.670 1.00 55.38 438 SER A N 1
ATOM 3466 C CA . SER A 1 438 ? 28.507 -10.512 -23.960 1.00 55.38 438 SER A CA 1
ATOM 3467 C C . SER A 1 438 ? 28.796 -9.628 -22.734 1.00 55.38 438 SER A C 1
ATOM 3469 O O . SER A 1 438 ? 29.036 -8.424 -22.838 1.00 55.38 438 SER A O 1
ATOM 3471 N N . ARG A 1 439 ? 28.935 -10.293 -21.577 1.00 65.38 439 ARG A N 1
ATOM 3472 C CA . ARG A 1 439 ? 29.518 -9.763 -20.328 1.00 65.38 439 ARG A CA 1
ATOM 3473 C C . ARG A 1 439 ? 30.871 -9.089 -20.570 1.00 65.38 439 ARG A C 1
ATOM 3475 O O . ARG A 1 439 ? 31.693 -9.572 -21.359 1.00 65.38 439 ARG A O 1
ATOM 3482 N N . THR A 1 440 ? 31.128 -8.016 -19.831 1.00 66.00 440 THR A N 1
ATOM 3483 C CA . THR A 1 440 ? 32.435 -7.353 -19.794 1.00 66.00 440 THR A CA 1
ATOM 3484 C C . THR A 1 440 ? 33.499 -8.279 -19.195 1.00 66.00 440 THR A C 1
ATOM 3486 O O . THR A 1 440 ? 33.199 -9.235 -18.478 1.00 66.00 440 THR A O 1
ATOM 3489 N N . LYS A 1 441 ? 34.778 -7.993 -19.468 1.00 65.56 441 LYS A N 1
ATOM 3490 C CA . LYS A 1 441 ? 35.902 -8.741 -18.876 1.00 65.56 441 LYS A CA 1
ATOM 3491 C C . LYS A 1 441 ? 35.887 -8.699 -17.342 1.00 65.56 441 LYS A C 1
ATOM 3493 O O . LYS A 1 441 ? 36.199 -9.707 -16.721 1.00 65.56 441 LYS A O 1
ATOM 3498 N N . ALA A 1 442 ? 35.500 -7.565 -16.754 1.00 70.56 442 ALA A N 1
ATOM 3499 C CA . ALA A 1 442 ? 35.408 -7.394 -15.305 1.00 70.56 442 ALA A CA 1
ATOM 3500 C C . ALA A 1 442 ? 34.327 -8.294 -14.686 1.00 70.56 442 ALA A C 1
ATOM 3502 O O . ALA A 1 442 ? 34.583 -8.960 -13.691 1.00 70.56 442 ALA A O 1
ATOM 3503 N N . GLU A 1 443 ? 33.156 -8.394 -15.318 1.00 67.81 443 GLU A N 1
ATOM 3504 C CA . GLU A 1 443 ? 32.078 -9.282 -14.856 1.00 67.81 443 GLU A CA 1
ATOM 3505 C C . GLU A 1 443 ? 32.473 -10.758 -14.952 1.00 67.81 443 GLU A C 1
ATOM 3507 O O . GLU A 1 443 ? 32.255 -11.520 -14.013 1.00 67.81 443 GLU A O 1
ATOM 3512 N N . LYS A 1 444 ? 33.133 -11.156 -16.047 1.00 67.69 444 LYS A N 1
ATOM 3513 C CA . LYS A 1 444 ? 33.670 -12.520 -16.182 1.00 67.69 444 LYS A CA 1
ATOM 3514 C C . LYS A 1 444 ? 34.706 -12.836 -15.099 1.00 67.69 444 LYS A C 1
ATOM 3516 O O . LYS A 1 444 ? 34.737 -13.954 -14.598 1.00 67.69 444 LYS A O 1
ATOM 3521 N N . ALA A 1 445 ? 35.529 -11.857 -14.720 1.00 72.88 445 ALA A N 1
ATOM 3522 C CA . ALA A 1 445 ? 36.524 -12.008 -13.658 1.00 72.88 445 ALA A CA 1
ATOM 3523 C C . ALA A 1 445 ? 35.901 -12.114 -12.253 1.00 72.88 445 ALA A C 1
ATOM 3525 O O . ALA A 1 445 ? 36.488 -12.741 -11.379 1.00 72.88 445 ALA A O 1
ATOM 3526 N N . GLN A 1 446 ? 34.702 -11.563 -12.045 1.00 72.88 446 GLN A N 1
ATOM 3527 C CA . GLN A 1 446 ? 33.928 -11.699 -10.803 1.00 72.88 446 GLN A CA 1
ATOM 3528 C C . GLN A 1 446 ? 33.142 -13.022 -10.719 1.00 72.88 446 GLN A C 1
ATOM 3530 O O . GLN A 1 446 ? 32.317 -13.194 -9.828 1.00 72.88 446 GLN A O 1
ATOM 3535 N N . GLY A 1 447 ? 33.373 -13.958 -11.646 1.00 61.16 447 GLY A N 1
ATOM 3536 C CA . GLY A 1 447 ? 32.670 -15.241 -11.683 1.00 61.16 447 GLY A CA 1
ATOM 3537 C C . GLY A 1 447 ? 31.237 -15.153 -12.212 1.00 61.16 447 GLY A C 1
ATOM 3538 O O . GLY A 1 447 ? 30.496 -16.130 -12.119 1.00 61.16 447 GLY A O 1
ATOM 3539 N N . ILE A 1 448 ? 30.836 -14.016 -12.795 1.00 62.97 448 ILE A N 1
ATOM 3540 C CA . ILE A 1 448 ? 29.520 -13.866 -13.420 1.00 62.97 448 ILE A CA 1
ATOM 3541 C C . ILE A 1 448 ? 29.546 -14.628 -14.749 1.00 62.97 448 ILE A C 1
ATOM 3543 O O . ILE A 1 448 ? 30.162 -14.199 -15.730 1.00 62.97 448 ILE A O 1
ATOM 3547 N N . THR A 1 449 ? 28.901 -15.793 -14.757 1.00 59.09 449 THR A N 1
ATOM 3548 C CA . THR A 1 449 ? 28.796 -16.686 -15.917 1.00 59.09 449 THR A CA 1
ATOM 3549 C C . THR A 1 449 ? 27.466 -16.474 -16.654 1.00 59.09 449 THR A C 1
ATOM 3551 O O . THR A 1 449 ? 26.497 -15.993 -16.074 1.00 59.09 449 THR A O 1
ATOM 3554 N N . GLY A 1 450 ? 27.426 -16.791 -17.954 1.00 60.06 450 GLY A N 1
ATOM 3555 C CA . GLY A 1 450 ? 26.234 -16.635 -18.804 1.00 60.06 450 GLY A CA 1
ATOM 3556 C C . GLY A 1 450 ? 26.084 -15.262 -19.478 1.00 60.06 450 GLY A C 1
ATOM 3557 O O . GLY A 1 450 ? 26.683 -14.263 -19.067 1.00 60.06 450 GLY A O 1
ATOM 3558 N N . ASP A 1 451 ? 25.289 -15.206 -20.549 1.00 59.78 451 ASP A N 1
ATOM 3559 C CA . ASP A 1 451 ? 24.945 -13.946 -21.217 1.00 59.78 451 ASP A CA 1
ATOM 3560 C C . ASP A 1 451 ? 24.064 -13.070 -20.314 1.00 59.78 451 ASP A C 1
ATOM 3562 O O . ASP A 1 451 ? 23.403 -13.559 -19.394 1.00 59.78 451 ASP A O 1
ATOM 3566 N N . ARG A 1 452 ? 24.099 -11.745 -20.511 1.00 59.16 452 ARG A N 1
ATOM 3567 C CA . ARG A 1 452 ? 23.162 -10.855 -19.810 1.00 59.16 452 ARG A CA 1
ATOM 3568 C C . ARG A 1 452 ? 21.757 -11.168 -20.300 1.00 59.16 452 ARG A C 1
ATOM 3570 O O . ARG A 1 452 ? 21.522 -11.206 -21.509 1.00 59.16 452 ARG A O 1
ATOM 3577 N N . LYS A 1 453 ? 20.823 -11.363 -19.370 1.00 58.28 453 LYS A N 1
ATOM 3578 C CA . LYS A 1 453 ? 19.407 -11.477 -19.707 1.00 58.28 453 LYS A CA 1
ATOM 3579 C C . LYS A 1 453 ? 18.954 -10.094 -20.128 1.00 58.28 453 LYS A C 1
ATOM 3581 O O . LYS A 1 453 ? 18.864 -9.183 -19.311 1.00 58.28 453 LYS A O 1
ATOM 3586 N N . GLY A 1 454 ? 18.746 -9.914 -21.426 1.00 53.16 454 GLY A N 1
ATOM 3587 C CA . GLY A 1 454 ? 18.172 -8.677 -21.919 1.00 53.16 454 GLY A CA 1
ATOM 3588 C C . GLY A 1 454 ? 16.742 -8.521 -21.417 1.00 53.16 454 GLY A C 1
ATOM 3589 O O . GLY A 1 454 ? 16.034 -9.509 -21.237 1.00 53.16 454 GLY A O 1
ATOM 3590 N N . TYR A 1 455 ? 16.271 -7.282 -21.289 1.00 57.62 455 TYR A N 1
ATOM 3591 C CA . TYR A 1 455 ? 14.833 -7.034 -21.126 1.00 57.62 455 TYR A CA 1
ATOM 3592 C C . TYR A 1 455 ? 14.004 -7.396 -22.372 1.00 57.62 455 TYR A C 1
ATOM 3594 O O . TYR A 1 455 ? 12.788 -7.315 -22.342 1.00 57.62 455 TYR A O 1
ATOM 3602 N N . ARG A 1 456 ? 14.672 -7.795 -23.461 1.00 51.03 456 ARG A N 1
ATOM 3603 C CA . ARG A 1 456 ? 14.078 -8.356 -24.687 1.00 51.03 456 ARG A CA 1
ATOM 3604 C C . ARG A 1 456 ? 13.532 -9.770 -24.505 1.00 51.03 456 ARG A C 1
ATOM 3606 O O . ARG A 1 456 ? 12.979 -10.342 -25.441 1.00 51.03 456 ARG A O 1
ATOM 3613 N N . GLY A 1 457 ? 13.824 -10.391 -23.364 1.00 56.47 457 GLY A N 1
ATOM 3614 C CA . GLY A 1 457 ? 13.283 -11.691 -23.024 1.00 56.47 457 GLY A CA 1
ATOM 3615 C C . GLY A 1 457 ? 11.782 -11.599 -22.783 1.00 56.47 457 GLY A C 1
ATOM 3616 O O . GLY A 1 457 ? 11.263 -10.559 -22.382 1.00 56.47 457 GLY A O 1
ATOM 3617 N N . ALA A 1 458 ? 11.079 -12.697 -23.050 1.00 67.94 458 ALA A N 1
ATOM 3618 C CA . ALA A 1 458 ? 9.665 -12.765 -22.740 1.00 67.94 458 ALA A CA 1
ATOM 3619 C C . ALA A 1 458 ? 9.459 -12.517 -21.241 1.00 67.94 458 ALA A C 1
ATOM 3621 O O . ALA A 1 458 ? 10.134 -13.139 -20.422 1.00 67.94 458 ALA A O 1
ATOM 3622 N N . PHE A 1 459 ? 8.531 -11.647 -20.873 1.00 77.25 459 PHE A N 1
ATOM 3623 C CA . PHE A 1 459 ? 8.132 -11.488 -19.485 1.00 77.25 459 PHE A CA 1
ATOM 3624 C C . PHE A 1 459 ? 6.618 -11.426 -19.365 1.00 77.25 459 PHE A C 1
ATOM 3626 O O . PHE A 1 459 ? 5.904 -11.035 -20.290 1.00 77.25 459 PHE A O 1
ATOM 3633 N N . ALA A 1 460 ? 6.140 -11.794 -18.189 1.00 81.06 460 ALA A N 1
ATOM 3634 C CA . ALA A 1 460 ? 4.774 -11.583 -17.774 1.00 81.06 460 ALA A CA 1
ATOM 3635 C C . ALA A 1 460 ? 4.777 -10.835 -16.441 1.00 81.06 460 ALA A C 1
ATOM 3637 O O . ALA A 1 460 ? 5.438 -11.247 -15.486 1.00 81.06 460 ALA A O 1
ATOM 3638 N N . LEU A 1 461 ? 4.058 -9.719 -16.401 1.00 86.00 461 LEU A N 1
ATOM 3639 C CA . LEU A 1 461 ? 3.874 -8.884 -15.227 1.00 86.00 461 LEU A CA 1
ATOM 3640 C C . LEU A 1 461 ? 2.379 -8.768 -14.933 1.00 86.00 461 LEU A C 1
ATOM 3642 O O . LEU A 1 461 ? 1.607 -8.332 -15.789 1.00 86.00 461 LEU A O 1
ATOM 3646 N N . VAL A 1 462 ? 2.010 -9.123 -13.707 1.00 89.50 462 VAL A N 1
ATOM 3647 C CA . VAL A 1 462 ? 0.679 -8.906 -13.133 1.00 89.50 462 VAL A CA 1
ATOM 3648 C C . VAL A 1 462 ? 0.859 -8.014 -11.913 1.00 89.50 462 VAL A C 1
ATOM 3650 O O . VAL A 1 462 ? 1.456 -8.447 -10.925 1.00 89.50 462 VAL A O 1
ATOM 3653 N N . SER A 1 463 ? 0.387 -6.771 -11.980 1.00 89.44 463 SER A N 1
ATOM 3654 C CA . SER A 1 463 ? 0.552 -5.776 -10.912 1.00 89.44 463 SER A CA 1
ATOM 3655 C C . SER A 1 463 ? -0.784 -5.203 -10.437 1.00 89.44 463 SER A C 1
ATOM 3657 O O . SER A 1 463 ? -1.718 -5.088 -11.233 1.00 89.44 463 SER A O 1
ATOM 3659 N N . PRO A 1 464 ? -0.901 -4.836 -9.147 1.00 86.94 464 PRO A N 1
ATOM 3660 C CA . PRO A 1 464 ? -2.152 -4.319 -8.615 1.00 86.94 464 PRO A CA 1
ATOM 3661 C C . PRO A 1 464 ? -2.414 -2.901 -9.126 1.00 86.94 464 PRO A C 1
ATOM 3663 O O . PRO A 1 464 ? -1.481 -2.130 -9.369 1.00 86.94 464 PRO A O 1
ATOM 3666 N N . SER A 1 465 ? -3.695 -2.565 -9.260 1.00 82.31 465 SER A N 1
ATOM 3667 C CA . SER A 1 465 ? -4.174 -1.222 -9.566 1.00 82.31 465 SER A CA 1
ATOM 3668 C C . SER A 1 465 ? -5.192 -0.783 -8.517 1.00 82.31 465 SER A C 1
ATOM 3670 O O . SER A 1 465 ? -5.938 -1.606 -7.982 1.00 82.31 465 SER A O 1
ATOM 3672 N N . SER A 1 466 ? -5.232 0.518 -8.242 1.00 76.19 466 SER A N 1
ATOM 3673 C CA . SER A 1 466 ? -6.267 1.152 -7.419 1.00 76.19 466 SER A CA 1
ATOM 3674 C C . SER A 1 466 ? -7.543 1.476 -8.205 1.00 76.19 466 SER A C 1
ATOM 3676 O O . SER A 1 466 ? -8.497 1.981 -7.616 1.00 76.19 466 SER A O 1
ATOM 3678 N N . HIS A 1 467 ? -7.581 1.209 -9.516 1.00 73.81 467 HIS A N 1
ATOM 3679 C CA . HIS A 1 467 ? -8.814 1.296 -10.298 1.00 73.81 467 HIS A CA 1
ATOM 3680 C C . HIS A 1 467 ? -9.760 0.151 -9.926 1.00 73.81 467 HIS A C 1
ATOM 3682 O O . HIS A 1 467 ? -9.332 -0.954 -9.595 1.00 73.81 467 HIS A O 1
ATOM 3688 N N . PHE A 1 468 ? -11.058 0.409 -9.997 1.00 69.56 468 PHE A N 1
ATOM 3689 C CA . PHE A 1 468 ? -12.080 -0.585 -9.711 1.00 69.56 468 PHE A CA 1
ATOM 3690 C C . PHE A 1 468 ? -13.375 -0.215 -10.421 1.00 69.56 468 PHE A C 1
ATOM 3692 O O . PHE A 1 468 ? -13.578 0.925 -10.847 1.00 69.56 468 PHE A O 1
ATOM 3699 N N . THR A 1 469 ? -14.262 -1.192 -10.498 1.00 67.94 469 THR A N 1
ATOM 3700 C CA . THR A 1 469 ? -15.636 -1.021 -10.959 1.00 67.94 469 THR A CA 1
ATOM 3701 C C . THR A 1 469 ? -16.577 -1.642 -9.935 1.00 67.94 469 THR A C 1
ATOM 3703 O O . THR A 1 469 ? -16.227 -2.585 -9.219 1.00 67.94 469 THR A O 1
ATOM 3706 N N . TYR A 1 470 ? -17.757 -1.051 -9.805 1.00 65.94 470 TYR A N 1
ATOM 3707 C CA . TYR A 1 470 ? -18.834 -1.564 -8.972 1.00 65.94 470 TYR A CA 1
ATOM 3708 C C . TYR A 1 470 ? -20.156 -1.135 -9.599 1.00 65.94 470 TYR A C 1
ATOM 3710 O O . TYR A 1 470 ? -20.216 -0.099 -10.269 1.00 65.94 470 TYR A O 1
ATOM 3718 N N . ALA A 1 471 ? -21.202 -1.920 -9.382 1.00 64.12 471 ALA A N 1
ATOM 3719 C CA . ALA A 1 471 ? -22.548 -1.555 -9.784 1.00 64.12 471 ALA A CA 1
ATOM 3720 C C . ALA A 1 471 ? -23.354 -1.187 -8.529 1.00 64.12 471 ALA A C 1
ATOM 3722 O O . ALA A 1 471 ? -23.336 -1.909 -7.532 1.00 64.12 471 ALA A O 1
ATOM 3723 N N . GLU A 1 472 ? -24.005 -0.021 -8.534 1.00 61.56 472 GLU A N 1
ATOM 3724 C CA . GLU A 1 472 ? -24.738 0.496 -7.365 1.00 61.56 472 GLU A CA 1
ATOM 3725 C C . GLU A 1 472 ? -25.880 -0.434 -6.920 1.00 61.56 472 GLU A C 1
ATOM 3727 O O . GLU A 1 472 ? -26.166 -0.534 -5.727 1.00 61.56 472 GLU A O 1
ATOM 3732 N N . ASP A 1 473 ? -26.486 -1.169 -7.856 1.00 64.25 473 ASP A N 1
ATOM 3733 C CA . ASP A 1 473 ? -27.528 -2.174 -7.615 1.00 64.25 473 ASP A CA 1
ATOM 3734 C C . ASP A 1 473 ? -27.014 -3.446 -6.914 1.00 64.25 473 ASP A C 1
ATOM 3736 O O . ASP A 1 473 ? -27.809 -4.252 -6.427 1.00 64.25 473 ASP A O 1
ATOM 3740 N N . GLN A 1 474 ? -25.694 -3.616 -6.813 1.00 68.50 474 GLN A N 1
ATOM 3741 C CA . GLN A 1 474 ? -25.053 -4.743 -6.132 1.00 68.50 474 GLN A CA 1
ATOM 3742 C C . GLN A 1 474 ? -24.734 -4.461 -4.656 1.00 68.50 474 GLN A C 1
ATOM 3744 O O . GLN A 1 474 ? -24.219 -5.341 -3.966 1.00 68.50 474 GLN A O 1
ATOM 3749 N N . CYS A 1 475 ? -25.049 -3.267 -4.138 1.00 74.56 475 CYS A N 1
ATOM 3750 C CA . CYS A 1 475 ? -24.993 -2.992 -2.703 1.00 74.56 475 CYS A CA 1
ATOM 3751 C C . CYS A 1 475 ? -26.294 -3.433 -2.018 1.00 74.56 475 CYS A C 1
ATOM 3753 O O . CYS A 1 475 ? -27.370 -2.891 -2.275 1.00 74.56 475 CYS A O 1
ATOM 3755 N N . GLN A 1 476 ? -26.194 -4.401 -1.109 1.00 78.75 476 GLN A N 1
ATOM 3756 C CA . GLN A 1 476 ? -27.335 -4.985 -0.410 1.00 78.75 476 GLN A CA 1
ATOM 3757 C C . GLN A 1 476 ? -27.210 -4.792 1.102 1.00 78.75 476 GLN A C 1
ATOM 3759 O O . GLN A 1 476 ? -26.195 -5.133 1.712 1.00 78.75 476 GLN A O 1
ATOM 3764 N N . LEU A 1 477 ? -28.275 -4.280 1.723 1.00 81.19 477 LEU A N 1
ATOM 3765 C CA . LEU A 1 477 ? -28.424 -4.288 3.177 1.00 81.19 477 LEU A CA 1
ATOM 3766 C C . LEU A 1 477 ? -28.684 -5.729 3.637 1.00 81.19 477 LEU A C 1
ATOM 3768 O O . LEU A 1 477 ? -29.727 -6.301 3.310 1.00 81.19 477 LEU A O 1
ATOM 3772 N N . VAL A 1 478 ? -27.765 -6.317 4.408 1.00 83.44 478 VAL A N 1
ATOM 3773 C CA . VAL A 1 478 ? -27.942 -7.694 4.903 1.00 83.44 478 VAL A CA 1
ATOM 3774 C C . VAL A 1 478 ? -28.935 -7.750 6.067 1.00 83.44 478 VAL A C 1
ATOM 3776 O O . VAL A 1 478 ? -29.790 -8.639 6.116 1.00 83.44 478 VAL A O 1
ATOM 3779 N N . GLU A 1 479 ? -28.922 -6.755 6.954 1.00 85.12 479 GLU A N 1
ATOM 3780 C CA . GLU A 1 479 ? -29.958 -6.553 7.968 1.00 85.12 479 GLU A CA 1
ATOM 3781 C C . GLU A 1 479 ? -29.999 -5.119 8.496 1.00 85.12 479 GLU A C 1
ATOM 3783 O O . GLU A 1 479 ? -29.064 -4.352 8.311 1.00 85.12 479 GLU A O 1
ATOM 3788 N N . GLN A 1 480 ? -31.083 -4.783 9.194 1.00 85.38 480 GLN A N 1
ATOM 3789 C CA . GLN A 1 480 ? -31.168 -3.568 9.994 1.00 85.38 480 GLN A CA 1
ATOM 3790 C C . GLN A 1 480 ? -30.524 -3.844 11.366 1.00 85.38 480 GLN A C 1
ATOM 3792 O O . GLN A 1 480 ? -31.063 -4.677 12.102 1.00 85.38 480 GLN A O 1
ATOM 3797 N N . PRO A 1 481 ? -29.411 -3.180 11.736 1.00 86.94 481 PRO A N 1
ATOM 3798 C CA . PRO A 1 481 ? -28.749 -3.432 13.013 1.00 86.94 481 PRO A CA 1
ATOM 3799 C C . PRO A 1 481 ? -29.691 -3.209 14.209 1.00 86.94 481 PRO A C 1
ATOM 3801 O O . PRO A 1 481 ? -30.382 -2.186 14.241 1.00 86.94 481 PRO A O 1
ATOM 3804 N N . PRO A 1 482 ? -29.685 -4.077 15.243 1.00 87.06 482 PRO A N 1
ATOM 3805 C CA . PRO A 1 482 ? -30.603 -3.973 16.388 1.00 87.06 482 PRO A CA 1
ATOM 3806 C C . PRO A 1 482 ? -30.534 -2.649 17.159 1.00 87.06 482 PRO A C 1
ATOM 3808 O O . PRO A 1 482 ? -31.497 -2.242 17.805 1.00 87.06 482 PRO A O 1
ATOM 3811 N N . LEU A 1 483 ? -29.378 -1.983 17.119 1.00 86.12 483 LEU A N 1
ATOM 3812 C CA . LEU A 1 483 ? -29.137 -0.724 17.823 1.00 86.12 483 LEU A CA 1
ATOM 3813 C C . LEU A 1 483 ? -29.432 0.515 16.962 1.00 86.12 483 LEU A C 1
ATOM 3815 O O . LEU A 1 483 ? -29.376 1.634 17.480 1.00 86.12 483 LEU A O 1
ATOM 3819 N N . ASP A 1 484 ? -29.814 0.333 15.692 1.00 82.44 484 ASP A N 1
ATOM 3820 C CA . ASP A 1 484 ? -30.251 1.407 14.801 1.00 82.44 484 ASP A CA 1
ATOM 3821 C C . ASP A 1 484 ? -31.780 1.552 14.754 1.00 82.44 484 ASP A C 1
ATOM 3823 O O . ASP A 1 484 ? -32.447 1.141 13.804 1.00 82.44 484 ASP A O 1
ATOM 3827 N N . MET A 1 485 ? -32.347 2.173 15.790 1.00 79.94 485 MET A N 1
ATOM 3828 C CA . MET A 1 485 ? -33.788 2.467 15.853 1.00 79.94 485 MET A CA 1
ATOM 3829 C C . MET A 1 485 ? -34.186 3.672 15.003 1.00 79.94 485 MET A C 1
ATOM 3831 O O . MET A 1 485 ? -35.340 3.819 14.606 1.00 79.94 485 MET A O 1
ATOM 3835 N N . GLY A 1 486 ? -33.229 4.563 14.756 1.00 76.81 486 GLY A N 1
ATOM 3836 C CA . GLY A 1 486 ? -33.400 5.765 13.959 1.00 76.81 486 GLY A CA 1
ATOM 3837 C C . GLY A 1 486 ? -33.547 5.494 12.464 1.00 76.81 486 GLY A C 1
ATOM 3838 O O . GLY A 1 486 ? -33.806 6.446 11.726 1.00 76.81 486 GLY A O 1
ATOM 3839 N N . GLY A 1 487 ? -33.372 4.242 12.027 1.00 76.94 487 GLY A N 1
ATOM 3840 C CA . GLY A 1 487 ? -33.469 3.838 10.628 1.00 76.94 487 GLY A CA 1
ATOM 3841 C C . GLY A 1 487 ? -32.364 4.447 9.768 1.00 76.94 487 GLY A C 1
ATOM 3842 O O . GLY A 1 487 ? -32.610 4.802 8.615 1.00 76.94 487 GLY A O 1
ATOM 3843 N N . ARG A 1 488 ? -31.158 4.617 10.325 1.00 74.69 488 ARG A N 1
ATOM 3844 C CA . ARG A 1 488 ? -29.970 5.091 9.605 1.00 74.69 488 ARG A CA 1
ATOM 3845 C C . ARG A 1 488 ? -29.637 4.199 8.407 1.00 74.69 488 ARG A C 1
ATOM 3847 O O . ARG A 1 488 ? -29.260 4.728 7.365 1.00 74.69 488 ARG A O 1
ATOM 3854 N N . PHE A 1 489 ? -29.808 2.889 8.553 1.00 76.31 489 PHE A N 1
ATOM 3855 C CA . PHE A 1 489 ? -29.488 1.869 7.552 1.00 76.31 489 PHE A CA 1
ATOM 3856 C C . PHE A 1 489 ? -30.709 1.366 6.761 1.00 76.31 489 PHE A C 1
ATOM 3858 O O . PHE A 1 489 ? -30.584 0.420 5.994 1.00 76.31 489 PHE A O 1
ATOM 3865 N N . ALA A 1 490 ? -31.882 1.998 6.894 1.00 70.88 490 ALA A N 1
ATOM 3866 C CA . ALA A 1 490 ? -33.150 1.456 6.387 1.00 70.88 490 ALA A CA 1
ATOM 3867 C C . ALA A 1 490 ? -33.301 1.413 4.848 1.00 70.88 490 ALA A C 1
ATOM 3869 O O . ALA A 1 490 ? -34.212 0.750 4.357 1.00 70.88 490 ALA A O 1
ATOM 3870 N N . ASN A 1 491 ? -32.448 2.104 4.083 1.00 64.94 491 ASN A N 1
ATOM 3871 C CA . ASN A 1 491 ? -32.471 2.104 2.614 1.00 64.94 491 ASN A CA 1
ATOM 3872 C C . ASN A 1 491 ? -31.095 1.703 2.049 1.00 64.94 491 ASN A C 1
ATOM 3874 O O . ASN A 1 491 ? -30.084 2.094 2.639 1.00 64.94 491 ASN A O 1
ATOM 3878 N N . PRO A 1 492 ? -31.027 0.990 0.903 1.00 55.78 492 PRO A N 1
ATOM 3879 C CA . PRO A 1 492 ? -29.784 0.839 0.149 1.00 55.78 492 PRO A CA 1
ATOM 3880 C C . PRO A 1 492 ? -29.312 2.226 -0.297 1.00 55.78 492 PRO A C 1
ATOM 3882 O O . PRO A 1 492 ? -30.104 3.030 -0.795 1.00 55.78 492 PRO A O 1
ATOM 3885 N N . LEU A 1 493 ? -28.048 2.550 -0.040 1.00 55.59 493 LEU A N 1
ATOM 3886 C CA . LEU A 1 493 ? -27.577 3.928 -0.169 1.00 55.59 493 LEU A CA 1
ATOM 3887 C C . LEU A 1 493 ? -27.041 4.207 -1.561 1.00 55.59 493 LEU A C 1
ATOM 3889 O O . LEU A 1 493 ? -26.300 3.407 -2.125 1.00 55.59 493 LEU A O 1
ATOM 3893 N N . GLN A 1 494 ? -27.385 5.385 -2.075 1.00 51.75 494 GLN A N 1
ATOM 3894 C CA . GLN A 1 494 ? -26.769 5.937 -3.272 1.00 51.75 494 GLN A CA 1
ATOM 3895 C C . GLN A 1 494 ? -25.368 6.426 -2.909 1.00 51.75 494 GLN A C 1
ATOM 3897 O O . GLN A 1 494 ? -25.188 7.218 -1.978 1.00 51.75 494 GLN A O 1
ATOM 3902 N N . ARG A 1 495 ? -24.357 5.921 -3.614 1.00 56.97 495 ARG A N 1
ATOM 3903 C CA . ARG A 1 495 ? -22.966 6.299 -3.377 1.00 56.97 495 ARG A CA 1
ATOM 3904 C C . ARG A 1 495 ? -22.687 7.620 -4.083 1.00 56.97 495 ARG A C 1
ATOM 3906 O O . ARG A 1 495 ? -22.675 7.679 -5.303 1.00 56.97 495 ARG A O 1
ATOM 3913 N N . ALA A 1 496 ? -22.426 8.678 -3.319 1.00 46.94 496 ALA A N 1
ATOM 3914 C CA . ALA A 1 496 ? -22.019 9.953 -3.904 1.00 46.94 496 ALA A CA 1
ATOM 3915 C C . ALA A 1 496 ? -20.554 9.911 -4.379 1.00 46.94 496 ALA A C 1
ATOM 3917 O O . ALA A 1 496 ? -20.242 10.442 -5.441 1.00 46.94 496 ALA A O 1
ATOM 3918 N N . THR A 1 497 ? -19.653 9.259 -3.623 1.00 56.75 497 THR A N 1
ATOM 3919 C CA . THR A 1 497 ? -18.204 9.315 -3.880 1.00 56.75 497 THR A CA 1
ATOM 3920 C C . THR A 1 497 ? -17.403 8.117 -3.336 1.00 56.75 497 THR A C 1
ATOM 3922 O O . THR A 1 497 ? -17.892 7.323 -2.540 1.00 56.75 497 THR A O 1
ATOM 3925 N N . VAL A 1 498 ? -16.145 8.000 -3.775 1.00 63.09 498 VAL A N 1
ATOM 3926 C CA . VAL A 1 498 ? -15.124 7.027 -3.344 1.00 63.09 498 VAL A CA 1
ATOM 3927 C C . VAL A 1 498 ? -14.132 7.701 -2.396 1.00 63.09 498 VAL A C 1
ATOM 3929 O O . VAL A 1 498 ? -13.527 8.707 -2.768 1.00 63.09 498 VAL A O 1
ATOM 3932 N N . THR A 1 499 ? -13.932 7.153 -1.203 1.00 69.12 499 THR A N 1
ATOM 3933 C CA . THR A 1 499 ? -13.010 7.713 -0.203 1.00 69.12 499 THR A CA 1
ATOM 3934 C C . THR A 1 499 ? -11.572 7.230 -0.386 1.00 69.12 499 THR A C 1
ATOM 3936 O O . THR A 1 499 ? -11.295 6.217 -1.027 1.00 69.12 499 THR A O 1
ATOM 3939 N N . LEU A 1 500 ? -10.632 7.931 0.249 1.00 71.19 500 LEU A N 1
ATOM 3940 C CA . LEU A 1 500 ? -9.224 7.541 0.283 1.00 71.19 500 LEU A CA 1
ATOM 3941 C C . LEU A 1 500 ? -9.003 6.147 0.907 1.00 71.19 500 LEU A C 1
ATOM 3943 O O . LEU A 1 500 ? -8.179 5.371 0.430 1.00 71.19 500 LEU A O 1
ATOM 3947 N N . GLN A 1 501 ? -9.769 5.819 1.951 1.00 72.88 501 GLN A N 1
ATOM 3948 C CA . GLN A 1 501 ? -9.730 4.515 2.626 1.00 72.88 501 GLN A CA 1
ATOM 3949 C C . GLN A 1 501 ? -10.222 3.397 1.703 1.00 72.88 501 GLN A C 1
ATOM 3951 O O . GLN A 1 501 ? -9.667 2.301 1.700 1.00 72.88 501 GLN A O 1
ATOM 3956 N N . GLU A 1 502 ? -11.221 3.690 0.870 1.00 74.31 502 GLU A N 1
ATOM 3957 C CA . GLU A 1 502 ? -11.709 2.748 -0.134 1.00 74.31 502 GLU A CA 1
ATOM 3958 C C . GLU A 1 502 ? -10.675 2.514 -1.244 1.00 74.31 502 GLU A C 1
ATOM 3960 O O . GLU A 1 502 ? -10.486 1.369 -1.638 1.00 74.31 502 GLU A O 1
ATOM 3965 N N . TYR A 1 503 ? -9.930 3.534 -1.696 1.00 76.75 503 TYR A N 1
ATOM 3966 C CA . TYR A 1 503 ? -8.806 3.321 -2.626 1.00 76.75 503 TYR A CA 1
ATOM 3967 C C . TYR A 1 503 ? -7.724 2.398 -2.045 1.00 76.75 503 TYR A C 1
ATOM 3969 O O . TYR A 1 503 ? -7.232 1.510 -2.751 1.00 76.75 503 TYR A O 1
ATOM 3977 N N . GLY A 1 504 ? -7.393 2.572 -0.760 1.00 80.94 504 GLY A N 1
ATOM 3978 C CA . GLY A 1 504 ? -6.504 1.663 -0.034 1.00 80.94 504 GLY A CA 1
ATOM 3979 C C . GLY A 1 504 ? -7.059 0.236 -0.005 1.00 80.94 504 GLY A C 1
ATOM 3980 O O . GLY A 1 504 ? -6.370 -0.702 -0.404 1.00 80.94 504 GLY A O 1
ATOM 3981 N N . LEU A 1 505 ? -8.333 0.075 0.366 1.00 80.88 505 LEU A N 1
ATOM 3982 C CA . LEU A 1 505 ? -9.022 -1.217 0.379 1.00 80.88 505 LEU A CA 1
ATOM 3983 C C . LEU A 1 505 ? -9.014 -1.899 -0.999 1.00 80.88 505 LEU A C 1
ATOM 3985 O O . LEU A 1 505 ? -8.681 -3.078 -1.089 1.00 80.88 505 LEU A O 1
ATOM 3989 N N . PHE A 1 506 ? -9.329 -1.185 -2.082 1.00 79.50 506 PHE A N 1
ATOM 3990 C CA . PHE A 1 506 ? -9.337 -1.772 -3.426 1.00 79.50 506 PHE A CA 1
ATOM 3991 C C . PHE A 1 506 ? -7.948 -2.232 -3.862 1.00 79.50 506 PHE A C 1
ATOM 3993 O O . PHE A 1 506 ? -7.816 -3.321 -4.414 1.00 79.50 506 PHE A O 1
ATOM 4000 N N . ASN A 1 507 ? -6.902 -1.472 -3.535 1.00 84.62 507 ASN A N 1
ATOM 4001 C CA . ASN A 1 507 ? -5.527 -1.898 -3.783 1.00 84.62 507 ASN A CA 1
ATOM 4002 C C . ASN A 1 507 ? -5.172 -3.184 -3.008 1.00 84.62 507 ASN A C 1
ATOM 4004 O O . ASN A 1 507 ? -4.560 -4.098 -3.566 1.00 84.62 507 ASN A O 1
ATOM 4008 N N . MET A 1 508 ? -5.598 -3.296 -1.744 1.00 87.25 508 MET A N 1
ATOM 4009 C CA . MET A 1 508 ? -5.437 -4.526 -0.955 1.00 87.25 508 MET A CA 1
ATOM 4010 C C . MET A 1 508 ? -6.152 -5.713 -1.613 1.00 87.25 508 MET A C 1
ATOM 4012 O O . MET A 1 508 ? -5.574 -6.793 -1.733 1.00 87.25 508 MET A O 1
ATOM 4016 N N . LEU A 1 509 ? -7.383 -5.521 -2.098 1.00 85.81 509 LEU A N 1
ATOM 4017 C CA . LEU A 1 509 ? -8.134 -6.562 -2.809 1.00 85.81 509 LEU A CA 1
ATOM 4018 C C . LEU A 1 509 ? -7.414 -7.012 -4.091 1.00 85.81 509 LEU A C 1
ATOM 4020 O O . LEU A 1 509 ? -7.246 -8.218 -4.297 1.00 85.81 509 LEU A O 1
ATOM 4024 N N . SER A 1 510 ? -6.913 -6.071 -4.900 1.00 86.38 510 SER A N 1
ATOM 4025 C CA . SER A 1 510 ? -6.115 -6.366 -6.100 1.00 86.38 510 SER A CA 1
ATOM 4026 C C . SER A 1 510 ? -4.892 -7.226 -5.765 1.00 86.38 510 SER A C 1
ATOM 4028 O O . SER A 1 510 ? -4.648 -8.248 -6.408 1.00 86.38 510 SER A O 1
ATOM 4030 N N . ARG A 1 511 ? -4.146 -6.875 -4.709 1.00 89.62 511 ARG A N 1
ATOM 4031 C CA . ARG A 1 511 ? -2.973 -7.647 -4.256 1.00 89.62 511 ARG A CA 1
ATOM 4032 C C . ARG A 1 511 ? -3.329 -9.064 -3.836 1.00 89.62 511 ARG A C 1
ATOM 4034 O O . ARG A 1 511 ? -2.596 -9.996 -4.158 1.00 89.62 511 ARG A O 1
ATOM 4041 N N . ARG A 1 512 ? -4.460 -9.242 -3.155 1.00 88.19 512 ARG A N 1
ATOM 4042 C CA . ARG A 1 512 ? -4.919 -10.559 -2.696 1.00 88.19 512 ARG A CA 1
ATOM 4043 C C . ARG A 1 512 ? -5.340 -11.464 -3.852 1.00 88.19 512 ARG A C 1
ATOM 4045 O O . ARG A 1 512 ? -5.023 -12.651 -3.826 1.00 88.19 512 ARG A O 1
ATOM 4052 N N . ILE A 1 513 ? -5.965 -10.921 -4.899 1.00 86.75 513 ILE A N 1
ATOM 4053 C CA . ILE A 1 513 ? -6.253 -11.681 -6.129 1.00 86.75 513 ILE A CA 1
ATOM 4054 C C . ILE A 1 513 ? -4.955 -12.134 -6.799 1.00 86.75 513 ILE A C 1
ATOM 4056 O O . ILE A 1 513 ? -4.808 -13.314 -7.122 1.00 86.75 513 ILE A O 1
ATOM 4060 N N . ILE A 1 514 ? -3.987 -11.228 -6.950 1.00 89.38 514 ILE A N 1
ATOM 4061 C CA . ILE A 1 514 ? -2.681 -11.557 -7.535 1.00 89.38 514 ILE A CA 1
ATOM 4062 C C . ILE A 1 514 ? -1.970 -12.621 -6.691 1.00 89.38 514 ILE A C 1
ATOM 4064 O O . ILE A 1 514 ? -1.416 -13.582 -7.226 1.00 89.38 514 ILE A O 1
ATOM 4068 N N . ALA A 1 515 ? -2.029 -12.514 -5.367 1.00 88.88 515 ALA A N 1
ATOM 4069 C CA . ALA A 1 515 ? -1.470 -13.523 -4.484 1.00 88.88 515 ALA A CA 1
ATOM 4070 C C . ALA A 1 515 ? -2.172 -14.880 -4.606 1.00 88.88 515 ALA A C 1
ATOM 4072 O O . ALA A 1 515 ? -1.507 -15.916 -4.561 1.00 88.88 515 ALA A O 1
ATOM 4073 N N . ARG A 1 516 ? -3.493 -14.908 -4.815 1.00 87.50 516 ARG A N 1
ATOM 4074 C CA . ARG A 1 516 ? -4.223 -16.154 -5.077 1.00 87.50 516 ARG A CA 1
ATOM 4075 C C . ARG A 1 516 ? -3.781 -16.801 -6.386 1.00 87.50 516 ARG A C 1
ATOM 4077 O O . ARG A 1 516 ? -3.565 -18.011 -6.392 1.00 87.50 516 ARG A O 1
ATOM 4084 N N . ILE A 1 517 ? -3.576 -16.016 -7.447 1.00 88.56 517 ILE A N 1
ATOM 4085 C CA . ILE A 1 517 ? -2.986 -16.506 -8.705 1.00 88.56 517 ILE A CA 1
ATOM 4086 C C . ILE A 1 517 ? -1.623 -17.139 -8.426 1.00 88.56 517 ILE A C 1
ATOM 4088 O O . ILE A 1 517 ? -1.398 -18.295 -8.775 1.00 88.56 517 ILE A O 1
ATOM 4092 N N . TRP A 1 518 ? -0.749 -16.421 -7.717 1.00 89.25 518 TRP A N 1
ATOM 4093 C CA . TRP A 1 518 ? 0.579 -16.915 -7.350 1.00 89.25 518 TRP A CA 1
ATOM 4094 C C . TRP A 1 518 ? 0.523 -18.236 -6.570 1.00 89.25 518 TRP A C 1
ATOM 4096 O O . TRP A 1 518 ? 1.283 -19.162 -6.840 1.00 89.25 518 TRP A O 1
ATOM 4106 N N . THR A 1 519 ? -0.424 -18.345 -5.641 1.00 86.25 519 THR A N 1
ATOM 4107 C CA . THR A 1 519 ? -0.636 -19.542 -4.817 1.00 86.25 519 THR A CA 1
ATOM 4108 C C . THR A 1 519 ? -1.106 -20.733 -5.644 1.00 86.25 519 THR A C 1
ATOM 4110 O O . THR A 1 519 ? -0.663 -21.854 -5.412 1.00 86.25 519 THR A O 1
ATOM 4113 N N . GLN A 1 520 ? -2.002 -20.512 -6.610 1.00 86.38 520 GLN A N 1
ATOM 4114 C CA . GLN A 1 520 ? -2.474 -21.581 -7.490 1.00 86.38 520 GLN A CA 1
ATOM 4115 C C . GLN A 1 520 ? -1.393 -22.060 -8.459 1.00 86.38 520 GLN A C 1
ATOM 4117 O O . GLN A 1 520 ? -1.354 -23.245 -8.785 1.00 86.38 520 GLN A O 1
ATOM 4122 N N . MET A 1 521 ? -0.490 -21.169 -8.874 1.00 85.69 521 MET A N 1
ATOM 4123 C CA . MET A 1 521 ? 0.646 -21.541 -9.715 1.00 85.69 521 MET A CA 1
ATOM 4124 C C . MET A 1 521 ? 1.666 -22.438 -8.999 1.00 85.69 521 MET A C 1
ATOM 4126 O O . MET A 1 521 ? 2.375 -23.190 -9.665 1.00 85.69 521 MET A O 1
ATOM 4130 N N . ASP A 1 522 ? 1.757 -22.354 -7.669 1.00 72.94 522 ASP A N 1
ATOM 4131 C CA . ASP A 1 522 ? 2.714 -23.105 -6.850 1.00 72.94 522 ASP A CA 1
ATOM 4132 C C . ASP A 1 522 ? 2.054 -23.611 -5.552 1.00 72.94 522 ASP A C 1
ATOM 4134 O O . ASP A 1 522 ? 2.366 -23.183 -4.435 1.00 72.94 522 ASP A O 1
ATOM 4138 N N . ALA A 1 523 ? 1.105 -24.544 -5.706 1.00 62.00 523 ALA A N 1
ATOM 4139 C CA . ALA A 1 523 ? 0.294 -25.079 -4.606 1.00 62.00 523 ALA A CA 1
ATOM 4140 C C . ALA A 1 523 ? 1.122 -25.721 -3.473 1.00 62.00 523 ALA A C 1
ATOM 4142 O O . ALA A 1 523 ? 0.642 -25.839 -2.343 1.00 62.00 523 ALA A O 1
ATOM 4143 N N . ALA A 1 524 ? 2.366 -26.120 -3.755 1.00 64.19 524 ALA A N 1
ATOM 4144 C CA . ALA A 1 524 ? 3.260 -26.754 -2.793 1.00 64.19 524 ALA A CA 1
ATOM 4145 C C . ALA A 1 524 ? 3.982 -25.753 -1.868 1.00 64.19 524 ALA A C 1
ATOM 4147 O O . ALA A 1 524 ? 4.499 -26.172 -0.832 1.00 64.19 524 ALA A O 1
ATOM 4148 N N . ASN A 1 525 ? 4.020 -24.449 -2.189 1.00 68.50 525 ASN A N 1
ATOM 4149 C CA . ASN A 1 525 ? 4.862 -23.483 -1.471 1.00 68.50 525 ASN A CA 1
ATOM 4150 C C . ASN A 1 525 ? 4.167 -22.144 -1.153 1.00 68.50 525 ASN A C 1
ATOM 4152 O O . ASN A 1 525 ? 4.646 -21.058 -1.482 1.00 68.50 525 ASN A O 1
ATOM 4156 N N . ARG A 1 526 ? 3.057 -22.218 -0.406 1.00 73.94 526 ARG A N 1
ATOM 4157 C CA . ARG A 1 526 ? 2.253 -21.058 0.048 1.00 73.94 526 ARG A CA 1
ATOM 4158 C C . ARG A 1 526 ? 2.983 -20.109 1.013 1.00 73.94 526 ARG A C 1
ATOM 4160 O O . ARG A 1 526 ? 2.461 -19.054 1.367 1.00 73.94 526 ARG A O 1
ATOM 4167 N N . THR A 1 527 ? 4.171 -20.486 1.480 1.00 80.81 527 THR A N 1
ATOM 4168 C CA . THR A 1 527 ? 5.023 -19.661 2.350 1.00 80.81 527 THR A CA 1
ATOM 4169 C C . THR A 1 527 ? 5.931 -18.716 1.575 1.00 80.81 527 THR A C 1
ATOM 4171 O O . THR A 1 527 ? 6.481 -17.788 2.164 1.00 80.81 527 THR A O 1
ATOM 4174 N N . LYS A 1 528 ? 6.103 -18.924 0.265 1.00 84.00 528 LYS A N 1
ATOM 4175 C CA . LYS A 1 528 ? 6.958 -18.069 -0.552 1.00 84.00 528 LYS A CA 1
ATOM 4176 C C . LYS A 1 528 ? 6.260 -16.725 -0.824 1.00 84.00 528 LYS A C 1
ATOM 4178 O O . LYS A 1 528 ? 5.099 -16.723 -1.243 1.00 84.00 528 LYS A O 1
ATOM 4183 N N . PRO A 1 529 ? 6.937 -15.581 -0.618 1.00 87.94 529 PRO A N 1
ATOM 4184 C CA . PRO A 1 529 ? 6.400 -14.287 -1.022 1.00 87.94 529 PRO A CA 1
ATOM 4185 C C . PRO A 1 529 ? 6.242 -14.208 -2.549 1.00 87.94 529 PRO A C 1
ATOM 4187 O O . PRO A 1 529 ? 6.845 -14.990 -3.293 1.00 87.94 529 PRO A O 1
ATOM 4190 N N . LEU A 1 530 ? 5.447 -13.245 -3.023 1.00 89.12 530 LEU A N 1
ATOM 4191 C CA . LEU A 1 530 ? 5.406 -12.918 -4.452 1.00 89.12 530 LEU A CA 1
ATOM 4192 C C . LEU A 1 530 ? 6.804 -12.503 -4.956 1.00 89.12 530 LEU A C 1
ATOM 4194 O O . LEU A 1 530 ? 7.608 -12.008 -4.162 1.00 89.12 530 LEU A O 1
ATOM 4198 N N . PRO A 1 531 ? 7.099 -12.634 -6.265 1.00 89.75 531 PRO A N 1
ATOM 4199 C CA . PRO A 1 531 ? 8.375 -12.193 -6.837 1.00 89.75 531 PRO A CA 1
ATOM 4200 C C . PRO A 1 531 ? 8.700 -10.718 -6.558 1.00 89.75 531 PRO A C 1
ATOM 4202 O O . PRO A 1 531 ? 9.854 -10.376 -6.298 1.00 89.75 531 PRO A O 1
ATOM 4205 N N . LEU A 1 532 ? 7.684 -9.848 -6.580 1.00 93.00 532 LEU A N 1
ATOM 4206 C CA . LEU A 1 532 ? 7.782 -8.438 -6.203 1.00 93.00 532 LEU A CA 1
ATOM 4207 C C . LEU A 1 532 ? 6.865 -8.184 -4.996 1.00 93.00 532 LEU A C 1
ATOM 4209 O O . LEU A 1 532 ? 5.736 -7.718 -5.167 1.00 93.00 532 LEU A O 1
ATOM 4213 N N . PRO A 1 533 ? 7.298 -8.535 -3.773 1.00 92.50 533 PRO A N 1
ATOM 4214 C CA . PRO A 1 533 ? 6.371 -8.692 -2.660 1.00 92.50 533 PRO A CA 1
ATOM 4215 C C . PRO A 1 533 ? 5.857 -7.379 -2.079 1.00 92.50 533 PRO A C 1
ATOM 4217 O O . PRO A 1 533 ? 4.705 -7.325 -1.663 1.00 92.50 533 PRO A O 1
ATOM 4220 N N . TYR A 1 534 ? 6.662 -6.314 -2.090 1.00 95.00 534 TYR A N 1
ATOM 4221 C CA . TYR A 1 534 ? 6.221 -5.003 -1.608 1.00 95.00 534 TYR A CA 1
ATOM 4222 C C . TYR A 1 534 ? 5.309 -4.312 -2.621 1.00 95.00 534 TYR A C 1
ATOM 4224 O O . TYR A 1 534 ? 4.359 -3.645 -2.228 1.00 95.00 534 TYR A O 1
ATOM 4232 N N . LEU A 1 535 ? 5.544 -4.536 -3.918 1.00 93.81 535 LEU A N 1
ATOM 4233 C CA . LEU A 1 535 ? 4.614 -4.130 -4.971 1.00 93.81 535 LEU A CA 1
ATOM 4234 C C . LEU A 1 535 ? 3.316 -4.951 -4.961 1.00 93.81 535 LEU A C 1
ATOM 4236 O O . LEU A 1 535 ? 2.290 -4.470 -5.431 1.00 93.81 535 LEU A O 1
ATOM 4240 N N . GLY A 1 536 ? 3.368 -6.189 -4.461 1.00 92.00 536 GLY A N 1
ATOM 4241 C CA . GLY A 1 536 ? 2.271 -7.152 -4.550 1.00 92.00 536 GLY A CA 1
ATOM 4242 C C . GLY A 1 536 ? 2.050 -7.665 -5.975 1.00 92.00 536 GLY A C 1
ATOM 4243 O O . GLY A 1 536 ? 0.910 -7.875 -6.375 1.00 92.00 536 GLY A O 1
ATOM 4244 N N . ALA A 1 537 ? 3.126 -7.819 -6.753 1.00 91.75 537 ALA A N 1
ATOM 4245 C CA . ALA A 1 537 ? 3.067 -8.184 -8.167 1.00 91.75 537 ALA A CA 1
ATOM 4246 C C . ALA A 1 537 ? 3.784 -9.507 -8.474 1.00 91.75 537 ALA A C 1
ATOM 4248 O O . ALA A 1 537 ? 4.768 -9.885 -7.825 1.00 91.75 537 ALA A O 1
ATOM 4249 N N . ILE A 1 538 ? 3.318 -10.181 -9.524 1.00 91.88 538 ILE A N 1
ATOM 4250 C CA . ILE A 1 538 ? 3.997 -11.325 -10.135 1.00 91.88 538 ILE A CA 1
ATOM 4251 C C . ILE A 1 538 ? 4.840 -10.798 -11.289 1.00 91.88 538 ILE A C 1
ATOM 4253 O O . ILE A 1 538 ? 4.300 -10.219 -12.226 1.00 91.88 538 ILE A O 1
ATOM 4257 N N . LEU A 1 539 ? 6.150 -11.028 -11.230 1.00 89.88 539 LEU A N 1
ATOM 4258 C CA . LEU A 1 539 ? 7.058 -10.844 -12.356 1.00 89.88 539 LEU A CA 1
ATOM 4259 C C . LEU A 1 539 ? 7.670 -12.197 -12.708 1.00 89.88 539 LEU A C 1
ATOM 4261 O O . LEU A 1 539 ? 8.377 -12.787 -11.891 1.00 89.88 539 LEU A O 1
ATOM 4265 N N . LEU A 1 540 ? 7.407 -12.655 -13.925 1.00 86.44 540 LEU A N 1
ATOM 4266 C CA . LEU A 1 540 ? 8.001 -13.846 -14.519 1.00 86.44 540 LEU A CA 1
ATOM 4267 C C . LEU A 1 540 ? 8.802 -13.433 -15.745 1.00 86.44 540 LEU A C 1
ATOM 4269 O O . LEU A 1 540 ? 8.309 -12.660 -16.564 1.00 86.44 540 LEU A O 1
ATOM 4273 N N . THR A 1 541 ? 10.012 -13.957 -15.892 1.00 79.00 541 THR A N 1
ATOM 4274 C CA . THR A 1 541 ? 10.844 -13.756 -17.084 1.00 79.00 541 THR A CA 1
ATOM 4275 C C . THR A 1 541 ? 10.884 -15.035 -17.918 1.00 79.00 541 THR A C 1
ATOM 4277 O O . THR A 1 541 ? 10.271 -16.045 -17.569 1.00 79.00 541 THR A O 1
ATOM 4280 N N . GLN A 1 542 ? 11.642 -15.034 -19.010 1.00 73.12 542 GLN A N 1
ATOM 4281 C CA . GLN A 1 542 ? 11.800 -16.190 -19.888 1.00 73.12 542 GLN A CA 1
ATOM 4282 C C . GLN A 1 542 ? 12.316 -17.445 -19.165 1.00 73.12 542 GLN A C 1
ATOM 4284 O O . GLN A 1 542 ? 12.052 -18.558 -19.616 1.00 73.12 542 GLN A O 1
ATOM 4289 N N . ASP A 1 543 ? 13.006 -17.284 -18.032 1.00 76.00 543 ASP A N 1
ATOM 4290 C CA . ASP A 1 543 ? 13.507 -18.403 -17.225 1.00 76.00 543 ASP A CA 1
ATOM 4291 C C . ASP A 1 543 ? 12.393 -19.080 -16.417 1.00 76.00 543 ASP A C 1
ATOM 4293 O O . ASP A 1 543 ? 12.538 -20.209 -15.957 1.00 76.00 543 ASP A O 1
ATOM 4297 N N . ASN A 1 544 ? 11.257 -18.402 -16.263 1.00 81.00 544 ASN A N 1
ATOM 4298 C CA . ASN A 1 544 ? 10.068 -18.895 -15.587 1.00 81.00 544 ASN A CA 1
ATOM 4299 C C . ASN A 1 544 ? 9.063 -19.498 -16.580 1.00 81.00 544 ASN A C 1
ATOM 4301 O O . AS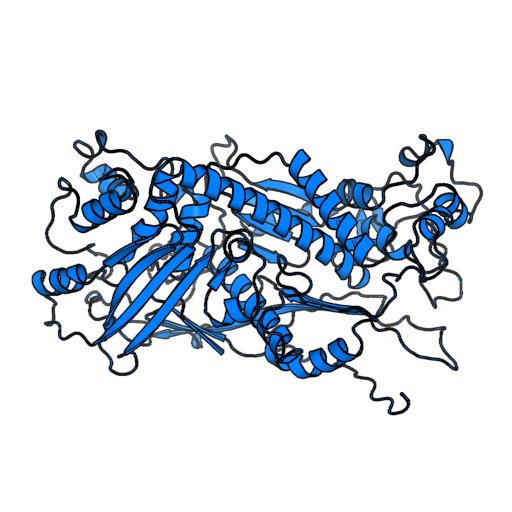N A 1 544 ? 7.861 -19.451 -16.328 1.00 81.00 544 ASN A O 1
ATOM 4305 N N . ARG A 1 545 ? 9.524 -20.034 -17.719 1.00 71.81 545 ARG A N 1
ATOM 4306 C CA . ARG A 1 545 ? 8.667 -20.491 -18.828 1.00 71.81 545 ARG A CA 1
ATOM 4307 C C . ARG A 1 545 ? 7.487 -21.351 -18.372 1.00 71.81 545 ARG A C 1
ATOM 4309 O O . ARG A 1 545 ? 6.352 -21.066 -18.745 1.00 71.81 545 ARG A O 1
ATOM 4316 N N . ASP A 1 546 ? 7.748 -22.367 -17.557 1.00 79.00 546 ASP A N 1
ATOM 4317 C CA . ASP A 1 546 ? 6.704 -23.284 -17.092 1.00 79.00 546 ASP A CA 1
ATOM 4318 C C . ASP A 1 546 ? 5.697 -22.565 -16.185 1.00 79.00 546 ASP A C 1
ATOM 4320 O O . ASP A 1 546 ? 4.490 -22.753 -16.312 1.00 79.00 546 ASP A O 1
ATOM 4324 N N . GLN A 1 547 ? 6.176 -21.653 -15.336 1.00 82.38 547 GLN A N 1
ATOM 4325 C CA . GLN A 1 547 ? 5.317 -20.826 -14.488 1.00 82.38 547 GLN A CA 1
ATOM 4326 C C . GLN A 1 547 ? 4.487 -19.834 -15.309 1.00 82.38 547 GLN A C 1
ATOM 4328 O O . GLN A 1 547 ? 3.345 -19.581 -14.949 1.00 82.38 547 GLN A O 1
ATOM 4333 N N . ILE A 1 548 ? 5.011 -19.299 -16.418 1.00 77.06 548 ILE A N 1
ATOM 4334 C CA . ILE A 1 548 ? 4.250 -18.418 -17.319 1.00 77.06 548 ILE A CA 1
ATOM 4335 C C . ILE A 1 548 ? 3.055 -19.174 -17.904 1.00 77.06 548 ILE A C 1
ATOM 4337 O O . ILE A 1 548 ? 1.941 -18.656 -17.889 1.00 77.06 548 ILE A O 1
ATOM 4341 N N . VAL A 1 549 ? 3.266 -20.407 -18.378 1.00 75.69 549 VAL A N 1
ATOM 4342 C CA . VAL A 1 549 ? 2.179 -21.252 -18.898 1.00 75.69 549 VAL A CA 1
ATOM 4343 C C . VAL A 1 549 ? 1.143 -21.529 -17.809 1.00 75.69 549 VAL A C 1
ATOM 4345 O O . VAL A 1 549 ? -0.050 -21.356 -18.049 1.00 75.69 549 VAL A O 1
ATOM 4348 N N . THR A 1 550 ? 1.580 -21.886 -16.600 1.00 82.62 550 THR A N 1
ATOM 4349 C CA . THR A 1 550 ? 0.668 -22.105 -15.468 1.00 82.62 550 THR A CA 1
ATOM 4350 C C . THR A 1 550 ? -0.104 -20.840 -15.099 1.00 82.62 550 THR A C 1
ATOM 4352 O O . THR A 1 550 ? -1.301 -20.915 -14.844 1.00 82.62 550 THR A O 1
ATOM 4355 N N . MET A 1 551 ? 0.538 -19.670 -15.128 1.00 84.12 551 MET A N 1
ATOM 4356 C CA . MET A 1 551 ? -0.108 -18.394 -14.822 1.00 84.12 551 MET A CA 1
ATOM 4357 C C . MET A 1 551 ? -1.270 -18.104 -15.774 1.00 84.12 551 MET A C 1
ATOM 4359 O O . MET A 1 551 ? -2.316 -17.651 -15.315 1.00 84.12 551 MET A O 1
ATOM 4363 N N . PHE A 1 552 ? -1.124 -18.401 -17.073 1.00 78.38 552 PHE A N 1
ATOM 4364 C CA . PHE A 1 552 ? -2.204 -18.229 -18.052 1.00 78.38 552 PHE A CA 1
ATOM 4365 C C . PHE A 1 552 ? -3.457 -19.041 -17.700 1.00 78.38 552 PHE A C 1
ATOM 4367 O O . PHE A 1 552 ? -4.563 -18.545 -17.903 1.00 78.38 552 PHE A O 1
ATOM 4374 N N . ASN A 1 553 ? -3.297 -20.227 -17.105 1.00 81.56 553 ASN A N 1
ATOM 4375 C CA . ASN A 1 553 ? -4.422 -21.047 -16.640 1.00 81.56 553 ASN A CA 1
ATOM 4376 C C . ASN A 1 553 ? -5.128 -20.458 -15.407 1.00 81.56 553 ASN A C 1
ATOM 4378 O O . ASN A 1 553 ? -6.240 -20.864 -15.095 1.00 81.56 553 ASN A O 1
ATOM 4382 N N . CYS A 1 554 ? -4.499 -19.510 -14.710 1.00 84.94 554 CYS A N 1
ATOM 4383 C CA . CYS A 1 554 ? -5.033 -18.873 -13.507 1.00 84.94 554 CYS A CA 1
ATOM 4384 C C . CYS A 1 554 ? -5.553 -17.447 -13.759 1.00 84.94 554 CYS A C 1
ATOM 4386 O O . CYS A 1 554 ? -6.078 -16.830 -12.834 1.00 84.94 554 CYS A O 1
ATOM 4388 N N . LEU A 1 555 ? -5.416 -16.893 -14.974 1.00 79.50 555 LEU A N 1
ATOM 4389 C CA . LEU A 1 555 ? -5.824 -15.507 -15.261 1.00 79.50 555 LEU A CA 1
ATOM 4390 C C . LEU A 1 555 ? -7.336 -15.289 -15.165 1.00 79.50 555 LEU A C 1
ATOM 4392 O O . LEU A 1 555 ? -7.755 -14.149 -14.990 1.00 79.50 555 LEU A O 1
ATOM 4396 N N . GLU A 1 556 ? -8.151 -16.345 -15.235 1.00 78.06 556 GLU A N 1
ATOM 4397 C CA . GLU A 1 556 ? -9.597 -16.235 -15.004 1.00 78.06 556 GLU A CA 1
ATOM 4398 C C . GLU A 1 556 ? -9.925 -15.639 -13.625 1.00 78.06 556 GLU A C 1
ATOM 4400 O O . GLU A 1 556 ? -10.885 -14.886 -13.495 1.00 78.06 556 GLU A O 1
ATOM 4405 N N . LEU A 1 557 ? -9.056 -15.856 -12.631 1.00 80.81 557 LEU A N 1
ATOM 4406 C CA . LEU A 1 557 ? -9.197 -15.291 -11.288 1.00 80.81 557 LEU A CA 1
ATOM 4407 C C . LEU A 1 557 ? -9.150 -13.761 -11.255 1.00 80.81 557 LEU A C 1
ATOM 4409 O O . LEU A 1 557 ? -9.594 -13.166 -10.277 1.00 80.81 557 LEU A O 1
ATOM 4413 N N . LEU A 1 558 ? -8.599 -13.116 -12.287 1.00 75.50 558 LEU A N 1
ATOM 4414 C CA . LEU A 1 558 ? -8.609 -11.656 -12.410 1.00 75.50 558 LEU A CA 1
ATOM 4415 C C . LEU A 1 558 ? -10.010 -11.099 -12.658 1.00 75.50 558 LEU A C 1
ATOM 4417 O O . LEU A 1 558 ? -10.240 -9.917 -12.429 1.00 75.50 558 LEU A O 1
ATOM 4421 N N . PHE A 1 559 ? -10.925 -11.945 -13.125 1.00 73.44 559 PHE A N 1
ATOM 4422 C CA . PHE A 1 559 ? -12.307 -11.590 -13.426 1.00 73.44 559 PHE A CA 1
ATOM 4423 C C . PHE A 1 559 ? -13.275 -12.047 -12.327 1.00 73.44 559 PHE A C 1
ATOM 4425 O O . PHE A 1 559 ? -14.481 -11.819 -12.444 1.00 73.44 559 PHE A O 1
ATOM 4432 N N . ASP A 1 560 ? -12.769 -12.681 -11.262 1.00 73.56 560 ASP A N 1
ATOM 4433 C CA . ASP A 1 560 ? -13.587 -13.092 -10.127 1.00 73.56 560 ASP A CA 1
ATOM 4434 C C . ASP A 1 560 ? -14.236 -11.866 -9.479 1.00 73.56 560 ASP A C 1
ATOM 4436 O O . ASP A 1 560 ? -13.578 -10.882 -9.131 1.00 73.56 560 ASP A O 1
ATOM 4440 N N . THR A 1 561 ? -15.540 -11.957 -9.234 1.00 75.44 561 THR A N 1
ATOM 4441 C CA . THR A 1 561 ? -16.226 -10.985 -8.393 1.00 75.44 561 THR A CA 1
ATOM 4442 C C . THR A 1 561 ? -15.779 -11.128 -6.943 1.00 75.44 561 THR A C 1
ATOM 4444 O O . THR A 1 561 ? -15.587 -12.234 -6.407 1.00 75.44 561 THR A O 1
ATOM 4447 N N . VAL A 1 562 ? -15.618 -9.983 -6.289 1.00 79.12 562 VAL A N 1
ATOM 4448 C CA . VAL A 1 562 ? -15.285 -9.908 -4.876 1.00 79.12 562 VAL A CA 1
ATOM 4449 C C . VAL A 1 562 ? -16.506 -9.442 -4.101 1.00 79.12 562 VAL A C 1
ATOM 4451 O O . VAL A 1 562 ? -16.962 -8.319 -4.258 1.00 79.12 562 VAL A O 1
ATOM 4454 N N . GLU A 1 563 ? -17.011 -10.306 -3.234 1.00 83.56 563 GLU A N 1
ATOM 4455 C CA . GLU A 1 563 ? -18.032 -9.985 -2.249 1.00 83.56 563 GLU A CA 1
ATOM 4456 C C . GLU A 1 563 ? -17.347 -9.386 -1.021 1.00 83.56 563 GLU A C 1
ATOM 4458 O O . GLU A 1 563 ? -16.675 -10.084 -0.263 1.00 83.56 563 GLU A O 1
ATOM 4463 N N . LEU A 1 564 ? -17.492 -8.086 -0.824 1.00 79.94 564 LEU A N 1
ATOM 4464 C CA . LEU A 1 564 ? -17.051 -7.406 0.381 1.00 79.94 564 LEU A CA 1
ATOM 4465 C C . LEU A 1 564 ? -18.210 -7.397 1.383 1.00 79.94 564 LEU A C 1
ATOM 4467 O O . LEU A 1 564 ? -19.251 -6.787 1.129 1.00 79.94 564 LEU A O 1
ATOM 4471 N N . LEU A 1 565 ? -18.021 -8.050 2.532 1.00 81.06 565 LEU A N 1
ATOM 4472 C CA . LEU A 1 565 ? -18.889 -7.859 3.686 1.00 81.06 565 LEU A CA 1
ATOM 4473 C C . LEU A 1 565 ? -18.319 -6.733 4.550 1.00 81.06 565 LEU A C 1
ATOM 4475 O O . LEU A 1 565 ? -17.210 -6.818 5.080 1.00 81.06 565 LEU A O 1
ATOM 4479 N N . ALA A 1 566 ? -19.118 -5.685 4.690 1.00 77.12 566 ALA A N 1
ATOM 4480 C CA . ALA A 1 566 ? -18.835 -4.520 5.502 1.00 77.12 566 ALA A CA 1
ATOM 4481 C C . ALA A 1 566 ? -20.103 -4.247 6.319 1.00 77.12 566 ALA A C 1
ATOM 4483 O O . ALA A 1 566 ? -20.962 -3.460 5.914 1.00 77.12 566 ALA A O 1
ATOM 4484 N N . TYR A 1 567 ? -20.279 -4.986 7.421 1.00 82.06 567 TYR A N 1
ATOM 4485 C CA . TYR A 1 567 ? -21.558 -5.050 8.138 1.00 82.06 567 TYR A CA 1
ATOM 4486 C C . TYR A 1 567 ? -22.095 -3.641 8.470 1.00 82.06 567 TYR A C 1
ATOM 4488 O O . TYR A 1 567 ? -21.340 -2.845 9.042 1.00 82.06 567 TYR A O 1
ATOM 4496 N N . PRO A 1 568 ? -23.370 -3.329 8.136 1.00 80.38 568 PRO A N 1
ATOM 4497 C CA . PRO A 1 568 ? -24.451 -4.246 7.733 1.00 80.38 568 PRO A CA 1
ATOM 4498 C C . PRO A 1 568 ? -24.705 -4.351 6.216 1.00 80.38 568 PRO A C 1
ATOM 4500 O O . PRO A 1 568 ? -25.823 -4.652 5.793 1.00 80.38 568 PRO A O 1
ATOM 4503 N N . PHE A 1 569 ? -23.694 -4.117 5.382 1.00 80.56 569 PHE A N 1
ATOM 4504 C CA . PHE A 1 569 ? -23.810 -4.209 3.926 1.00 80.56 569 PHE A CA 1
ATOM 4505 C C . PHE A 1 569 ? -22.977 -5.341 3.351 1.00 80.56 569 PHE A C 1
ATOM 4507 O O . PHE A 1 569 ? -21.919 -5.699 3.873 1.00 80.56 569 PHE A O 1
ATOM 4514 N N . LYS A 1 570 ? -23.448 -5.849 2.218 1.00 81.12 570 LYS A N 1
ATOM 4515 C CA . LYS A 1 570 ? -22.698 -6.705 1.311 1.00 81.12 570 LYS A CA 1
ATOM 4516 C C . LYS A 1 570 ? -22.645 -6.023 -0.050 1.00 81.12 570 LYS A C 1
ATOM 4518 O O . LYS A 1 570 ? -23.667 -5.531 -0.524 1.00 81.12 570 LYS A O 1
ATOM 4523 N N . VAL A 1 571 ? -21.459 -5.950 -0.642 1.00 78.19 571 VAL A N 1
ATOM 4524 C CA . VAL A 1 571 ? -21.254 -5.304 -1.941 1.00 78.19 571 VAL A CA 1
ATOM 4525 C C . VAL A 1 571 ? -20.350 -6.146 -2.821 1.00 78.19 571 VAL A C 1
ATOM 4527 O O . VAL A 1 571 ? -19.297 -6.613 -2.388 1.00 78.19 571 VAL A O 1
ATOM 4530 N N . THR A 1 572 ? -20.752 -6.305 -4.074 1.00 80.06 572 THR A N 1
ATOM 4531 C CA . THR A 1 572 ? -19.908 -6.901 -5.102 1.00 80.06 572 THR A CA 1
ATOM 4532 C C . THR A 1 572 ? -19.021 -5.821 -5.718 1.00 80.06 572 THR A C 1
ATOM 4534 O O . THR A 1 572 ? -19.500 -4.790 -6.191 1.00 80.06 572 THR A O 1
ATOM 4537 N N . VAL A 1 573 ? -17.710 -6.043 -5.709 1.00 76.25 573 VAL A N 1
ATOM 4538 C CA . VAL A 1 573 ? -16.713 -5.154 -6.311 1.00 76.25 573 VAL A CA 1
ATOM 4539 C C . VAL A 1 573 ? -15.812 -5.932 -7.258 1.00 76.25 573 VAL A C 1
ATOM 4541 O O . VAL A 1 573 ? -15.561 -7.127 -7.077 1.00 76.25 573 VAL A O 1
ATOM 4544 N N . GLN A 1 574 ? -15.317 -5.241 -8.278 1.00 75.69 574 GLN A N 1
ATOM 4545 C CA . GLN A 1 574 ? -14.419 -5.801 -9.279 1.00 75.69 574 GLN A CA 1
ATOM 4546 C C . GLN A 1 574 ? -13.140 -4.950 -9.318 1.00 75.69 574 GLN A C 1
ATOM 4548 O O . GLN A 1 574 ? -13.133 -3.857 -9.900 1.00 75.69 574 GLN A O 1
ATOM 4553 N N . PRO A 1 575 ? -12.075 -5.391 -8.624 1.00 74.25 575 PRO A N 1
ATOM 4554 C CA . PRO A 1 575 ? -10.800 -4.683 -8.598 1.00 74.25 575 PRO A CA 1
ATOM 4555 C C . PRO A 1 575 ? -10.072 -4.812 -9.939 1.00 74.25 575 PRO A C 1
ATOM 4557 O O . PRO A 1 575 ? -10.176 -5.834 -10.615 1.00 74.25 575 PRO A O 1
ATOM 4560 N N . ALA A 1 576 ? -9.305 -3.790 -10.313 1.00 76.50 576 ALA A N 1
ATOM 4561 C CA . ALA A 1 576 ? -8.503 -3.830 -11.526 1.00 76.50 576 ALA A CA 1
ATOM 4562 C C . ALA A 1 576 ? -7.073 -4.310 -11.249 1.00 76.50 576 ALA A C 1
ATOM 4564 O O . ALA A 1 576 ? -6.438 -3.967 -10.246 1.00 76.50 576 ALA A O 1
ATOM 4565 N N . VAL A 1 577 ? -6.522 -5.029 -12.221 1.00 81.12 577 VAL A N 1
ATOM 4566 C CA . VAL A 1 577 ? -5.094 -5.332 -12.300 1.00 81.12 577 VAL A CA 1
ATOM 4567 C C . VAL A 1 577 ? -4.524 -4.810 -13.610 1.00 81.12 577 VAL A C 1
ATOM 4569 O O . VAL A 1 577 ? -5.211 -4.742 -14.633 1.00 81.12 577 VAL A O 1
ATOM 4572 N N . GLU A 1 578 ? -3.247 -4.453 -13.584 1.00 81.75 578 GLU A N 1
ATOM 4573 C CA . GLU A 1 578 ? -2.496 -4.131 -14.789 1.00 81.75 578 GLU A CA 1
ATOM 4574 C C . GLU A 1 578 ? -1.732 -5.373 -15.251 1.00 81.75 578 GLU A C 1
ATOM 4576 O O . GLU A 1 578 ? -1.014 -6.016 -14.478 1.00 81.75 578 GLU A O 1
ATOM 4581 N N . LEU A 1 579 ? -1.887 -5.694 -16.535 1.00 79.88 579 LEU A N 1
ATOM 4582 C CA . LEU A 1 579 ? -1.183 -6.786 -17.190 1.00 79.88 579 LEU A CA 1
ATOM 4583 C C . LEU A 1 579 ? -0.196 -6.232 -18.209 1.00 79.88 579 LEU A C 1
ATOM 4585 O O . LEU A 1 579 ? -0.533 -5.385 -19.037 1.00 79.88 579 LEU A O 1
ATOM 4589 N N . SER A 1 580 ? 1.034 -6.732 -18.171 1.00 78.88 580 SER A N 1
ATOM 4590 C CA . SER A 1 580 ? 2.046 -6.446 -19.185 1.00 78.88 580 SER A CA 1
ATOM 4591 C C . SER A 1 580 ? 2.736 -7.733 -19.595 1.00 78.88 580 SER A C 1
ATOM 4593 O O . SER A 1 580 ? 3.318 -8.428 -18.768 1.00 78.88 580 SER A O 1
ATOM 4595 N N . PHE A 1 581 ? 2.678 -8.033 -20.889 1.00 73.19 581 PHE A N 1
ATOM 4596 C CA . PHE A 1 581 ? 3.316 -9.203 -21.469 1.00 73.19 581 PHE A CA 1
ATOM 4597 C C . PHE A 1 581 ? 4.262 -8.779 -22.578 1.00 73.19 581 PHE A C 1
ATOM 4599 O O . PHE A 1 581 ? 3.904 -7.995 -23.459 1.00 73.19 581 PHE A O 1
ATOM 4606 N N . GLU A 1 582 ? 5.442 -9.367 -22.565 1.00 67.69 582 GLU A N 1
ATOM 4607 C CA . GLU A 1 582 ? 6.336 -9.405 -23.704 1.00 67.69 582 GLU A CA 1
ATOM 4608 C C . GLU A 1 582 ? 6.571 -10.873 -24.042 1.00 67.69 582 GLU A C 1
ATOM 4610 O O . GLU A 1 582 ? 6.883 -11.672 -23.166 1.00 67.69 582 GLU A O 1
ATOM 4615 N N . MET A 1 583 ? 6.376 -11.262 -25.300 1.00 58.72 583 MET A N 1
ATOM 4616 C CA . MET A 1 583 ? 6.598 -12.636 -25.748 1.00 58.72 583 MET A CA 1
ATOM 4617 C C . MET A 1 583 ? 7.697 -12.660 -26.801 1.00 58.72 583 MET A C 1
ATOM 4619 O O . MET A 1 583 ? 7.650 -11.917 -27.783 1.00 58.72 583 MET A O 1
ATOM 4623 N N . ALA A 1 584 ? 8.660 -13.560 -26.618 1.00 50.47 584 ALA A N 1
ATOM 4624 C CA . ALA A 1 584 ? 9.605 -13.917 -27.660 1.00 50.47 584 ALA A CA 1
ATOM 4625 C C . ALA A 1 584 ? 8.864 -14.756 -28.710 1.00 50.47 584 ALA A C 1
ATOM 4627 O O . ALA A 1 584 ? 8.283 -15.793 -28.392 1.00 50.47 584 ALA A O 1
ATOM 4628 N N . VAL A 1 585 ? 8.852 -14.303 -29.962 1.00 44.22 585 VAL A N 1
ATOM 4629 C CA . VAL A 1 585 ? 8.258 -15.064 -31.066 1.00 44.22 585 VAL A CA 1
ATOM 4630 C C . VAL A 1 585 ? 9.331 -15.989 -31.626 1.00 44.22 585 VAL A C 1
ATOM 4632 O O . VAL A 1 585 ? 10.319 -15.525 -32.191 1.00 44.22 585 VAL A O 1
ATOM 4635 N N . ASN A 1 586 ? 9.125 -17.296 -31.490 1.00 43.12 586 ASN A N 1
ATOM 4636 C CA . ASN A 1 586 ? 10.004 -18.302 -32.075 1.00 43.12 586 ASN A CA 1
ATOM 4637 C C . ASN A 1 586 ? 9.659 -18.508 -33.557 1.00 43.12 586 ASN A C 1
ATOM 4639 O O . ASN A 1 586 ? 8.941 -19.437 -33.913 1.00 43.12 586 ASN A O 1
ATOM 4643 N N . ASP A 1 587 ? 10.174 -17.648 -34.433 1.00 42.00 587 ASP A N 1
ATOM 4644 C CA . ASP A 1 587 ? 10.204 -17.930 -35.872 1.00 42.00 587 ASP A CA 1
ATOM 4645 C C . ASP A 1 587 ? 11.624 -18.331 -36.278 1.00 42.00 587 ASP A C 1
ATOM 4647 O O . ASP A 1 587 ? 12.418 -17.516 -36.741 1.00 42.00 587 ASP A O 1
ATOM 4651 N N . LEU A 1 588 ? 11.936 -19.612 -36.069 1.00 44.00 588 LEU A N 1
ATOM 4652 C CA . LEU A 1 588 ? 13.241 -20.208 -36.366 1.00 44.00 588 LEU A CA 1
ATOM 4653 C C . LEU A 1 588 ? 13.533 -20.347 -37.869 1.00 44.00 588 LEU A C 1
ATOM 4655 O O . LEU A 1 588 ? 14.625 -20.796 -38.215 1.00 44.00 588 LEU A O 1
ATOM 4659 N N . GLN A 1 589 ? 12.589 -20.046 -38.775 1.00 42.41 589 GLN A N 1
ATOM 4660 C CA . GLN A 1 589 ? 12.771 -20.405 -40.187 1.00 42.41 589 GLN A CA 1
ATOM 4661 C C . GLN A 1 589 ? 12.541 -19.303 -41.217 1.00 42.41 589 GLN A C 1
ATOM 4663 O O . GLN A 1 589 ? 13.163 -19.405 -42.277 1.00 42.41 589 GLN A O 1
ATOM 4668 N N . LYS A 1 590 ? 11.711 -18.270 -41.000 1.00 39.34 590 LYS A N 1
ATOM 4669 C CA . LYS A 1 590 ? 11.473 -17.282 -42.081 1.00 39.34 590 LYS A CA 1
ATOM 4670 C C . LYS A 1 590 ? 11.367 -15.823 -41.657 1.00 39.34 590 LYS A C 1
ATOM 4672 O O . LYS A 1 590 ? 11.670 -14.960 -42.486 1.00 39.34 590 LYS A O 1
ATOM 4677 N N . HIS A 1 591 ? 11.001 -15.512 -40.415 1.00 42.81 591 HIS A N 1
ATOM 4678 C CA . HIS A 1 591 ? 10.756 -14.125 -40.008 1.00 42.81 591 HIS A CA 1
ATOM 4679 C C . HIS A 1 591 ? 11.222 -13.761 -38.586 1.00 42.81 591 HIS A C 1
ATOM 4681 O O . HIS A 1 591 ? 10.537 -12.993 -37.913 1.00 42.81 591 HIS A O 1
ATOM 4687 N N . HIS A 1 592 ? 12.476 -14.088 -38.224 1.00 40.28 592 HIS A N 1
ATOM 4688 C CA . HIS A 1 592 ? 13.265 -13.300 -37.236 1.00 40.28 592 HIS A CA 1
ATOM 4689 C C . HIS A 1 592 ? 13.171 -11.771 -37.488 1.00 40.28 592 HIS A C 1
ATOM 4691 O O . HIS A 1 592 ? 13.410 -10.935 -36.631 1.00 40.28 592 HIS A O 1
ATOM 4697 N N . THR A 1 593 ? 12.798 -11.448 -38.727 1.00 37.00 593 THR A N 1
ATOM 4698 C CA . THR A 1 593 ? 12.540 -10.196 -39.422 1.00 37.00 593 THR A CA 1
ATOM 4699 C C . THR A 1 593 ? 11.548 -9.165 -38.868 1.00 37.00 593 THR A C 1
ATOM 4701 O O . THR A 1 593 ? 11.719 -7.956 -39.002 1.00 37.00 593 THR A O 1
ATOM 4704 N N . LYS A 1 594 ? 10.382 -9.663 -38.434 1.00 38.28 594 LYS A N 1
ATOM 4705 C CA . LYS A 1 594 ? 9.095 -8.937 -38.546 1.00 38.28 594 LYS A CA 1
ATOM 4706 C C . LYS A 1 594 ? 8.279 -8.965 -37.250 1.00 38.28 594 LYS A C 1
ATOM 4708 O O . LYS A 1 594 ? 7.069 -9.176 -37.258 1.00 38.28 594 LYS A O 1
ATOM 4713 N N . HIS A 1 595 ? 8.930 -8.719 -36.119 1.00 46.97 595 HIS A N 1
ATOM 4714 C CA . HIS A 1 595 ? 8.317 -8.729 -34.784 1.00 46.97 595 HIS A CA 1
ATOM 4715 C C . HIS A 1 595 ? 7.518 -7.449 -34.442 1.00 46.97 595 HIS A C 1
ATOM 4717 O O . HIS A 1 595 ? 7.494 -7.013 -33.290 1.00 46.97 595 HIS A O 1
ATOM 4723 N N . THR A 1 596 ? 6.911 -6.789 -35.434 1.00 42.47 596 THR A N 1
ATOM 4724 C CA . THR A 1 596 ? 6.703 -5.330 -35.397 1.00 42.47 596 THR A CA 1
ATOM 4725 C C . THR A 1 596 ? 5.282 -4.845 -35.089 1.00 42.47 596 THR A C 1
ATOM 4727 O O . THR A 1 596 ? 5.124 -3.668 -34.783 1.00 42.47 596 THR A O 1
ATOM 4730 N N . TYR A 1 597 ? 4.244 -5.689 -35.110 1.00 33.81 597 TYR A N 1
ATOM 4731 C CA . TYR A 1 597 ? 2.864 -5.168 -35.046 1.00 33.81 597 TYR A CA 1
ATOM 4732 C C . TYR A 1 597 ? 2.314 -4.879 -33.636 1.00 33.81 597 TYR A C 1
ATOM 4734 O O . TYR A 1 597 ? 1.519 -3.957 -33.493 1.00 33.81 597 TYR A O 1
ATOM 4742 N N . LEU A 1 598 ? 2.780 -5.560 -32.581 1.00 35.41 598 LEU A N 1
ATOM 4743 C CA . LEU A 1 598 ? 2.383 -5.242 -31.192 1.00 35.41 598 LEU A CA 1
ATOM 4744 C C . LEU A 1 598 ? 3.234 -4.129 -30.545 1.00 35.41 598 LEU A C 1
ATOM 4746 O O . LEU A 1 598 ? 2.963 -3.715 -29.424 1.00 35.41 598 LEU A O 1
ATOM 4750 N N . LYS A 1 599 ? 4.272 -3.635 -31.237 1.00 42.66 599 LYS A N 1
ATOM 4751 C CA . LYS A 1 599 ? 5.282 -2.718 -30.672 1.00 42.66 599 LYS A CA 1
ATOM 4752 C C . LYS A 1 599 ? 5.029 -1.233 -30.964 1.00 42.66 599 LYS A C 1
ATOM 4754 O O . LYS A 1 599 ? 5.685 -0.391 -30.360 1.00 42.66 599 LYS A O 1
ATOM 4759 N N . ALA A 1 600 ? 4.113 -0.905 -31.879 1.00 34.00 600 ALA A N 1
ATOM 4760 C CA . ALA A 1 600 ? 3.905 0.473 -32.339 1.00 34.00 600 ALA A CA 1
ATOM 4761 C C . ALA A 1 600 ? 2.899 1.278 -31.496 1.00 34.00 600 ALA A C 1
ATOM 4763 O O . ALA A 1 600 ? 2.957 2.500 -31.517 1.00 34.00 600 ALA A O 1
ATOM 4764 N N . ASN A 1 601 ? 2.026 0.616 -30.731 1.00 35.00 601 ASN A N 1
ATOM 4765 C CA . ASN A 1 601 ? 1.090 1.255 -29.804 1.00 35.00 601 ASN A CA 1
ATOM 4766 C C . ASN A 1 601 ? 1.026 0.428 -28.513 1.00 35.00 601 ASN A C 1
ATOM 4768 O O . ASN A 1 601 ? 0.193 -0.472 -28.410 1.00 35.00 601 ASN A O 1
ATOM 4772 N N . PRO A 1 602 ? 1.923 0.666 -27.541 1.00 38.50 602 PRO A N 1
ATOM 4773 C CA . PRO A 1 602 ? 1.821 0.007 -26.253 1.00 38.50 602 PRO A CA 1
ATOM 4774 C C . PRO A 1 602 ? 0.540 0.479 -25.563 1.00 38.50 602 PRO A C 1
ATOM 4776 O O . PRO A 1 602 ? 0.344 1.671 -25.337 1.00 38.50 602 PRO A O 1
ATOM 4779 N N . SER A 1 603 ? -0.339 -0.457 -25.235 1.00 38.50 603 SER A N 1
ATOM 4780 C CA . SER A 1 603 ? -1.491 -0.193 -24.383 1.00 38.50 603 SER A CA 1
ATOM 4781 C C . SER A 1 603 ? -1.267 -0.938 -23.077 1.00 38.50 603 SER A C 1
ATOM 4783 O O . SER A 1 603 ? -1.154 -2.162 -23.073 1.00 38.50 603 SER A O 1
ATOM 4785 N N . VAL A 1 604 ? -1.174 -0.201 -21.969 1.00 42.44 604 VAL A N 1
ATOM 4786 C CA . VAL A 1 604 ? -1.513 -0.779 -20.667 1.00 42.44 604 VAL A CA 1
ATOM 4787 C C . VAL A 1 604 ? -3.010 -0.984 -20.729 1.00 42.44 604 VAL A C 1
ATOM 4789 O O . VAL A 1 604 ? -3.764 -0.019 -20.844 1.00 42.44 604 VAL A O 1
ATOM 4792 N N . ILE A 1 605 ? -3.425 -2.239 -20.772 1.00 45.69 605 ILE A N 1
ATOM 4793 C CA . ILE A 1 605 ? -4.839 -2.544 -20.805 1.00 45.69 605 ILE A CA 1
ATOM 4794 C C . ILE A 1 605 ? -5.247 -2.796 -19.361 1.00 45.69 605 ILE A C 1
ATOM 4796 O O . ILE A 1 605 ? -4.893 -3.817 -18.769 1.00 45.69 605 ILE A O 1
ATOM 4800 N N . SER A 1 606 ? -5.960 -1.830 -18.794 1.00 45.09 606 SER A N 1
ATOM 4801 C CA . SER A 1 606 ? -6.698 -2.039 -17.557 1.00 45.09 606 SER A CA 1
ATOM 4802 C C . SER A 1 606 ? -7.793 -3.052 -17.852 1.00 45.09 606 SER A C 1
ATOM 4804 O O . SER A 1 606 ? -8.635 -2.828 -18.723 1.00 45.09 606 SER A O 1
ATOM 4806 N N . VAL A 1 607 ? -7.742 -4.194 -17.176 1.00 51.06 607 VAL A N 1
ATOM 4807 C CA . VAL A 1 607 ? -8.760 -5.228 -17.329 1.00 51.06 607 VAL A CA 1
ATOM 4808 C C . VAL A 1 607 ? -9.995 -4.773 -16.554 1.00 51.06 607 VAL A C 1
ATOM 4810 O O . VAL A 1 607 ? -10.063 -4.932 -15.340 1.00 51.06 607 VAL A O 1
ATOM 4813 N N . ASP A 1 608 ? -10.947 -4.152 -17.250 1.00 47.56 608 ASP A N 1
ATOM 4814 C CA . ASP A 1 608 ? -12.308 -3.978 -16.733 1.00 47.56 608 ASP A CA 1
ATOM 4815 C C . ASP A 1 608 ? -13.020 -5.350 -16.772 1.00 47.56 608 ASP A C 1
ATOM 4817 O O . ASP A 1 608 ? -12.777 -6.115 -17.706 1.00 47.56 608 ASP A O 1
ATOM 4821 N N . PRO A 1 609 ? -13.885 -5.701 -15.817 1.00 40.00 609 PRO A N 1
ATOM 4822 C CA . PRO A 1 609 ? -14.661 -6.949 -15.807 1.00 40.00 609 PRO A CA 1
ATOM 4823 C C . PRO A 1 609 ? -15.499 -7.243 -17.063 1.00 40.00 609 PRO A C 1
ATOM 4825 O O . PRO A 1 609 ? -15.769 -8.410 -17.348 1.00 40.00 609 PRO A O 1
ATOM 4828 N N . ASN A 1 610 ? -15.875 -6.236 -17.857 1.00 39.97 610 ASN A N 1
ATOM 4829 C CA . ASN A 1 610 ? -16.508 -6.457 -19.168 1.00 39.97 610 ASN A CA 1
ATOM 4830 C C . ASN A 1 610 ? -15.496 -6.601 -20.319 1.00 39.97 610 ASN A C 1
ATOM 4832 O O . ASN A 1 610 ? -15.874 -6.842 -21.473 1.00 39.97 610 ASN A O 1
ATOM 4836 N N . SER A 1 611 ? -14.203 -6.453 -20.028 1.00 41.22 611 SER A N 1
ATOM 4837 C CA . SER A 1 611 ? -13.129 -6.592 -21.002 1.00 41.22 611 SER A CA 1
ATOM 4838 C C . SER A 1 611 ? -12.965 -8.049 -21.386 1.00 41.22 611 SER A C 1
ATOM 4840 O O . SER A 1 611 ? -12.606 -8.905 -20.583 1.00 41.22 611 SER A O 1
ATOM 4842 N N . LYS A 1 612 ? -13.151 -8.327 -22.671 1.00 34.62 612 LYS A N 1
ATOM 4843 C CA . LYS A 1 612 ? -12.733 -9.591 -23.267 1.00 34.62 612 LYS A CA 1
ATOM 4844 C C . LYS A 1 612 ? -11.308 -9.430 -23.771 1.00 34.62 612 LYS A C 1
ATOM 4846 O O . LYS A 1 612 ? -11.073 -8.694 -24.727 1.00 34.62 612 LYS A O 1
ATOM 4851 N N . PHE A 1 613 ? -10.365 -10.142 -23.167 1.00 39.44 613 PHE A N 1
ATOM 4852 C CA . PHE A 1 613 ? -9.033 -10.291 -23.742 1.00 39.44 613 PHE A CA 1
ATOM 4853 C C . PHE A 1 613 ? -8.959 -11.554 -24.577 1.00 39.44 613 PHE A C 1
ATOM 4855 O O . PHE A 1 613 ? -9.218 -12.653 -24.097 1.00 39.44 613 PHE A O 1
ATOM 4862 N N . THR A 1 614 ? -8.551 -11.397 -25.831 1.00 28.31 614 THR A N 1
ATOM 4863 C CA . THR A 1 614 ? -8.161 -12.538 -26.655 1.00 28.31 614 THR A CA 1
ATOM 4864 C C . THR A 1 614 ? -6.673 -12.772 -26.443 1.00 28.31 614 THR A C 1
ATOM 4866 O O . THR A 1 614 ? -5.843 -12.046 -26.987 1.00 28.31 614 THR A O 1
ATOM 4869 N N . ILE A 1 615 ? -6.328 -13.767 -25.629 1.00 35.38 615 ILE A N 1
ATOM 4870 C CA . ILE A 1 615 ? -4.945 -14.221 -25.499 1.00 35.38 615 ILE A CA 1
ATOM 4871 C C . ILE A 1 615 ? -4.692 -15.201 -26.644 1.00 35.38 615 ILE A C 1
ATOM 4873 O O . ILE A 1 615 ? -5.213 -16.314 -26.654 1.00 35.38 615 ILE A O 1
ATOM 4877 N N . LEU A 1 616 ? -3.904 -14.781 -27.635 1.00 27.61 616 LEU A N 1
ATOM 4878 C CA . LEU A 1 616 ? -3.399 -15.678 -28.673 1.00 27.61 616 LEU A CA 1
ATOM 4879 C C . LEU A 1 616 ? -2.289 -16.545 -28.069 1.00 27.61 616 LEU A C 1
ATOM 4881 O O . LEU A 1 616 ? -1.105 -16.229 -28.168 1.00 27.61 616 LEU A O 1
ATOM 4885 N N . VAL A 1 617 ? -2.681 -17.636 -27.415 1.00 29.39 617 VAL A N 1
ATOM 4886 C CA . VAL A 1 617 ? -1.740 -18.664 -26.969 1.00 29.39 617 VAL A CA 1
ATOM 4887 C C . VAL A 1 617 ? -1.357 -19.491 -28.192 1.00 29.39 617 VAL A C 1
ATOM 4889 O O . VAL A 1 617 ? -2.185 -20.205 -28.756 1.00 29.39 617 VAL A O 1
ATOM 4892 N N . THR A 1 618 ? -0.105 -19.397 -28.637 1.00 31.56 618 THR A N 1
ATOM 4893 C CA . THR A 1 618 ? 0.389 -20.269 -29.706 1.00 31.56 618 THR A CA 1
ATOM 4894 C C . THR A 1 618 ? 0.563 -21.679 -29.140 1.00 31.56 618 THR A C 1
ATOM 4896 O O . THR A 1 618 ? 1.571 -21.980 -28.499 1.00 31.56 618 THR A O 1
ATOM 4899 N N . THR A 1 619 ? -0.404 -22.564 -29.364 1.00 31.16 619 THR A N 1
ATOM 4900 C CA . THR A 1 619 ? -0.265 -24.004 -29.108 1.00 31.16 619 THR A CA 1
ATOM 4901 C C . THR A 1 619 ? 0.518 -24.661 -30.243 1.00 31.16 619 THR A C 1
ATOM 4903 O O . THR A 1 619 ? 0.020 -25.555 -30.923 1.00 31.16 619 THR A O 1
ATOM 4906 N N . ASP A 1 620 ? 1.757 -24.227 -30.495 1.00 34.19 620 ASP A N 1
ATOM 4907 C CA . ASP A 1 620 ? 2.593 -25.002 -31.411 1.00 34.19 620 ASP A CA 1
ATOM 4908 C C . ASP A 1 620 ? 3.071 -26.246 -30.661 1.00 34.19 620 ASP A C 1
ATOM 4910 O O . ASP A 1 620 ? 3.962 -26.203 -29.821 1.00 34.19 620 ASP A O 1
ATOM 4914 N N . SER A 1 621 ? 2.427 -27.372 -30.935 1.00 30.03 621 SER A N 1
ATOM 4915 C CA . SER A 1 621 ? 2.704 -28.716 -30.409 1.00 30.03 621 SER A CA 1
ATOM 4916 C C . SER A 1 621 ? 4.072 -29.287 -30.838 1.00 30.03 621 SER A C 1
ATOM 4918 O O . SER A 1 621 ? 4.290 -30.497 -30.817 1.00 30.03 621 SER A O 1
ATOM 4920 N N . ARG A 1 622 ? 5.029 -28.424 -31.197 1.00 29.42 622 ARG A N 1
ATOM 4921 C CA . ARG A 1 622 ? 6.389 -28.765 -31.638 1.00 29.42 622 ARG A CA 1
ATOM 4922 C C . ARG A 1 622 ? 7.484 -28.297 -30.678 1.00 29.42 622 ARG A C 1
ATOM 4924 O O . ARG A 1 622 ? 8.590 -27.982 -31.098 1.00 29.42 622 ARG A O 1
ATOM 4931 N N . TRP A 1 623 ? 7.194 -28.310 -29.380 1.00 30.30 623 TRP A N 1
ATOM 4932 C CA . TRP A 1 623 ? 8.198 -28.150 -28.328 1.00 30.30 623 TRP A CA 1
ATOM 4933 C C . TRP A 1 623 ? 8.510 -29.508 -27.687 1.00 30.30 623 TRP A C 1
ATOM 4935 O O . TRP A 1 623 ? 7.911 -29.885 -26.681 1.00 30.30 623 TRP A O 1
ATOM 4945 N N . ARG A 1 624 ? 9.433 -30.246 -28.308 1.00 29.48 624 ARG A N 1
ATOM 4946 C CA . ARG A 1 624 ? 10.282 -31.251 -27.656 1.00 29.48 624 ARG A CA 1
ATOM 4947 C C . ARG A 1 624 ? 11.730 -30.852 -27.857 1.00 29.48 624 ARG A C 1
ATOM 4949 O O . ARG A 1 624 ? 12.027 -30.371 -28.974 1.00 29.48 624 ARG A O 1
#

Secondary structure (DSSP, 8-state):
-EEEEEEBS-----SSSS-------BHHHHHHHHHHHH-SSHHHHHHHTTTTGGGGG-EEEETTEEESSSS--TTS--HHHHHHHHHH-PPTTTGGGS-HHHHHHTHHHHTTS---SS-HHHHS-TT--S----TT-EEEEEEE-S---HHHHHHHHHHHHHHHHHHHHHHHHHHHHHHHTSSPP-SEEEEEEEEEE----SSPPHHHHHHHHTT-EEEE-SSEEEEEEEEEESSGGGTT-EEEEEEE-S-PPPBHHHHHTTEEPHHHHHEEEE-SSEEEEEE-TT----HHHHHHHHHHHHHHHHHHTT---EEPHHHHHHHT-S-TT--TTT-TTTTTSS-EEHHHHHHHHHEEEEEE---S-SS-PPPHHHHHTHHHHHHTT-SEE-TTT--EE--SSPP------SSTT-GGG--S-SS--HHHHHHHH--SS---HHHHHTT--S----TTS-EEEEEEEEEEEEEEEEEEE----TTBTT-TTSSPPP-----HHHHHHHHHHHHHHHHHHHHHHTTT-TTSBPSBTTTTBEEE-GGGHHHHHHHHHHGGGGG--EEEEEETEEEEEEEEEEEEEE------SS-TT---SSSSS---EE--TT----------S---

Radius of gyration: 27.31 Å; chains: 1; bounding box: 74×60×77 Å

Sequence (624 aa):
MEFDFGPISRTVDASTGKGDAINFASLPIHEAMTALLAGSNRDEFVAWLWHDIFKALFHWPRRTNWSHLPDVPCTMPKIQEARFAKATNVPVGLVATHHPRAYRRCQNILQSLPSFSYMEESTLSNEFDQVAIGREAHFIQLSFLAEPATHTALLRAVITNAFMEVVTKMVADTIERELASKTPTFKRVRYAFDFRRVQLSSPPTHSEIASLAKQYNMLVSSDELVIEHLVPLAKPDLDGRHAQVVIDLTAEPPTAKRFDEGVISLVELLTVYQDSRTVLMGIPQFLQIDTGQLREQVISAAEMRLRNLDIRTLASEDELKRQAKAWSRVDWGALPLIRQGRDIDLLAHVFAEQVEIRQIGGGQSTEKVRLLSEIVSRPVVLLRSKSRRCRFCNTAFDSDLPPGEAVVGGYFTDVEHVGFGGDICPMCRVYFLNSHKSRTKAEKAQGITGDRKGYRGAFALVSPSSHFTYAEDQCQLVEQPPLDMGGRFANPLQRATVTLQEYGLFNMLSRRIIARIWTQMDAANRTKPLPLPYLGAILLTQDNRDQIVTMFNCLELLFDTVELLAYPFKVTVQPAVELSFEMAVNDLQKHHTKHTYLKANPSVISVDPNSKFTILVTTDSRWR